Protein AF-0000000073369524 (afdb_homodimer)

Sequence (530 aa):
MSFKKEIPDDLTKQQKEQLVAYIGYSDSDWCLVGQYENAIDMLVNQIIEEKSRVDLIAHPLLYLIRHSIELALKENIKYLNKYSKIGIEKDFKNHKLSGLFSVFEKHYDKIATNQNFKAELSSDYEKYTNDLKNLIEFLGEDQSSFRYTFTHKNNAIFNHTDKLNIIEVKKIYDNSLKFLTFTADVISPFTNYADYIETDKSIINDSLGFVLYVFDNHKKNWLIEKLNEKFKIITGKNVWFDEKENYFLHLKNKDKKCYVIPMNKMSFKKEIPDDLTKQQKEQLVAYIGYSDSDWCLVGQYENAIDMLVNQIIEEKSRVDLIAHPLLYLIRHSIELALKENIKYLNKYSKIGIEKDFKNHKLSGLFSVFEKHYDKIATNQNFKAELSSDYEKYTNDLKNLIEFLGEDQSSFRYTFTHKNNAIFNHTDKLNIIEVKKIYDNSLKFLTFTADVISPFTNYADYIETDKSIINDSLGFVLYVFDNHKKNWLIEKLNEKFKIITGKNVWFDEKENYFLHLKNKDKKCYVIPMNK

Secondary structure (DSSP, 8-state):
-----PPPTT--HHHHHHTEE-TT---SHHHHHHHHHHHHHHHHHHHHHHT--GGGTHHHHHHHHHHHHHHHHHHHHHHHHHHH-----GGGGS--HHHHHHHHHHHHHHHHHHTT-HHHHHHHHHHHHHHHHHHHHHH-S-TTBTTBSB-TT--BSS-TT--EEHHHHHHHHHHHHHHHHHHHHHHHHHHHHHHHHHH-GGGTTTB-S--SEEEEGGGHHHHHHHHHHHSEEPSSTTEEEETTTTEEEEEEEETTEEEEEEE--/-----PPPTT--HHHHHHTEE-TT---SHHHHHHHHHHHHHHHHHHHHHHT--GGGTHHHHHHHHHHHHHHHHHHHHHHHHHHH-----GGGGS--HHHHHHHHHHHHHHHHHHTT-HHHHHHHHHHHHHHHHHHHHHH-S-TTBTTBSB-TTS-BSS-TT--EEHHHHHHHHHHHHHHHHHHHHHHHHHHHHHHHHHH-GGGTTTB-S--SEEEEGGGHHHHHHHHHHHSEEPSSTTEEEETTTTEEEEEEEETTEEEEEEE--

Structure (mmCIF, N/CA/C/O backbone):
data_AF-0000000073369524-model_v1
#
loop_
_entity.id
_entity.type
_entity.pdbx_description
1 polymer 'Uncharacterized protein'
#
loop_
_atom_site.group_PDB
_atom_site.id
_atom_site.type_symbol
_atom_site.label_atom_id
_atom_site.label_alt_id
_atom_site.label_comp_id
_atom_site.label_asym_id
_atom_site.label_entity_id
_atom_site.label_seq_id
_atom_site.pdbx_PDB_ins_code
_atom_site.Cartn_x
_atom_site.Cartn_y
_atom_site.Cartn_z
_atom_site.occupancy
_atom_site.B_iso_or_equiv
_atom_site.auth_seq_id
_atom_site.auth_comp_id
_atom_site.auth_asym_id
_atom_site.auth_atom_id
_atom_site.pdbx_PDB_model_num
ATOM 1 N N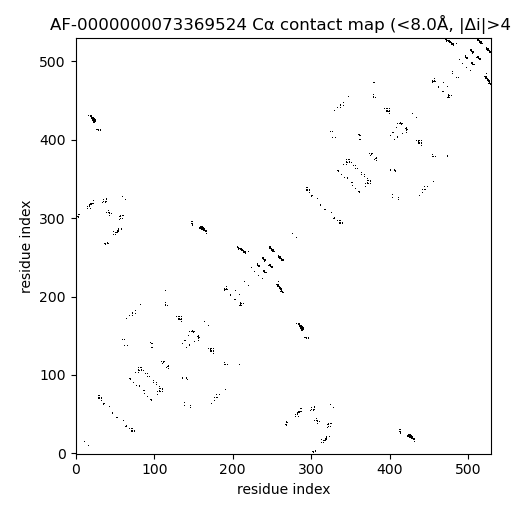 . MET A 1 1 ? -18.094 12.695 1.556 1 36.34 1 MET A N 1
ATOM 2 C CA . MET A 1 1 ? -18.266 11.586 2.486 1 36.34 1 MET A CA 1
ATOM 3 C C . MET A 1 1 ? -16.922 11.047 2.959 1 36.34 1 MET A C 1
ATOM 5 O O . MET A 1 1 ? -16.078 10.672 2.141 1 36.34 1 MET A O 1
ATOM 9 N N . SER A 1 2 ? -16.469 11.5 4.07 1 52 2 SER A N 1
ATOM 10 C CA . SER A 1 2 ? -15.203 11.164 4.703 1 52 2 SER A CA 1
ATOM 11 C C . SER A 1 2 ? -15.18 9.711 5.152 1 52 2 SER A C 1
ATOM 13 O O . SER A 1 2 ? -16.172 9.203 5.688 1 52 2 SER A O 1
ATOM 15 N N . PHE A 1 3 ? -14.547 8.836 4.375 1 59.72 3 PHE A N 1
ATOM 16 C CA . PHE A 1 3 ? -14.422 7.449 4.809 1 59.72 3 PHE A CA 1
ATOM 17 C C . PHE A 1 3 ? -13.828 7.375 6.211 1 59.72 3 PHE A C 1
ATOM 19 O O . PHE A 1 3 ? -13.633 6.281 6.75 1 59.72 3 PHE A O 1
ATOM 26 N N . LYS A 1 4 ? -13.703 8.578 6.727 1 66.38 4 LYS A N 1
ATOM 27 C CA . LYS A 1 4 ? -13.141 8.609 8.07 1 66.38 4 LYS A CA 1
ATOM 28 C C . LYS A 1 4 ? -14.141 8.094 9.102 1 66.38 4 LYS A C 1
ATOM 30 O O . LYS A 1 4 ? -15.227 8.648 9.25 1 66.38 4 LYS A O 1
ATOM 35 N N . LYS A 1 5 ? -13.984 6.914 9.57 1 66.88 5 LYS A N 1
ATOM 36 C CA . LYS A 1 5 ? -14.797 6.375 10.656 1 66.88 5 LYS A CA 1
ATOM 37 C C . LYS A 1 5 ? -13.922 5.875 11.805 1 66.88 5 LYS A C 1
ATOM 39 O O . LYS A 1 5 ? -12.961 5.133 11.578 1 66.88 5 LYS A O 1
ATOM 44 N N . GLU A 1 6 ? -14.133 6.391 12.961 1 72.44 6 GLU A N 1
ATOM 45 C CA . GLU A 1 6 ? -13.461 5.863 14.141 1 72.44 6 GLU A CA 1
ATOM 46 C C . GLU A 1 6 ? -13.875 4.418 14.414 1 72.44 6 GLU A C 1
ATOM 48 O O . GLU A 1 6 ? -14.945 3.982 13.977 1 72.44 6 GLU A O 1
ATOM 53 N N . ILE A 1 7 ? -12.969 3.676 14.922 1 72.94 7 ILE A N 1
ATOM 54 C CA . ILE A 1 7 ? -13.32 2.326 15.344 1 72.94 7 ILE A CA 1
ATOM 55 C C . ILE A 1 7 ? -14.469 2.391 16.359 1 72.94 7 ILE A C 1
ATOM 57 O O . ILE A 1 7 ? -14.43 3.176 17.297 1 72.94 7 ILE A O 1
ATOM 61 N N . PRO A 1 8 ? -15.469 1.649 16.062 1 72.06 8 PRO A N 1
ATOM 62 C CA . PRO A 1 8 ? -16.594 1.67 17 1 72.06 8 PRO A CA 1
ATOM 63 C C . PRO A 1 8 ? -16.188 1.313 18.438 1 72.06 8 PRO A C 1
ATOM 65 O O . PRO A 1 8 ? -15.328 0.452 18.625 1 72.06 8 PRO A O 1
ATOM 68 N N . ASP A 1 9 ? -16.688 1.961 19.422 1 74.44 9 ASP A N 1
ATOM 69 C CA . ASP A 1 9 ? -16.391 1.759 20.828 1 74.44 9 ASP A CA 1
ATOM 70 C C . ASP A 1 9 ? -17 0.458 21.344 1 74.44 9 ASP A C 1
ATOM 72 O O . ASP A 1 9 ? -16.562 -0.078 22.375 1 74.44 9 ASP A O 1
ATOM 76 N N . ASP A 1 10 ? -17.953 -0.107 20.688 1 78.88 10 ASP A N 1
ATOM 77 C CA . ASP A 1 10 ? -18.703 -1.24 21.219 1 78.88 10 ASP A CA 1
ATOM 78 C C . ASP A 1 10 ? -18.391 -2.518 20.438 1 78.88 10 ASP A C 1
ATOM 80 O O . ASP A 1 10 ? -19.297 -3.309 20.141 1 78.88 10 ASP A O 1
ATOM 84 N N . LEU A 1 11 ? -17.234 -2.779 20.297 1 83.56 11 LEU A N 1
ATOM 85 C CA . LEU A 1 11 ? -16.859 -4.012 19.609 1 83.56 11 LEU A CA 1
ATOM 86 C C . LEU A 1 11 ? -17.031 -5.219 20.531 1 83.56 11 LEU A C 1
ATOM 88 O O . LEU A 1 11 ? -16.734 -5.141 21.719 1 83.56 11 LEU A O 1
ATOM 92 N N . THR A 1 12 ? -17.594 -6.305 20.016 1 80.94 12 THR A N 1
ATOM 93 C CA . THR A 1 12 ? -17.703 -7.555 20.75 1 80.94 12 THR A CA 1
ATOM 94 C C . THR A 1 12 ? -16.344 -8.195 20.938 1 80.94 12 THR A C 1
ATOM 96 O O . THR A 1 12 ? -15.367 -7.805 20.297 1 80.94 12 THR A O 1
ATOM 99 N N . LYS A 1 13 ? -16.297 -9.086 21.906 1 82.5 13 LYS A N 1
ATOM 100 C CA . LYS A 1 13 ? -1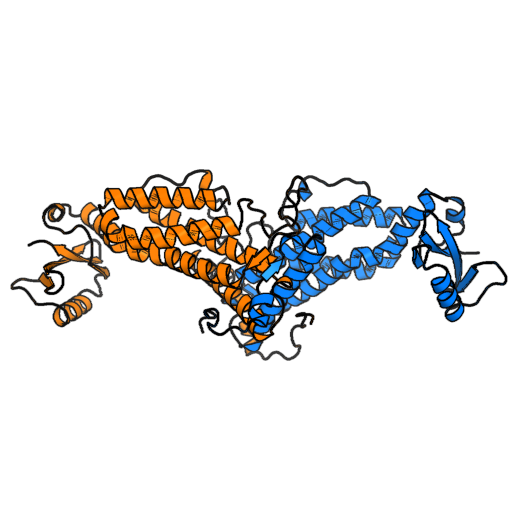5.055 -9.812 22.156 1 82.5 13 LYS A CA 1
ATOM 101 C C . LYS A 1 13 ? -14.578 -10.523 20.891 1 82.5 13 LYS A C 1
ATOM 103 O O . LYS A 1 13 ? -13.383 -10.547 20.594 1 82.5 13 LYS A O 1
ATOM 108 N N . GLN A 1 14 ? -15.484 -11.078 20.156 1 81.12 14 GLN A N 1
ATOM 109 C CA . GLN A 1 14 ? -15.156 -11.789 18.922 1 81.12 14 GLN A CA 1
ATOM 110 C C . GLN A 1 14 ? -14.562 -10.836 17.875 1 81.12 14 GLN A C 1
ATOM 112 O O . GLN A 1 14 ? -13.578 -11.18 17.219 1 81.12 14 GLN A O 1
ATOM 117 N N . GLN A 1 15 ? -15.164 -9.688 17.781 1 81.81 15 GLN A N 1
ATOM 118 C CA . GLN A 1 15 ? -14.656 -8.695 16.844 1 81.81 15 GLN A CA 1
ATOM 119 C C . GLN A 1 15 ? -13.242 -8.25 17.219 1 81.81 15 GLN A C 1
ATOM 121 O O . GLN A 1 15 ? -12.398 -8.047 16.344 1 81.81 15 GLN A O 1
ATOM 126 N N . LYS A 1 16 ? -13.031 -8.156 18.484 1 83.19 16 LYS A N 1
ATOM 127 C CA . LYS A 1 16 ? -11.719 -7.742 18.953 1 83.19 16 LYS A CA 1
ATOM 128 C C . LYS A 1 16 ? -10.656 -8.789 18.625 1 83.19 16 LYS A C 1
ATOM 130 O O . LYS A 1 16 ? -9.547 -8.453 18.234 1 83.19 16 LYS A O 1
ATOM 135 N N . GLU A 1 17 ? -11.031 -9.984 18.719 1 80.75 17 GLU A N 1
ATOM 136 C CA . GLU A 1 17 ? -10.109 -11.062 18.391 1 80.75 17 GLU A CA 1
ATOM 137 C C . GLU A 1 17 ? -9.789 -11.094 16.906 1 80.75 17 GLU A C 1
ATOM 139 O O . GLU A 1 17 ? -8.664 -11.391 16.5 1 80.75 17 GLU A O 1
ATOM 144 N N . GLN A 1 18 ? -10.742 -10.758 16.156 1 82.44 18 GLN A N 1
ATOM 145 C CA . GLN A 1 18 ? -10.594 -10.781 14.711 1 82.44 18 GLN A CA 1
ATOM 146 C C . GLN A 1 18 ? -9.703 -9.641 14.227 1 82.44 18 GLN A C 1
ATOM 148 O O . GLN A 1 18 ? -9.195 -9.672 13.102 1 82.44 18 GLN A O 1
ATOM 153 N N . LEU A 1 19 ? -9.5 -8.703 15.094 1 87.31 19 LEU A N 1
ATOM 154 C CA . LEU A 1 19 ? -8.703 -7.539 14.727 1 87.31 19 LEU A CA 1
ATOM 155 C C . LEU A 1 19 ? -7.285 -7.656 15.266 1 87.31 19 LEU A C 1
ATOM 157 O O . LEU A 1 19 ? -6.52 -6.691 15.227 1 87.31 19 LEU A O 1
ATOM 161 N N . VAL A 1 20 ? -6.938 -8.844 15.758 1 83.75 20 VAL A N 1
ATOM 162 C CA . VAL A 1 20 ? -5.551 -9.156 16.094 1 83.75 20 VAL A CA 1
ATOM 163 C C . VAL A 1 20 ? -4.863 -9.812 14.898 1 83.75 20 VAL A C 1
ATOM 165 O O . VAL A 1 20 ? -5.293 -10.867 14.43 1 83.75 20 VAL A O 1
ATOM 168 N N . ALA A 1 21 ? -3.896 -9.164 14.391 1 86.19 21 ALA A N 1
ATOM 169 C CA . ALA A 1 21 ? -3.18 -9.641 13.211 1 86.19 21 ALA A CA 1
ATOM 170 C C . ALA A 1 21 ? -1.99 -10.516 13.609 1 86.19 21 ALA A C 1
ATOM 172 O O . ALA A 1 21 ? -1.152 -10.102 14.422 1 86.19 21 ALA A O 1
ATOM 173 N N . TYR A 1 22 ? -1.875 -11.625 13.078 1 83 22 TYR A N 1
ATOM 174 C CA . TYR A 1 22 ? -0.707 -12.484 13.234 1 83 22 TYR A CA 1
ATOM 175 C C . TYR A 1 22 ? 0.283 -12.266 12.094 1 83 22 TYR A C 1
ATOM 177 O O . TYR A 1 22 ? 0.383 -13.102 11.188 1 83 22 TYR A O 1
ATOM 185 N N . ILE A 1 23 ? 1.064 -11.289 12.18 1 79.06 23 ILE A N 1
ATOM 186 C CA . ILE A 1 23 ? 1.86 -10.781 11.07 1 79.06 23 ILE A CA 1
ATOM 187 C C . ILE A 1 23 ? 3.045 -11.703 10.82 1 79.06 23 ILE A C 1
ATOM 189 O O . ILE A 1 23 ? 3.645 -11.68 9.742 1 79.06 23 ILE A O 1
ATOM 193 N N . GLY A 1 24 ? 3.42 -12.484 11.789 1 75.75 24 GLY A N 1
ATOM 194 C CA . GLY A 1 24 ? 4.527 -13.414 11.633 1 75.75 24 GLY A CA 1
ATOM 195 C C . GLY A 1 24 ? 4.141 -14.688 10.898 1 75.75 24 GLY A C 1
ATOM 196 O O . GLY A 1 24 ? 5.008 -15.445 10.461 1 75.75 24 GLY A O 1
ATOM 197 N N . TYR A 1 25 ? 2.904 -14.914 10.75 1 65.19 25 TYR A N 1
ATOM 198 C CA . TYR A 1 25 ? 2.441 -16.172 10.18 1 65.19 25 TYR A CA 1
ATOM 199 C C . TYR A 1 25 ? 2.475 -16.125 8.656 1 65.19 25 TYR A C 1
ATOM 201 O O . TYR A 1 25 ? 2.471 -17.172 7.992 1 65.19 25 TYR A O 1
ATOM 209 N N . SER A 1 26 ? 2.504 -15.008 8.133 1 58.88 26 SER A N 1
ATOM 210 C CA . SER A 1 26 ? 2.529 -14.969 6.676 1 58.88 26 SER A CA 1
ATOM 211 C C . SER A 1 26 ? 3.891 -15.398 6.133 1 58.88 26 SER A C 1
ATOM 213 O O . SER A 1 26 ? 4.758 -14.555 5.891 1 58.88 26 SER A O 1
ATOM 215 N N . ASP A 1 27 ? 4.102 -16.656 6.07 1 59.84 27 ASP A N 1
ATOM 216 C CA . ASP A 1 27 ? 5.445 -17.172 5.828 1 59.84 27 ASP A CA 1
ATOM 217 C C . ASP A 1 27 ? 5.703 -17.359 4.332 1 59.84 27 ASP A C 1
ATOM 219 O O . ASP A 1 27 ? 6.809 -17.719 3.93 1 59.84 27 ASP A O 1
ATOM 223 N N . SER A 1 28 ? 4.621 -17.141 3.617 1 69.56 28 SER A N 1
ATOM 224 C CA . SER A 1 28 ? 4.945 -17.297 2.203 1 69.56 28 SER A CA 1
ATOM 225 C C . SER A 1 28 ? 4.582 -16.047 1.408 1 69.56 28 SER A C 1
ATOM 227 O O . SER A 1 28 ? 3.6 -15.367 1.722 1 69.56 28 SER A O 1
ATOM 229 N N . ASP A 1 29 ? 5.445 -15.789 0.527 1 77 29 ASP A N 1
ATOM 230 C CA . ASP A 1 29 ? 5.223 -14.625 -0.331 1 77 29 ASP A CA 1
ATOM 231 C C . ASP A 1 29 ? 3.912 -14.758 -1.104 1 77 29 ASP A C 1
ATOM 233 O O . ASP A 1 29 ? 3.256 -13.758 -1.401 1 77 29 ASP A O 1
ATOM 237 N N . TRP A 1 30 ? 3.439 -15.961 -1.273 1 81.5 30 TRP A N 1
ATOM 238 C CA . TRP A 1 30 ? 2.166 -16.125 -1.967 1 81.5 30 TRP A CA 1
ATOM 239 C C . TRP A 1 30 ? 1 -15.773 -1.05 1 81.5 30 TRP A C 1
ATOM 241 O O . TRP A 1 30 ? -0.021 -15.25 -1.505 1 81.5 30 TRP A O 1
ATOM 251 N N . CYS A 1 31 ? 1.246 -16.094 0.181 1 84.25 31 CYS A N 1
ATOM 252 C CA . CYS A 1 31 ? 0.236 -15.672 1.142 1 84.25 31 CYS A CA 1
ATOM 253 C C . CYS A 1 31 ? 0.116 -14.148 1.167 1 84.25 31 CYS A C 1
ATOM 255 O O . CYS A 1 31 ? -0.991 -13.609 1.22 1 84.25 31 CYS A O 1
ATOM 257 N N . LEU A 1 32 ? 1.2 -13.555 1.05 1 88.69 32 LEU A N 1
ATOM 258 C CA . LEU A 1 32 ? 1.224 -12.102 1.023 1 88.69 32 LEU A CA 1
ATOM 259 C C . LEU A 1 32 ? 0.526 -11.562 -0.223 1 88.69 32 LEU A C 1
ATOM 261 O O . LEU A 1 32 ? -0.25 -10.609 -0.145 1 88.69 32 LEU A O 1
ATOM 265 N N . VAL A 1 33 ? 0.808 -12.133 -1.33 1 91.31 33 VAL A N 1
ATOM 266 C CA . VAL A 1 33 ? 0.148 -11.742 -2.572 1 91.31 33 VAL A CA 1
ATOM 267 C C . VAL A 1 33 ? -1.366 -11.836 -2.404 1 91.31 33 VAL A C 1
ATOM 269 O O . VAL A 1 33 ? -2.104 -10.953 -2.852 1 91.31 33 VAL A O 1
ATOM 272 N N . GLY A 1 34 ? -1.797 -12.922 -1.745 1 91.19 34 GLY A N 1
ATOM 273 C CA . GLY A 1 34 ? -3.219 -13.086 -1.487 1 91.19 34 GLY A CA 1
ATOM 274 C C . GLY A 1 34 ? -3.807 -11.977 -0.644 1 91.19 34 GLY A C 1
ATOM 275 O O . GLY A 1 34 ? -4.934 -11.531 -0.886 1 91.19 34 GLY A O 1
ATOM 276 N N . GLN A 1 35 ? -3.092 -11.555 0.303 1 92.31 35 GLN A N 1
ATOM 277 C CA . GLN A 1 35 ? -3.549 -10.453 1.146 1 92.31 35 GLN A CA 1
ATOM 278 C C . GLN A 1 35 ? -3.697 -9.172 0.339 1 92.31 35 GLN A C 1
ATOM 280 O O . GLN A 1 35 ? -4.66 -8.422 0.522 1 92.31 35 GLN A O 1
ATOM 285 N N . TYR A 1 36 ? -2.748 -8.906 -0.494 1 94.19 36 TYR A N 1
ATOM 286 C CA . TYR A 1 36 ? -2.816 -7.723 -1.343 1 94.19 36 TYR A CA 1
ATOM 287 C C . TYR A 1 36 ? -4.012 -7.801 -2.289 1 94.19 36 TYR A C 1
ATOM 289 O O . TYR A 1 36 ? -4.715 -6.809 -2.488 1 94.19 36 TYR A O 1
ATOM 297 N N . GLU A 1 37 ? -4.168 -8.922 -2.85 1 94.44 37 GLU A N 1
ATOM 298 C CA . GLU A 1 37 ? -5.312 -9.109 -3.736 1 94.44 37 GLU A CA 1
ATOM 299 C C . GLU A 1 37 ? -6.625 -8.836 -3.01 1 94.44 37 GLU A C 1
ATOM 301 O O . GLU A 1 37 ? -7.516 -8.172 -3.549 1 94.44 37 GLU A O 1
ATOM 306 N N . ASN A 1 38 ? -6.75 -9.367 -1.812 1 94.19 38 ASN A N 1
ATOM 307 C CA . ASN A 1 38 ? -7.941 -9.133 -1.005 1 94.19 38 ASN A CA 1
ATOM 308 C C . ASN A 1 38 ? -8.164 -7.641 -0.763 1 94.19 38 ASN A C 1
ATOM 310 O O . ASN A 1 38 ? -9.289 -7.145 -0.896 1 94.19 38 ASN A O 1
ATOM 314 N N . ALA A 1 39 ? -7.137 -6.984 -0.375 1 95.5 39 ALA A N 1
ATOM 315 C CA . ALA A 1 39 ? -7.234 -5.555 -0.089 1 95.5 39 ALA A CA 1
ATOM 316 C C . ALA A 1 39 ? -7.68 -4.777 -1.325 1 95.5 39 ALA A C 1
ATOM 318 O O . ALA A 1 39 ? -8.539 -3.898 -1.237 1 95.5 39 ALA A O 1
ATOM 319 N N . ILE A 1 40 ? -7.086 -5.086 -2.443 1 96.06 40 ILE A N 1
ATOM 320 C CA . ILE A 1 40 ? -7.414 -4.426 -3.701 1 96.06 40 ILE A CA 1
ATOM 321 C C . ILE A 1 40 ? -8.891 -4.645 -4.031 1 96.06 40 ILE A C 1
ATOM 323 O O . ILE A 1 40 ? -9.609 -3.695 -4.359 1 96.06 40 ILE A O 1
ATOM 327 N N . ASP A 1 41 ? -9.305 -5.855 -3.912 1 94.12 41 ASP A N 1
ATOM 328 C CA . ASP A 1 41 ? -10.703 -6.184 -4.191 1 94.12 41 ASP A CA 1
ATOM 329 C C . ASP A 1 41 ? -11.641 -5.434 -3.25 1 94.12 41 ASP A C 1
ATOM 331 O O . ASP A 1 41 ? -12.68 -4.922 -3.68 1 94.12 41 ASP A O 1
ATOM 335 N N . MET A 1 42 ? -11.32 -5.406 -2.018 1 93.75 42 MET A N 1
ATOM 336 C CA . MET A 1 42 ? -12.133 -4.707 -1.029 1 93.75 42 MET A CA 1
ATOM 337 C C . MET A 1 42 ? -12.281 -3.232 -1.389 1 93.75 42 MET A C 1
ATOM 339 O O . MET A 1 42 ? -13.383 -2.684 -1.342 1 93.75 42 MET A O 1
ATOM 343 N N . LEU A 1 43 ? -11.227 -2.598 -1.75 1 95.44 43 LEU A N 1
ATOM 344 C CA . LEU A 1 43 ? -11.227 -1.172 -2.057 1 95.44 43 LEU A CA 1
ATOM 345 C C . LEU A 1 43 ? -12.055 -0.883 -3.305 1 95.44 43 LEU A C 1
ATOM 347 O O . LEU A 1 43 ? -12.914 0.005 -3.295 1 95.44 43 LEU A O 1
ATOM 351 N N . VAL A 1 44 ? -11.805 -1.618 -4.355 1 93.38 44 VAL A N 1
ATOM 352 C CA . VAL A 1 44 ? -12.516 -1.396 -5.613 1 93.38 44 VAL A CA 1
ATOM 353 C C . VAL A 1 44 ? -14.008 -1.624 -5.41 1 93.38 44 VAL A C 1
ATOM 355 O O . VAL A 1 44 ? -14.828 -0.818 -5.855 1 93.38 44 VAL A O 1
ATOM 358 N N . ASN A 1 45 ? -14.328 -2.682 -4.734 1 90.25 45 ASN A N 1
ATOM 359 C CA . ASN A 1 45 ? -15.734 -3.01 -4.523 1 90.25 45 ASN A CA 1
ATOM 360 C C . ASN A 1 45 ? -16.438 -1.952 -3.678 1 90.25 45 ASN A C 1
ATOM 362 O O . ASN A 1 45 ? -17.609 -1.64 -3.912 1 90.25 45 ASN A O 1
ATOM 366 N N . GLN A 1 46 ? -15.781 -1.484 -2.719 1 90.5 46 GLN A N 1
ATOM 367 C CA . GLN A 1 46 ? -16.375 -0.454 -1.872 1 90.5 46 GLN A CA 1
ATOM 368 C C . GLN A 1 46 ? -16.656 0.816 -2.668 1 90.5 46 GLN A C 1
ATOM 370 O O . GLN A 1 46 ? -17.703 1.447 -2.488 1 90.5 46 GLN A O 1
ATOM 375 N N . ILE A 1 47 ? -15.742 1.21 -3.494 1 90.31 47 ILE A N 1
ATOM 376 C CA . ILE A 1 47 ? -15.906 2.398 -4.32 1 90.31 47 ILE A CA 1
ATOM 377 C C . ILE A 1 47 ? -17.109 2.227 -5.238 1 90.31 47 ILE A C 1
ATOM 379 O O . ILE A 1 47 ? -17.891 3.164 -5.438 1 90.31 47 ILE A O 1
ATOM 383 N N . ILE A 1 48 ? -17.234 1.093 -5.781 1 87.75 48 ILE A N 1
ATOM 384 C CA . ILE A 1 48 ? -18.328 0.796 -6.688 1 87.75 48 ILE A CA 1
ATOM 385 C C . ILE A 1 48 ? -19.656 0.828 -5.918 1 87.75 48 ILE A C 1
ATOM 387 O O . ILE A 1 48 ? -20.625 1.448 -6.363 1 87.75 48 ILE A O 1
ATOM 391 N N . GLU A 1 49 ? -19.688 0.174 -4.766 1 85.81 49 GLU A N 1
ATOM 392 C CA . GLU A 1 49 ? -20.906 0.058 -3.965 1 85.81 49 GLU A CA 1
ATOM 393 C C . GLU A 1 49 ? -21.359 1.422 -3.461 1 85.81 49 GLU A C 1
ATOM 395 O O . GLU A 1 49 ? -22.562 1.706 -3.432 1 85.81 49 GLU A O 1
ATOM 400 N N . GLU A 1 50 ? -20.469 2.234 -3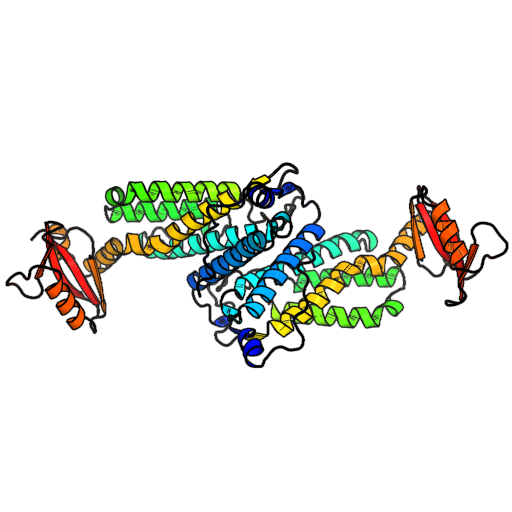.039 1 86.56 50 GLU A N 1
ATOM 401 C CA . GLU A 1 50 ? -20.797 3.539 -2.475 1 86.56 50 GLU A CA 1
ATOM 402 C C . GLU A 1 50 ? -20.984 4.586 -3.57 1 86.56 50 GLU A C 1
ATOM 404 O O . GLU A 1 50 ? -21.422 5.707 -3.299 1 86.56 50 GLU A O 1
ATOM 409 N N . LYS A 1 51 ? -20.672 4.188 -4.844 1 87.38 51 LYS A N 1
ATOM 410 C CA . LYS A 1 51 ? -20.75 5.109 -5.973 1 87.38 51 LYS A CA 1
ATOM 411 C C . LYS A 1 51 ? -19.906 6.355 -5.734 1 87.38 51 LYS A C 1
ATOM 413 O O . LYS A 1 51 ? -20.375 7.48 -5.926 1 87.38 51 LYS A O 1
ATOM 418 N N . SER A 1 52 ? -18.781 6.125 -5.176 1 88.88 52 SER A N 1
ATOM 419 C CA . SER A 1 52 ? -17.828 7.207 -4.926 1 88.88 52 SER A CA 1
ATOM 420 C C . SER A 1 52 ? -16.781 7.297 -6.039 1 88.88 52 SER A C 1
ATOM 422 O O . SER A 1 52 ? -16.656 6.379 -6.852 1 88.88 52 SER A O 1
ATOM 424 N N . ARG A 1 53 ? -16.141 8.414 -6.012 1 89.44 53 ARG A N 1
ATOM 425 C CA . ARG A 1 53 ? -15.055 8.562 -6.984 1 89.44 53 ARG A CA 1
ATOM 426 C C . ARG A 1 53 ? -13.812 7.797 -6.543 1 89.44 53 ARG A C 1
ATOM 428 O O . ARG A 1 53 ? -13.422 7.855 -5.375 1 89.44 53 ARG A O 1
ATOM 435 N N . VAL A 1 54 ? -13.18 7.133 -7.504 1 92.88 54 VAL A N 1
ATOM 436 C CA . VAL A 1 54 ? -12.016 6.316 -7.199 1 92.88 54 VAL A CA 1
ATOM 437 C C . VAL A 1 54 ? -10.828 7.223 -6.852 1 92.88 54 VAL A C 1
ATOM 439 O O . VAL A 1 54 ? -9.883 6.793 -6.191 1 92.88 54 VAL A O 1
ATOM 442 N N . ASP A 1 55 ? -10.883 8.508 -7.18 1 90.38 55 ASP A N 1
ATOM 443 C CA . ASP A 1 55 ? -9.82 9.469 -6.898 1 90.38 55 ASP A CA 1
ATOM 444 C C . ASP A 1 55 ? -9.57 9.586 -5.395 1 90.38 55 ASP A C 1
ATOM 446 O O . ASP A 1 55 ? -8.5 10.023 -4.969 1 90.38 55 ASP A O 1
ATOM 450 N N . LEU A 1 56 ? -10.508 9.227 -4.625 1 90.62 56 LEU A N 1
ATOM 451 C CA . LEU A 1 56 ? -10.398 9.281 -3.172 1 90.62 56 LEU A CA 1
ATOM 452 C C . LEU A 1 56 ? -9.352 8.297 -2.664 1 90.62 56 LEU A C 1
ATOM 454 O O . LEU A 1 56 ? -8.867 8.422 -1.538 1 90.62 56 LEU A O 1
ATOM 458 N N . ILE A 1 57 ? -9.016 7.219 -3.533 1 94.38 57 ILE A N 1
ATOM 459 C CA . ILE A 1 57 ? -8.07 6.195 -3.084 1 94.38 57 ILE A CA 1
ATOM 460 C C . ILE A 1 57 ? -7.219 5.727 -4.258 1 94.38 57 ILE A C 1
ATOM 462 O O . ILE A 1 57 ? -6.668 4.625 -4.234 1 94.38 57 ILE A O 1
ATOM 466 N N . ALA A 1 58 ? -7.086 6.438 -5.301 1 92.25 58 ALA A N 1
ATOM 467 C CA . ALA A 1 58 ? -6.477 5.969 -6.543 1 92.25 58 ALA A CA 1
ATOM 468 C C . ALA A 1 58 ? -5.008 5.602 -6.332 1 92.25 58 ALA A C 1
ATOM 470 O O . ALA A 1 58 ? -4.57 4.52 -6.723 1 92.25 58 ALA A O 1
ATOM 471 N N . HIS A 1 59 ? -4.301 6.441 -5.695 1 92.19 59 HIS A N 1
ATOM 472 C CA . HIS A 1 59 ? -2.863 6.242 -5.555 1 92.19 59 HIS A CA 1
ATOM 473 C C . HIS A 1 59 ? -2.559 5.031 -4.68 1 92.19 59 HIS A C 1
ATOM 475 O O . HIS A 1 59 ? -1.816 4.133 -5.086 1 92.19 59 HIS A O 1
ATOM 481 N N . PRO A 1 60 ? -3.105 4.945 -3.482 1 94.06 60 PRO A N 1
ATOM 482 C CA . PRO A 1 60 ? -2.828 3.738 -2.697 1 94.06 60 PRO A CA 1
ATOM 483 C C . PRO A 1 60 ? -3.334 2.465 -3.375 1 94.06 60 PRO A C 1
ATOM 485 O O . PRO A 1 60 ? -2.719 1.404 -3.24 1 94.06 60 PRO A O 1
ATOM 488 N N . LEU A 1 61 ? -4.414 2.527 -4.098 1 95.25 61 LEU A N 1
ATOM 489 C CA . LEU A 1 61 ? -4.926 1.369 -4.824 1 95.25 61 LEU A CA 1
ATOM 490 C C . LEU A 1 61 ? -3.914 0.883 -5.855 1 95.25 61 LEU A C 1
ATOM 492 O O . LEU A 1 61 ? -3.592 -0.306 -5.902 1 95.25 61 LEU A O 1
ATOM 496 N N . LEU A 1 62 ? -3.457 1.818 -6.625 1 93.5 62 LEU A N 1
ATOM 497 C CA . LEU A 1 62 ? -2.512 1.472 -7.684 1 93.5 62 LEU A CA 1
ATOM 498 C C . LEU A 1 62 ? -1.176 1.032 -7.098 1 93.5 62 LEU A C 1
ATOM 500 O O . LEU A 1 62 ? -0.492 0.18 -7.668 1 93.5 62 LEU A O 1
ATOM 504 N N . TYR A 1 63 ? -0.857 1.575 -5.977 1 92.5 63 TYR A N 1
ATOM 505 C CA . TYR A 1 63 ? 0.353 1.17 -5.27 1 92.5 63 TYR A CA 1
ATOM 506 C C . TYR A 1 63 ? 0.257 -0.281 -4.812 1 92.5 63 TYR A C 1
ATOM 508 O O . TYR A 1 63 ? 1.219 -1.043 -4.941 1 92.5 63 TYR A O 1
ATOM 516 N N . LEU A 1 64 ? -0.85 -0.666 -4.277 1 95 64 LEU A N 1
ATOM 517 C CA . LEU A 1 64 ? -1.071 -2.043 -3.852 1 95 64 LEU A CA 1
ATOM 518 C C . LEU A 1 64 ? -1.03 -2.994 -5.043 1 95 64 LEU A C 1
ATOM 520 O O . LEU A 1 64 ? -0.475 -4.09 -4.949 1 95 64 LEU A O 1
ATOM 524 N N . ILE A 1 65 ? -1.618 -2.564 -6.145 1 94.56 65 ILE A N 1
ATOM 525 C CA . ILE A 1 65 ? -1.612 -3.369 -7.363 1 94.56 65 ILE A CA 1
ATOM 526 C C . ILE A 1 65 ? -0.175 -3.598 -7.824 1 94.56 65 ILE A C 1
ATOM 528 O O . ILE A 1 65 ? 0.23 -4.734 -8.078 1 94.56 65 ILE A O 1
ATOM 532 N N . ARG A 1 66 ? 0.547 -2.525 -7.891 1 93 66 ARG A N 1
ATOM 533 C CA . ARG A 1 66 ? 1.932 -2.598 -8.344 1 93 66 ARG A CA 1
ATOM 534 C C . ARG A 1 66 ? 2.746 -3.547 -7.469 1 93 66 ARG A C 1
ATOM 536 O O . ARG A 1 66 ? 3.463 -4.41 -7.98 1 93 66 ARG A O 1
ATOM 543 N N . HIS A 1 67 ? 2.596 -3.412 -6.199 1 91.19 67 HIS A N 1
ATOM 544 C CA . HIS A 1 67 ? 3.395 -4.223 -5.285 1 91.19 67 HIS A CA 1
ATOM 545 C C . HIS A 1 67 ? 3 -5.695 -5.367 1 91.19 67 HIS A C 1
ATOM 547 O O . HIS A 1 67 ? 3.857 -6.574 -5.277 1 91.19 67 HIS A O 1
ATOM 553 N N . SER A 1 68 ? 1.737 -5.938 -5.434 1 93.25 68 SER A N 1
ATOM 554 C CA . SER A 1 68 ? 1.294 -7.324 -5.531 1 93.25 68 SER A CA 1
ATOM 555 C C . SER A 1 68 ? 1.878 -8.008 -6.766 1 93.25 68 SER A C 1
ATOM 557 O O . SER A 1 68 ? 2.271 -9.172 -6.707 1 93.25 68 SER A O 1
ATOM 559 N N . ILE A 1 69 ? 1.951 -7.309 -7.867 1 92.94 69 ILE A N 1
ATOM 560 C CA . ILE A 1 69 ? 2.52 -7.848 -9.094 1 92.94 69 ILE A CA 1
ATOM 561 C C . ILE A 1 69 ? 4.02 -8.07 -8.922 1 92.94 69 ILE A C 1
ATOM 563 O O . ILE A 1 69 ? 4.566 -9.07 -9.391 1 92.94 69 ILE A O 1
ATOM 567 N N . GLU A 1 70 ? 4.617 -7.137 -8.273 1 91 70 GLU A N 1
ATOM 568 C CA . GLU A 1 70 ? 6.039 -7.277 -7.977 1 91 70 GLU A CA 1
ATOM 569 C C . GLU A 1 70 ? 6.312 -8.547 -7.172 1 91 70 GLU A C 1
ATOM 571 O O . GLU A 1 70 ? 7.211 -9.32 -7.508 1 91 70 GLU A O 1
ATOM 576 N N . LEU A 1 71 ? 5.562 -8.75 -6.168 1 90.44 71 LEU A N 1
ATOM 577 C CA . LEU A 1 71 ? 5.711 -9.93 -5.316 1 90.44 71 LEU A CA 1
ATOM 578 C C . LEU A 1 71 ? 5.492 -11.211 -6.117 1 90.44 71 LEU A C 1
ATOM 580 O O . LEU A 1 71 ? 6.258 -12.172 -5.98 1 90.44 71 LEU A O 1
ATOM 584 N N . ALA A 1 72 ? 4.438 -11.188 -6.898 1 92.38 72 ALA A N 1
ATOM 585 C CA . ALA A 1 72 ? 4.113 -12.367 -7.691 1 92.38 72 ALA A CA 1
ATOM 586 C C . ALA A 1 72 ? 5.227 -12.688 -8.68 1 92.38 72 ALA A C 1
ATOM 588 O O . ALA A 1 72 ? 5.59 -13.852 -8.867 1 92.38 72 ALA A O 1
ATOM 589 N N . LEU A 1 73 ? 5.75 -11.68 -9.297 1 92 73 LEU A N 1
ATOM 590 C CA . LEU A 1 73 ? 6.848 -11.867 -10.234 1 92 73 LEU A CA 1
ATOM 591 C C . LEU A 1 73 ? 8.078 -12.438 -9.523 1 92 73 LEU A C 1
ATOM 593 O O . LEU A 1 73 ? 8.695 -13.391 -10 1 92 73 LEU A O 1
ATOM 597 N N . LYS A 1 74 ? 8.391 -11.898 -8.406 1 89.31 74 LYS A N 1
ATOM 598 C CA . LYS A 1 74 ? 9.562 -12.336 -7.66 1 89.31 74 LYS A CA 1
ATOM 599 C C . LYS A 1 74 ? 9.422 -13.789 -7.23 1 89.31 74 LYS A C 1
ATOM 601 O O . LYS A 1 74 ? 10.383 -14.562 -7.309 1 89.31 74 LYS A O 1
ATOM 606 N N . GLU A 1 75 ? 8.25 -14.141 -6.789 1 88.5 75 GLU A N 1
ATOM 607 C CA . GLU A 1 75 ? 8.016 -15.523 -6.375 1 88.5 75 GLU A CA 1
ATOM 608 C C . GLU A 1 75 ? 8.172 -16.484 -7.551 1 88.5 75 GLU A C 1
ATOM 610 O O . GLU A 1 75 ? 8.703 -17.594 -7.395 1 88.5 75 GLU A O 1
ATOM 615 N N . ASN A 1 76 ? 7.711 -16.062 -8.656 1 90.75 76 ASN A N 1
ATOM 616 C CA . ASN A 1 76 ? 7.84 -16.891 -9.844 1 90.75 76 ASN A CA 1
ATOM 617 C C . ASN A 1 76 ? 9.297 -17.031 -10.281 1 90.75 76 ASN A C 1
ATOM 619 O O . ASN A 1 76 ? 9.742 -18.109 -10.656 1 90.75 76 ASN A O 1
ATOM 623 N N . ILE A 1 77 ? 9.969 -15.961 -10.242 1 90.75 77 ILE A N 1
ATOM 624 C CA . ILE A 1 77 ? 11.375 -15.977 -10.641 1 90.75 77 ILE A CA 1
ATOM 625 C C . ILE A 1 77 ? 12.156 -16.922 -9.734 1 90.75 77 ILE A C 1
ATOM 627 O O . ILE A 1 77 ? 12.977 -17.719 -10.211 1 90.75 77 ILE A O 1
ATOM 631 N N . LYS A 1 78 ? 11.93 -16.844 -8.469 1 87.44 78 LYS A N 1
ATOM 632 C CA . LYS A 1 78 ? 12.57 -17.766 -7.527 1 87.44 78 LYS A CA 1
ATOM 633 C C . LYS A 1 78 ? 12.273 -19.219 -7.883 1 87.44 78 LYS A C 1
ATOM 635 O O . LYS A 1 78 ? 13.18 -20.047 -7.902 1 87.44 78 LYS A O 1
ATOM 640 N N . TYR A 1 79 ? 11.086 -19.516 -8.148 1 86.88 79 TYR A N 1
ATOM 641 C CA . TYR A 1 79 ? 10.664 -20.859 -8.492 1 86.88 79 TYR A CA 1
ATOM 642 C C . TYR A 1 79 ? 11.312 -21.328 -9.797 1 86.88 79 TYR A C 1
ATOM 644 O O . TYR A 1 79 ? 11.852 -22.438 -9.867 1 86.88 79 TYR A O 1
ATOM 652 N N . LEU A 1 80 ? 11.242 -20.516 -10.797 1 90 80 LEU A N 1
ATOM 653 C CA . LEU A 1 80 ? 11.742 -20.875 -12.117 1 90 80 LEU A CA 1
ATOM 654 C C . LEU A 1 80 ? 13.258 -21.047 -12.086 1 90 80 LEU A C 1
ATOM 656 O O . LEU A 1 80 ? 13.805 -21.875 -12.828 1 90 80 LEU A O 1
ATOM 660 N N . ASN A 1 81 ? 13.844 -20.297 -11.258 1 90.81 81 ASN A N 1
ATOM 661 C CA . ASN A 1 81 ? 15.297 -20.375 -11.156 1 90.81 81 ASN A CA 1
ATOM 662 C C . ASN A 1 81 ? 15.758 -21.75 -10.695 1 90.81 81 ASN A C 1
ATOM 664 O O . ASN A 1 81 ? 16.859 -22.188 -11.047 1 90.81 81 ASN A O 1
ATOM 668 N N . LYS A 1 82 ? 15.023 -22.422 -9.992 1 85.94 82 LYS A N 1
ATOM 669 C CA . LYS A 1 82 ? 15.352 -23.781 -9.547 1 85.94 82 LYS A CA 1
ATOM 670 C C . LYS A 1 82 ? 15.57 -24.703 -10.742 1 85.94 82 LYS A C 1
ATOM 672 O O . LYS A 1 82 ? 16.344 -25.656 -10.656 1 85.94 82 LYS A O 1
ATOM 677 N N . TYR A 1 83 ? 14.945 -24.422 -11.805 1 86.5 83 TYR A N 1
ATOM 678 C CA . TYR A 1 83 ? 14.969 -25.328 -12.938 1 86.5 83 TYR A CA 1
ATOM 679 C C . TYR A 1 83 ? 15.75 -24.734 -14.102 1 86.5 83 TYR A C 1
ATOM 681 O O . TYR A 1 83 ? 16.344 -25.469 -14.891 1 86.5 83 TYR A O 1
ATOM 689 N N . SER A 1 84 ? 15.625 -23.469 -14.195 1 88.38 84 SER A N 1
ATOM 690 C CA . SER A 1 84 ? 16.359 -22.844 -15.289 1 88.38 84 SER A CA 1
ATOM 691 C C . SER A 1 84 ? 17.859 -22.781 -14.984 1 88.38 84 SER A C 1
ATOM 693 O O . SER A 1 84 ? 18.688 -22.828 -15.891 1 88.38 84 SER A O 1
ATOM 695 N N . LYS A 1 85 ? 18.188 -22.609 -13.758 1 87.44 85 LYS A N 1
ATOM 696 C CA . LYS A 1 85 ? 19.562 -22.547 -13.25 1 87.44 85 LYS A CA 1
ATOM 697 C C . LYS A 1 85 ? 20.328 -21.391 -13.867 1 87.44 85 LYS A C 1
ATOM 699 O O . LYS A 1 85 ? 21.562 -21.453 -14 1 87.44 85 LYS A O 1
ATOM 704 N N . ILE A 1 86 ? 19.656 -20.391 -14.273 1 87.81 86 ILE A N 1
ATOM 705 C CA . ILE A 1 86 ? 20.266 -19.188 -14.844 1 87.81 86 ILE A CA 1
ATOM 706 C C . ILE A 1 86 ? 20.906 -18.359 -13.734 1 87.81 86 ILE A C 1
ATOM 708 O O . ILE A 1 86 ? 21.922 -17.703 -13.953 1 87.81 86 ILE A O 1
ATOM 712 N N . GLY A 1 87 ? 20.344 -18.438 -12.586 1 86.25 87 GLY A N 1
ATOM 713 C CA . GLY A 1 87 ? 20.75 -17.562 -11.508 1 86.25 87 GLY A CA 1
ATOM 714 C C . GLY A 1 87 ? 19.891 -16.312 -11.406 1 86.25 87 GLY A C 1
ATOM 715 O O . GLY A 1 87 ? 19.234 -15.93 -12.367 1 86.25 87 GLY A O 1
ATOM 716 N N . ILE A 1 88 ? 19.828 -15.75 -10.211 1 77.19 88 ILE A N 1
ATOM 717 C CA . ILE A 1 88 ? 19.016 -14.562 -9.992 1 77.19 88 ILE A CA 1
ATOM 718 C C . ILE A 1 88 ? 19.828 -13.305 -10.305 1 77.19 88 ILE A C 1
ATOM 720 O O . ILE A 1 88 ? 20.875 -13.062 -9.688 1 77.19 88 ILE A O 1
ATOM 724 N N . GLU A 1 89 ? 19.453 -12.594 -11.242 1 71.19 89 GLU A N 1
ATOM 725 C CA . GLU A 1 89 ? 20.156 -11.422 -11.758 1 71.19 89 GLU A CA 1
ATOM 726 C C . GLU A 1 89 ? 20.016 -10.234 -10.805 1 71.19 89 GLU A C 1
ATOM 728 O O . GLU A 1 89 ? 19.172 -10.25 -9.906 1 71.19 89 GLU A O 1
ATOM 733 N N . LYS A 1 90 ? 20.891 -9.289 -11.016 1 65.94 90 LYS A N 1
ATOM 734 C CA . LYS A 1 90 ? 20.906 -8.031 -10.273 1 65.94 90 LYS A CA 1
ATOM 735 C C . LYS A 1 90 ? 19.562 -7.312 -10.367 1 65.94 90 LYS A C 1
ATOM 737 O O . LYS A 1 90 ? 19.141 -6.664 -9.414 1 65.94 90 LYS A O 1
ATOM 742 N N . ASP A 1 91 ? 19.047 -7.469 -11.453 1 61 91 ASP A N 1
ATOM 743 C CA . ASP A 1 91 ? 17.781 -6.777 -11.695 1 61 91 ASP A CA 1
ATOM 744 C C . ASP A 1 91 ? 16.703 -7.242 -10.727 1 61 91 ASP A C 1
ATOM 746 O O . ASP A 1 91 ? 15.695 -6.551 -10.523 1 61 91 ASP A O 1
ATOM 750 N N . PHE A 1 92 ? 16.922 -8.344 -10.227 1 67.75 92 PHE A N 1
ATOM 751 C CA . PHE A 1 92 ? 16.016 -8.852 -9.195 1 67.75 92 PHE A CA 1
ATOM 752 C C . PHE A 1 92 ? 15.977 -7.898 -8.008 1 67.75 92 PHE A C 1
ATOM 754 O O . PHE A 1 92 ? 14.938 -7.754 -7.355 1 67.75 92 PHE A O 1
ATOM 761 N N . LYS A 1 93 ? 17.047 -7.191 -8.023 1 65 93 LYS A N 1
ATOM 762 C CA . LYS A 1 93 ? 17.141 -6.312 -6.863 1 65 93 LYS A CA 1
ATOM 763 C C . LYS A 1 93 ? 16.5 -4.957 -7.145 1 65 93 LYS A C 1
ATOM 765 O O . LYS A 1 93 ? 16.141 -4.234 -6.215 1 65 93 LYS A O 1
ATOM 770 N N . ASN A 1 94 ? 16.375 -4.828 -8.422 1 65.5 94 ASN A N 1
ATOM 771 C CA . ASN A 1 94 ? 15.75 -3.561 -8.773 1 65.5 94 ASN A CA 1
ATOM 772 C C . ASN A 1 94 ? 14.227 -3.684 -8.812 1 65.5 94 ASN A C 1
ATOM 774 O O . ASN A 1 94 ? 13.695 -4.703 -9.25 1 65.5 94 ASN A O 1
ATOM 778 N N . HIS A 1 95 ? 13.484 -2.92 -8.133 1 71.06 95 HIS A N 1
ATOM 779 C CA . HIS A 1 95 ? 12.039 -2.975 -7.914 1 71.06 95 HIS A CA 1
ATOM 780 C C . HIS A 1 95 ? 11.273 -2.475 -9.133 1 71.06 95 HIS A C 1
ATOM 782 O O . HIS A 1 95 ? 10.094 -2.125 -9.031 1 71.06 95 HIS A O 1
ATOM 788 N N . LYS A 1 96 ? 11.992 -2.512 -10.344 1 84.06 96 LYS A N 1
ATOM 789 C CA . LYS A 1 96 ? 11.266 -2.131 -11.555 1 84.06 96 LYS A CA 1
ATOM 790 C C . LYS A 1 96 ? 10.484 -3.314 -12.117 1 84.06 96 LYS A C 1
ATOM 792 O O . LYS A 1 96 ? 11.047 -4.387 -12.336 1 84.06 96 LYS A O 1
ATOM 797 N N . LEU A 1 97 ? 9.273 -3.119 -12.438 1 90.5 97 LEU A N 1
ATOM 798 C CA . LEU A 1 97 ? 8.391 -4.191 -12.883 1 90.5 97 LEU A CA 1
ATOM 799 C C . LEU A 1 97 ? 8.82 -4.711 -14.258 1 90.5 97 LEU A C 1
ATOM 801 O O . LEU A 1 97 ? 8.789 -5.918 -14.508 1 90.5 97 LEU A O 1
ATOM 805 N N . SER A 1 98 ? 9.227 -3.771 -15.141 1 90 98 SER A N 1
ATOM 806 C CA . SER A 1 98 ? 9.664 -4.18 -16.469 1 90 98 SER A CA 1
ATOM 807 C C . SER A 1 98 ? 10.906 -5.059 -16.406 1 90 98 SER A C 1
ATOM 809 O O . SER A 1 98 ? 11.023 -6.031 -17.156 1 90 98 SER A O 1
ATOM 811 N N . GLY A 1 99 ? 11.789 -4.707 -15.562 1 90.06 99 GLY A N 1
ATOM 812 C CA . GLY A 1 99 ? 12.969 -5.523 -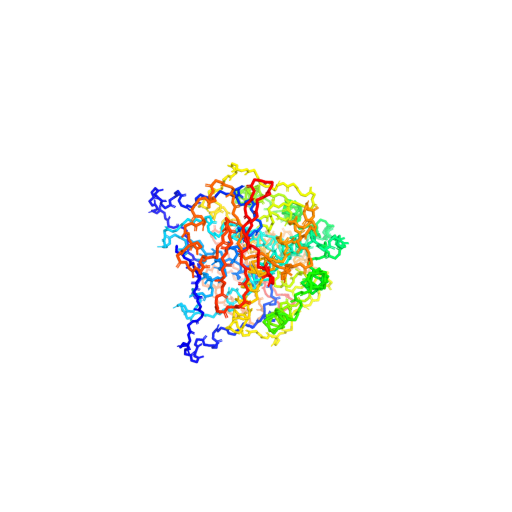15.367 1 90.06 99 GLY A CA 1
ATOM 813 C C . GLY A 1 99 ? 12.664 -6.898 -14.805 1 90.06 99 GLY A C 1
ATOM 814 O O . GLY A 1 99 ? 13.195 -7.902 -15.281 1 90.06 99 GLY A O 1
ATOM 815 N N . LEU A 1 100 ? 11.836 -6.934 -13.852 1 91.12 100 LEU A N 1
ATOM 816 C CA . LEU A 1 100 ? 11.438 -8.203 -13.258 1 91.12 100 LEU A CA 1
ATOM 817 C C . LEU A 1 100 ? 10.742 -9.094 -14.289 1 91.12 100 LEU A C 1
ATOM 819 O O . LEU A 1 100 ? 10.969 -10.305 -14.32 1 91.12 100 LEU A O 1
ATOM 823 N N . PHE A 1 101 ? 9.938 -8.445 -15.086 1 92.38 101 PHE A N 1
ATOM 824 C CA . PHE A 1 101 ? 9.227 -9.195 -16.109 1 92.38 101 PHE A CA 1
ATOM 825 C C . PHE A 1 101 ? 10.203 -9.781 -17.125 1 92.38 101 PHE A C 1
ATOM 827 O O . PHE A 1 101 ? 10.047 -10.93 -17.547 1 92.38 101 PHE A O 1
ATOM 834 N N . SER A 1 102 ? 11.156 -9.039 -17.469 1 91.88 102 SER A N 1
ATOM 835 C CA . SER A 1 102 ? 12.18 -9.523 -18.406 1 91.88 102 SER A CA 1
ATOM 836 C C . SER A 1 102 ? 12.922 -10.727 -17.828 1 91.88 102 SER A C 1
ATOM 838 O O . SER A 1 102 ? 13.203 -11.688 -18.547 1 91.88 102 SER A O 1
ATOM 840 N N . VAL A 1 103 ? 13.258 -10.664 -16.625 1 91.75 103 VAL A N 1
ATOM 841 C CA . VAL A 1 103 ? 13.938 -11.766 -15.961 1 91.75 103 VAL A CA 1
ATOM 842 C C . VAL A 1 103 ? 13.023 -12.992 -15.922 1 91.75 103 VAL A C 1
ATOM 844 O O . VAL A 1 103 ? 13.469 -14.109 -16.188 1 91.75 103 VAL A O 1
ATOM 847 N N . PHE A 1 104 ? 11.773 -12.797 -15.594 1 93 104 PHE A N 1
ATOM 848 C CA . PHE A 1 104 ? 10.781 -13.859 -15.594 1 93 104 PHE A CA 1
ATOM 849 C C . PHE A 1 104 ? 10.734 -14.562 -16.953 1 93 104 PHE A C 1
ATOM 851 O O . PHE A 1 104 ? 10.789 -15.789 -17.016 1 93 104 PHE A O 1
ATOM 858 N N . GLU A 1 105 ? 10.695 -13.766 -17.969 1 91.81 105 GLU A N 1
ATOM 859 C CA . GLU A 1 105 ? 10.609 -14.312 -19.328 1 91.81 105 GLU A CA 1
ATOM 860 C C . GLU A 1 105 ? 11.852 -15.133 -19.672 1 91.81 105 GLU A C 1
ATOM 862 O O . GLU A 1 105 ? 11.758 -16.188 -20.297 1 91.81 105 GLU A O 1
ATOM 867 N N . LYS A 1 106 ? 12.922 -14.672 -19.266 1 92.19 106 LYS A N 1
ATOM 868 C CA . LYS A 1 106 ? 14.172 -15.383 -19.516 1 92.19 106 LYS A CA 1
ATOM 869 C C . LYS A 1 106 ? 14.164 -16.766 -18.875 1 92.19 106 LYS A C 1
ATOM 871 O O . LYS A 1 106 ? 14.547 -17.75 -19.5 1 92.19 106 LYS A O 1
ATOM 876 N N . HIS A 1 107 ? 13.773 -16.797 -17.656 1 91.06 107 HIS A N 1
ATOM 877 C CA . HIS A 1 107 ? 13.703 -18.062 -16.938 1 91.06 107 HIS A CA 1
ATOM 878 C C . HIS A 1 107 ? 12.672 -18.984 -17.562 1 91.06 107 HIS A C 1
ATOM 880 O O . HIS A 1 107 ? 12.93 -20.188 -17.75 1 91.06 107 HIS A O 1
ATOM 886 N N . TYR A 1 108 ? 11.539 -18.453 -17.859 1 89.88 108 TYR A N 1
ATOM 887 C CA . TYR A 1 108 ? 10.461 -19.234 -18.453 1 89.88 108 TYR A CA 1
ATOM 888 C C . TYR A 1 108 ? 10.891 -19.844 -19.781 1 89.88 108 TYR A C 1
ATOM 890 O O . TYR A 1 108 ? 10.672 -21.031 -20.031 1 89.88 108 TYR A O 1
ATOM 898 N N . ASP A 1 109 ? 11.516 -19.047 -20.578 1 89.31 109 ASP A N 1
ATOM 899 C CA . ASP A 1 109 ? 11.938 -19.469 -21.906 1 89.31 109 ASP A CA 1
ATOM 900 C C . ASP A 1 109 ? 12.992 -20.578 -21.812 1 89.31 109 ASP A C 1
ATOM 902 O O . ASP A 1 109 ? 12.977 -21.516 -22.609 1 89.31 109 ASP A O 1
ATOM 906 N N . LYS A 1 110 ? 13.82 -20.453 -20.938 1 90.06 110 LYS A N 1
ATOM 907 C CA . LYS A 1 110 ? 14.844 -21.469 -20.766 1 90.06 110 LYS A CA 1
ATOM 908 C C . LYS A 1 110 ? 14.227 -22.812 -20.391 1 90.06 110 LYS A C 1
ATOM 910 O O . LYS A 1 110 ? 14.594 -23.844 -20.938 1 90.06 110 LYS A O 1
ATOM 915 N N . ILE A 1 111 ? 13.336 -22.781 -19.516 1 87.19 111 ILE A N 1
ATOM 916 C CA . ILE A 1 111 ? 12.688 -24.016 -19.078 1 87.19 111 ILE A CA 1
ATOM 917 C C . ILE A 1 111 ? 11.852 -24.594 -20.203 1 87.19 111 ILE A C 1
ATOM 919 O O . ILE A 1 111 ? 11.844 -25.812 -20.438 1 87.19 111 ILE A O 1
ATOM 923 N N . ALA A 1 112 ? 11.156 -23.688 -20.828 1 85.38 112 ALA A N 1
ATOM 924 C CA . ALA A 1 112 ? 10.32 -24.125 -21.938 1 85.38 112 ALA A CA 1
ATOM 925 C C . ALA A 1 112 ? 11.156 -24.797 -23.031 1 85.38 112 ALA A C 1
ATOM 927 O O . ALA A 1 112 ? 10.727 -25.766 -23.656 1 85.38 112 ALA A O 1
ATOM 928 N N . THR A 1 113 ? 12.273 -24.297 -23.234 1 84.12 113 THR A N 1
ATOM 929 C CA . THR A 1 113 ? 13.188 -24.859 -24.234 1 84.12 113 THR A CA 1
ATOM 930 C C . THR A 1 113 ? 13.766 -26.172 -23.75 1 84.12 113 THR A C 1
ATOM 932 O O . THR A 1 113 ? 13.789 -27.172 -24.484 1 84.12 113 THR A O 1
ATOM 935 N N . ASN A 1 114 ? 14.227 -26.172 -22.516 1 79.81 114 ASN A N 1
ATOM 936 C CA . ASN A 1 114 ? 14.836 -27.359 -21.938 1 79.81 114 ASN A CA 1
ATOM 937 C C . ASN A 1 114 ? 13.852 -28.531 -21.891 1 79.81 114 ASN A C 1
ATOM 939 O O . ASN A 1 114 ? 14.234 -29.672 -22.141 1 79.81 114 ASN A O 1
ATOM 943 N N . GLN A 1 115 ? 12.688 -28.219 -21.578 1 77.81 115 GLN A N 1
ATOM 944 C CA . GLN A 1 115 ? 11.711 -29.281 -21.359 1 77.81 115 GLN A CA 1
ATOM 945 C C . GLN A 1 115 ? 10.781 -29.438 -22.562 1 77.81 115 GLN A C 1
ATOM 947 O O . GLN A 1 115 ? 9.836 -30.219 -22.516 1 77.81 115 GLN A O 1
ATOM 952 N N . ASN A 1 116 ? 11.016 -28.641 -23.594 1 74.69 116 ASN A N 1
ATOM 953 C CA . ASN A 1 116 ? 10.383 -28.766 -24.906 1 74.69 116 ASN A CA 1
ATOM 954 C C . ASN A 1 116 ? 8.867 -28.641 -24.812 1 74.69 116 ASN A C 1
ATOM 956 O O . ASN A 1 116 ? 8.133 -29.5 -25.328 1 74.69 116 ASN A O 1
ATOM 960 N N . PHE A 1 117 ? 8.391 -27.719 -24.016 1 74.56 117 PHE A N 1
ATOM 961 C CA . PHE A 1 117 ? 6.941 -27.531 -23.953 1 74.56 117 PHE A CA 1
ATOM 962 C C . PHE A 1 117 ? 6.539 -26.172 -24.516 1 74.56 117 PHE A C 1
ATOM 964 O O . PHE A 1 117 ? 5.406 -25.734 -24.328 1 74.56 117 PHE A O 1
ATOM 971 N N . LYS A 1 118 ? 7.34 -25.484 -25.109 1 68.25 118 LYS A N 1
ATOM 972 C CA . LYS A 1 118 ? 7.07 -24.141 -25.609 1 68.25 118 LYS A CA 1
ATOM 973 C C . LYS A 1 118 ? 5.863 -24.141 -26.547 1 68.25 118 LYS A C 1
ATOM 975 O O . LYS A 1 118 ? 5.004 -23.266 -26.453 1 68.25 118 LYS A O 1
ATOM 980 N N . ALA A 1 119 ? 5.781 -25.062 -27.328 1 66.19 119 ALA A N 1
ATOM 981 C CA . ALA A 1 119 ? 4.719 -25.109 -28.328 1 66.19 119 ALA A CA 1
ATOM 982 C C . ALA A 1 119 ? 3.365 -25.391 -27.672 1 66.19 119 ALA A C 1
ATOM 984 O O . ALA A 1 119 ? 2.342 -24.859 -28.094 1 66.19 119 ALA A O 1
ATOM 985 N N . GLU A 1 120 ? 3.318 -26.109 -26.688 1 66.5 120 GLU A N 1
ATOM 986 C CA . GLU A 1 120 ? 2.082 -26.562 -26.047 1 66.5 120 GLU A CA 1
ATOM 987 C C . GLU A 1 120 ? 1.423 -25.422 -25.266 1 66.5 120 GLU A C 1
ATOM 989 O O . GLU A 1 120 ? 0.194 -25.328 -25.219 1 66.5 120 GLU A O 1
ATOM 994 N N . LEU A 1 121 ? 2.207 -24.547 -24.812 1 69.12 121 LEU A N 1
ATOM 995 C CA . LEU A 1 121 ? 1.657 -23.547 -23.906 1 69.12 121 LEU A CA 1
ATOM 996 C C . LEU A 1 121 ? 1.751 -22.156 -24.531 1 69.12 121 LEU A C 1
ATOM 998 O O . LEU A 1 121 ? 1.456 -21.156 -23.859 1 69.12 121 LEU A O 1
ATOM 1002 N N . SER A 1 122 ? 2.02 -22.078 -25.75 1 69.56 122 SER A N 1
ATOM 1003 C CA . SER A 1 122 ? 2.443 -20.828 -26.375 1 69.56 122 SER A CA 1
ATOM 1004 C C . SER A 1 122 ? 1.292 -19.828 -26.438 1 69.56 122 SER A C 1
ATOM 1006 O O . SER A 1 122 ? 1.463 -18.641 -26.125 1 69.56 122 SER A O 1
ATOM 1008 N N . SER A 1 123 ? 0.123 -20.25 -26.875 1 70.94 123 SER A N 1
ATOM 1009 C CA . SER A 1 123 ? -0.96 -19.312 -27.125 1 70.94 123 SER A CA 1
ATOM 1010 C C . SER A 1 123 ? -1.42 -18.641 -25.828 1 70.94 123 SER A C 1
ATOM 1012 O O . SER A 1 123 ? -1.518 -17.422 -25.766 1 70.94 123 SER A O 1
ATOM 1014 N N . ASP A 1 124 ? -1.735 -19.391 -24.844 1 74.06 124 ASP A N 1
ATOM 1015 C CA . ASP A 1 124 ? -2.193 -18.859 -23.562 1 74.06 124 ASP A CA 1
ATOM 1016 C C . ASP A 1 124 ? -1.112 -18.016 -22.906 1 74.06 124 ASP A C 1
ATOM 1018 O O . ASP A 1 124 ? -1.409 -16.969 -22.328 1 74.06 124 ASP A O 1
ATOM 1022 N N . TYR A 1 125 ? 0.094 -18.422 -23.156 1 80.56 125 TYR A N 1
ATOM 1023 C CA . TYR A 1 125 ? 1.225 -17.703 -22.578 1 80.56 125 TYR A CA 1
ATOM 1024 C C . TYR A 1 125 ? 1.331 -16.297 -23.188 1 80.56 125 TYR A C 1
ATOM 1026 O O . TYR A 1 125 ? 1.525 -15.328 -22.453 1 80.56 125 TYR A O 1
ATOM 1034 N N . GLU A 1 126 ? 1.151 -16.234 -24.422 1 81.5 126 GLU A N 1
ATOM 1035 C CA . GLU A 1 126 ? 1.265 -14.945 -25.109 1 81.5 126 GLU A CA 1
ATOM 1036 C C . GLU A 1 126 ? 0.173 -13.984 -24.656 1 81.5 126 GLU A C 1
ATOM 1038 O O . GLU A 1 126 ? 0.432 -12.797 -24.453 1 81.5 126 GLU A O 1
ATOM 1043 N N . LYS A 1 127 ? -0.982 -14.461 -24.578 1 81.56 127 LYS A N 1
ATOM 1044 C CA . LYS A 1 127 ? -2.092 -13.617 -24.156 1 81.56 127 LYS A CA 1
ATOM 1045 C C . LYS A 1 127 ? -1.855 -13.055 -22.75 1 81.56 127 LYS A C 1
ATOM 1047 O O . LYS A 1 127 ? -1.953 -11.844 -22.531 1 81.56 127 LYS A O 1
ATOM 1052 N N . TYR A 1 128 ? -1.532 -13.883 -21.906 1 82.19 128 TYR A N 1
ATOM 1053 C CA . TYR A 1 128 ? -1.389 -13.469 -20.516 1 82.19 128 TYR A CA 1
ATOM 1054 C C . TYR A 1 128 ? -0.161 -12.578 -20.328 1 82.19 128 TYR A C 1
ATOM 1056 O O . TYR A 1 128 ? -0.175 -11.641 -19.531 1 82.19 128 TYR A O 1
ATOM 1064 N N . THR A 1 129 ? 0.812 -12.82 -21.109 1 89.19 129 THR A N 1
ATOM 1065 C CA . THR A 1 129 ? 2.004 -11.984 -21.016 1 89.19 129 THR A CA 1
ATOM 1066 C C . THR A 1 129 ? 1.738 -10.602 -21.594 1 89.19 129 THR A C 1
ATOM 1068 O O . THR A 1 129 ? 2.293 -9.609 -21.109 1 89.19 129 THR A O 1
ATOM 1071 N N . ASN A 1 130 ? 0.881 -10.578 -22.531 1 90.94 130 ASN A N 1
ATOM 1072 C CA . ASN A 1 130 ? 0.509 -9.273 -23.078 1 90.94 130 ASN A CA 1
ATOM 1073 C C . ASN A 1 130 ? -0.262 -8.445 -22.062 1 90.94 130 ASN A C 1
ATOM 1075 O O . ASN A 1 130 ? -0.039 -7.238 -21.938 1 90.94 130 ASN A O 1
ATOM 1079 N N . ASP A 1 131 ? -1.163 -9.023 -21.422 1 91.31 131 ASP A N 1
ATOM 1080 C CA . ASP A 1 131 ? -1.892 -8.336 -20.359 1 91.31 131 ASP A CA 1
ATOM 1081 C C . ASP A 1 131 ? -0.937 -7.809 -19.281 1 91.31 131 ASP A C 1
ATOM 1083 O O . ASP A 1 131 ? -1.08 -6.676 -18.828 1 91.31 131 ASP A O 1
ATOM 1087 N N . LEU A 1 132 ? -0.063 -8.602 -18.953 1 94.19 132 LEU A N 1
ATOM 1088 C CA . LEU A 1 132 ? 0.9 -8.219 -17.938 1 94.19 132 LEU A CA 1
ATOM 1089 C C . LEU A 1 132 ? 1.764 -7.055 -18.406 1 94.19 132 LEU A C 1
ATOM 1091 O O . LEU A 1 132 ? 2.016 -6.109 -17.656 1 94.19 132 LEU A O 1
ATOM 1095 N N . LYS A 1 133 ? 2.197 -7.145 -19.625 1 93.56 133 LYS A N 1
ATOM 1096 C CA . LYS A 1 133 ? 2.977 -6.055 -20.203 1 93.56 133 LYS A CA 1
ATOM 1097 C C . LYS A 1 133 ? 2.182 -4.75 -20.203 1 93.56 133 LYS A C 1
ATOM 1099 O O . LYS A 1 133 ? 2.713 -3.691 -19.875 1 93.56 133 LYS A O 1
ATOM 1104 N N . ASN A 1 134 ? 1.003 -4.824 -20.594 1 92.81 134 ASN A N 1
ATOM 1105 C CA . ASN A 1 134 ? 0.126 -3.656 -20.594 1 92.81 134 ASN A CA 1
ATOM 1106 C C . ASN A 1 134 ? -0.048 -3.092 -19.188 1 92.81 134 ASN A C 1
ATOM 1108 O O . ASN A 1 134 ? -0.035 -1.874 -19 1 92.81 134 ASN A O 1
ATOM 1112 N N . LEU A 1 135 ? -0.255 -3.916 -18.266 1 93.69 135 LEU A N 1
ATOM 1113 C CA . LEU A 1 135 ? -0.411 -3.488 -16.891 1 93.69 135 LEU A CA 1
ATOM 1114 C C . LEU A 1 135 ? 0.828 -2.74 -16.406 1 93.69 135 LEU A C 1
ATOM 1116 O O . LEU A 1 135 ? 0.716 -1.696 -15.758 1 93.69 135 LEU A O 1
ATOM 1120 N N . ILE A 1 136 ? 1.931 -3.324 -16.719 1 92.69 136 ILE A N 1
ATOM 1121 C CA . ILE A 1 136 ? 3.193 -2.719 -16.312 1 92.69 136 ILE A CA 1
ATOM 1122 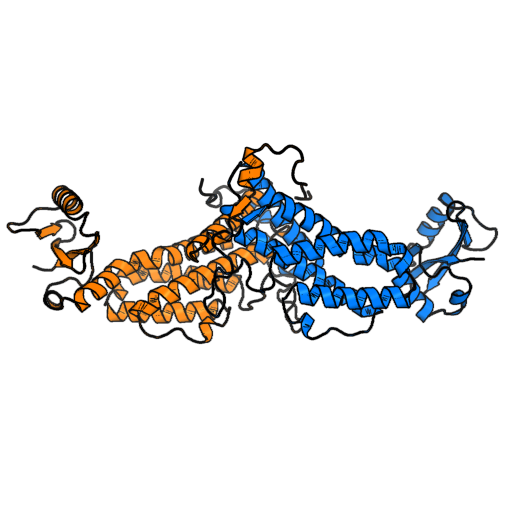C C . ILE A 1 136 ? 3.32 -1.327 -16.922 1 92.69 136 ILE A C 1
ATOM 1124 O O . ILE A 1 136 ? 3.803 -0.396 -16.281 1 92.69 136 ILE A O 1
ATOM 1128 N N . GLU A 1 137 ? 2.9 -1.224 -18.062 1 88.06 137 GLU A N 1
ATOM 1129 C CA . GLU A 1 137 ? 2.914 0.08 -18.719 1 88.06 137 GLU A CA 1
ATOM 1130 C C . GLU A 1 137 ? 2.01 1.072 -18 1 88.06 137 GLU A C 1
ATOM 1132 O O . GLU A 1 137 ? 2.375 2.234 -17.812 1 88.06 137 GLU A O 1
ATOM 1137 N N . PHE A 1 138 ? 0.849 0.641 -17.641 1 85.25 138 PHE A N 1
ATOM 1138 C CA . PHE A 1 138 ? -0.069 1.483 -16.891 1 85.25 138 PHE A CA 1
ATOM 1139 C C . PHE A 1 138 ? 0.562 1.929 -15.578 1 85.25 138 PHE A C 1
ATOM 1141 O O . PHE A 1 138 ? 0.387 3.074 -15.156 1 85.25 138 PHE A O 1
ATOM 1148 N N . LEU A 1 139 ? 1.271 1.1 -14.883 1 87.75 139 LEU A N 1
ATOM 1149 C CA . LEU A 1 139 ? 1.775 1.331 -13.531 1 87.75 139 LEU A CA 1
ATOM 1150 C C . LEU A 1 139 ? 3.07 2.137 -13.57 1 87.75 139 LEU A C 1
ATOM 1152 O O . LEU A 1 139 ? 3.457 2.742 -12.562 1 87.75 139 LEU A O 1
ATOM 1156 N N . GLY A 1 140 ? 3.625 2.191 -14.719 1 77.56 140 GLY A N 1
ATOM 1157 C CA . GLY A 1 140 ? 4.832 2.992 -14.859 1 77.56 140 GLY A CA 1
ATOM 1158 C C . GLY A 1 140 ? 6.09 2.254 -14.438 1 77.56 140 GLY A C 1
ATOM 1159 O O . GLY A 1 140 ? 6.016 1.172 -13.852 1 77.56 140 GLY A O 1
ATOM 1160 N N . GLU A 1 141 ? 7.238 2.924 -14.719 1 72.19 141 GLU A N 1
ATOM 1161 C CA . GLU A 1 141 ? 8.531 2.27 -14.547 1 72.19 141 GLU A CA 1
ATOM 1162 C C . GLU A 1 141 ? 9.188 2.684 -13.234 1 72.19 141 GLU A C 1
ATOM 1164 O O . GLU A 1 141 ? 10.047 1.97 -12.711 1 72.19 141 GLU A O 1
ATOM 1169 N N . ASP A 1 142 ? 8.711 3.686 -12.734 1 73.69 142 ASP A N 1
ATOM 1170 C CA . ASP A 1 142 ? 9.375 4.195 -11.539 1 73.69 142 ASP A CA 1
ATOM 1171 C C . ASP A 1 142 ? 8.914 3.438 -10.297 1 73.69 142 ASP A C 1
ATOM 1173 O O . ASP A 1 142 ? 7.715 3.242 -10.094 1 73.69 142 ASP A O 1
ATOM 1177 N N . GLN A 1 143 ? 9.852 3.025 -9.539 1 70.62 143 GLN A N 1
ATOM 1178 C CA . GLN A 1 143 ? 9.562 2.277 -8.312 1 70.62 143 GLN A CA 1
ATOM 1179 C C . GLN A 1 143 ? 8.75 3.115 -7.336 1 70.62 143 GLN A C 1
ATOM 1181 O O . GLN A 1 143 ? 8.086 2.572 -6.449 1 70.62 143 GLN A O 1
ATOM 1186 N N . SER A 1 144 ? 8.773 4.359 -7.566 1 73.38 144 SER A N 1
ATOM 1187 C CA . SER A 1 144 ? 8.086 5.289 -6.668 1 73.38 144 SER A CA 1
ATOM 1188 C C . SER A 1 144 ? 6.695 5.633 -7.188 1 73.38 144 SER A C 1
ATOM 1190 O O . SER A 1 144 ? 5.941 6.352 -6.527 1 73.38 144 SER A O 1
ATOM 1192 N N . SER A 1 145 ? 6.305 5.02 -8.242 1 76.12 145 SER A N 1
ATOM 1193 C CA . SER A 1 145 ? 5.016 5.359 -8.828 1 76.12 145 SER A CA 1
ATOM 1194 C C . SER A 1 145 ? 3.873 5.078 -7.859 1 76.12 145 SER A C 1
ATOM 1196 O O . SER A 1 145 ? 3.834 4.023 -7.227 1 76.12 145 SER A O 1
ATOM 1198 N N . PHE A 1 146 ? 3.037 6.105 -7.68 1 79.38 146 PHE A N 1
ATOM 1199 C CA . PHE A 1 146 ? 1.811 6.09 -6.891 1 79.38 146 PHE A CA 1
ATOM 1200 C C . PHE A 1 146 ? 2.123 6.176 -5.402 1 79.38 146 PHE A C 1
ATOM 1202 O O . PHE A 1 146 ? 1.225 6.387 -4.582 1 79.38 146 PHE A O 1
ATOM 1209 N N . ARG A 1 147 ? 3.418 5.996 -5.117 1 78.81 147 ARG A N 1
ATOM 1210 C CA . ARG A 1 147 ? 3.83 6.207 -3.734 1 78.81 147 ARG A CA 1
ATOM 1211 C C . ARG A 1 147 ? 4.023 7.691 -3.441 1 78.81 147 ARG A C 1
ATOM 1213 O O . ARG A 1 147 ? 3.703 8.156 -2.348 1 78.81 147 ARG A O 1
ATOM 1220 N N . TYR A 1 148 ? 4.555 8.219 -4.434 1 76.62 148 TYR A N 1
ATOM 1221 C CA . TYR A 1 148 ? 4.832 9.648 -4.332 1 76.62 148 TYR A CA 1
ATOM 1222 C C . TYR A 1 148 ? 4.32 10.391 -5.562 1 76.62 148 TYR A C 1
ATOM 1224 O O . TYR A 1 148 ? 4.008 9.773 -6.582 1 76.62 148 TYR A O 1
ATOM 1232 N N . THR A 1 149 ? 4.207 11.703 -5.352 1 74.5 149 THR A N 1
ATOM 1233 C CA . THR A 1 149 ? 3.785 12.516 -6.492 1 74.5 149 THR A CA 1
ATOM 1234 C C . THR A 1 149 ? 4.996 13.016 -7.273 1 74.5 149 THR A C 1
ATOM 1236 O O . THR A 1 149 ? 4.871 13.422 -8.43 1 74.5 149 THR A O 1
ATOM 1239 N N . PHE A 1 150 ? 6.137 13.031 -6.566 1 72.88 150 PHE A N 1
ATOM 1240 C CA . PHE A 1 150 ? 7.363 13.531 -7.18 1 72.88 150 PHE A CA 1
ATOM 1241 C C . PHE A 1 150 ? 8.492 12.523 -7.016 1 72.88 150 PHE A C 1
ATOM 1243 O O . PHE A 1 150 ? 8.531 11.773 -6.039 1 72.88 150 PHE A O 1
ATOM 1250 N N . THR A 1 151 ? 9.328 12.633 -7.992 1 68.06 151 THR A N 1
ATOM 1251 C CA . THR A 1 151 ? 10.531 11.805 -7.902 1 68.06 151 THR A CA 1
ATOM 1252 C C . THR A 1 151 ? 11.539 12.438 -6.949 1 68.06 151 THR A C 1
ATOM 1254 O O . THR A 1 151 ? 11.312 13.523 -6.418 1 68.06 151 THR A O 1
ATOM 1257 N N . HIS A 1 152 ? 12.633 11.719 -6.746 1 67.25 152 HIS A N 1
ATOM 1258 C CA . HIS A 1 152 ? 13.711 12.219 -5.902 1 67.25 152 HIS A CA 1
ATOM 1259 C C . HIS A 1 152 ? 14.32 13.492 -6.477 1 67.25 152 HIS A C 1
ATOM 1261 O O . HIS A 1 152 ? 14.898 14.297 -5.742 1 67.25 152 HIS A O 1
ATOM 1267 N N . LYS A 1 153 ? 14.047 13.758 -7.715 1 68.06 153 LYS A N 1
ATOM 1268 C CA . LYS A 1 153 ? 14.594 14.93 -8.391 1 68.06 153 LYS A CA 1
ATOM 1269 C C . LYS A 1 153 ? 13.562 16.047 -8.484 1 68.06 153 LYS A C 1
ATOM 1271 O O . LYS A 1 153 ? 13.695 16.969 -9.305 1 68.06 153 LYS A O 1
ATOM 1276 N N . ASN A 1 154 ? 12.422 15.711 -7.824 1 67 154 ASN A N 1
ATOM 1277 C CA . ASN A 1 154 ? 11.359 16.703 -7.703 1 67 154 ASN A CA 1
ATOM 1278 C C . ASN A 1 154 ? 10.602 16.875 -9.016 1 67 154 ASN A C 1
ATOM 1280 O O . ASN A 1 154 ? 10.117 17.969 -9.32 1 67 154 ASN A O 1
ATOM 1284 N N . ASN A 1 155 ? 10.664 15.945 -9.734 1 72.25 155 ASN A N 1
ATOM 1285 C CA . ASN A 1 155 ? 9.844 15.914 -10.945 1 72.25 155 ASN A CA 1
ATOM 1286 C C . ASN A 1 155 ? 8.516 15.203 -10.703 1 72.25 155 ASN A C 1
ATOM 1288 O O . ASN A 1 155 ? 8.469 14.188 -10.008 1 72.25 155 ASN A O 1
ATOM 1292 N N . ALA A 1 156 ? 7.512 15.898 -11.281 1 75.44 156 ALA A N 1
ATOM 1293 C CA . ALA A 1 156 ? 6.219 15.227 -11.195 1 75.44 156 ALA A CA 1
ATOM 1294 C C . ALA A 1 156 ? 6.27 13.852 -11.859 1 75.44 156 ALA A C 1
ATOM 1296 O O . ALA A 1 156 ? 6.871 13.688 -12.922 1 75.44 156 ALA A O 1
ATOM 1297 N N . ILE A 1 157 ? 5.781 12.906 -11.203 1 74 157 ILE A N 1
ATOM 1298 C CA . ILE A 1 157 ? 5.766 11.547 -11.742 1 74 157 ILE A CA 1
ATOM 1299 C C . ILE A 1 157 ? 4.684 11.438 -12.82 1 74 157 ILE A C 1
ATOM 1301 O O . ILE A 1 157 ? 4.875 10.766 -13.836 1 74 157 ILE A O 1
ATOM 1305 N N . PHE A 1 158 ? 3.516 12.148 -12.594 1 76.94 158 PHE A N 1
ATOM 1306 C CA . PHE A 1 158 ? 2.383 12.102 -13.516 1 76.94 158 PHE A CA 1
ATOM 1307 C C . PHE A 1 158 ? 2.037 13.5 -14.016 1 76.94 158 PHE A C 1
ATOM 1309 O O . PHE A 1 158 ? 2.139 14.477 -13.273 1 76.94 158 PHE A O 1
ATOM 1316 N N . ASN A 1 159 ? 1.608 13.453 -15.188 1 77.94 159 ASN A N 1
ATOM 1317 C CA . ASN A 1 159 ? 1.109 14.703 -15.742 1 77.94 159 ASN A CA 1
ATOM 1318 C C . ASN A 1 159 ? -0.313 15 -15.266 1 77.94 159 ASN A C 1
ATOM 1320 O O . ASN A 1 159 ? -1.071 14.078 -14.961 1 77.94 159 ASN A O 1
ATOM 1324 N N . HIS A 1 160 ? -0.659 16.25 -15.258 1 77.44 160 HIS A N 1
ATOM 1325 C CA . HIS A 1 160 ? -1.953 16.688 -14.75 1 77.44 160 HIS A CA 1
ATOM 1326 C C . HIS A 1 160 ? -3.098 16.062 -15.547 1 77.44 160 HIS A C 1
ATOM 1328 O O . HIS A 1 160 ? -4.195 15.883 -15.016 1 77.44 160 HIS A O 1
ATOM 1334 N N . THR A 1 161 ? -2.842 15.617 -16.719 1 77.19 161 THR A N 1
ATOM 1335 C CA . THR A 1 161 ? -3.902 15.125 -17.578 1 77.19 161 THR A CA 1
ATOM 1336 C C . THR A 1 161 ? -3.961 13.602 -17.547 1 77.19 161 THR A C 1
ATOM 1338 O O . THR A 1 161 ? -4.848 12.992 -18.156 1 77.19 161 THR A O 1
ATOM 1341 N N . ASP A 1 162 ? -3.045 13.117 -16.828 1 82.81 162 ASP A N 1
ATOM 1342 C CA . ASP A 1 162 ? -2.996 11.656 -16.844 1 82.81 162 ASP A CA 1
ATOM 1343 C C . ASP A 1 162 ? -4.211 11.055 -16.141 1 82.81 162 ASP A C 1
ATOM 1345 O O . ASP A 1 162 ? -4.586 11.492 -15.055 1 82.81 162 ASP A O 1
ATOM 1349 N N . LYS A 1 163 ? -4.844 10.148 -16.891 1 87.31 163 LYS A N 1
ATOM 1350 C CA . LYS A 1 163 ? -6 9.438 -16.359 1 87.31 163 LYS A CA 1
ATOM 1351 C C . LYS A 1 163 ? -5.863 7.934 -16.547 1 87.31 163 LYS A C 1
ATOM 1353 O O . LYS A 1 163 ? -5.199 7.484 -17.5 1 87.31 163 LYS A O 1
ATOM 1358 N N . LEU A 1 164 ? -6.43 7.188 -15.648 1 90 164 LEU A N 1
ATOM 1359 C CA . LEU A 1 164 ? -6.445 5.73 -15.75 1 90 164 LEU A CA 1
ATOM 1360 C C . LEU A 1 164 ? -7.855 5.191 -15.539 1 90 164 LEU A C 1
ATOM 1362 O O . LEU A 1 164 ? -8.547 5.598 -14.602 1 90 164 LEU A O 1
ATOM 1366 N N . ASN A 1 165 ? -8.281 4.367 -16.422 1 91.5 165 ASN A N 1
ATOM 1367 C CA . ASN A 1 165 ? -9.539 3.639 -16.25 1 91.5 165 ASN A CA 1
ATOM 1368 C C . ASN A 1 165 ? -9.367 2.43 -15.336 1 91.5 165 ASN A C 1
ATOM 1370 O O . ASN A 1 165 ? -8.914 1.371 -15.773 1 91.5 165 ASN A O 1
ATOM 1374 N N . ILE A 1 166 ? -9.883 2.514 -14.133 1 92.62 166 ILE A N 1
ATOM 1375 C CA . ILE A 1 166 ? -9.602 1.521 -13.102 1 92.62 166 ILE A CA 1
ATOM 1376 C C . ILE A 1 166 ? -10.328 0.216 -13.43 1 92.62 166 ILE A C 1
ATOM 1378 O O . ILE A 1 166 ? -9.875 -0.865 -13.047 1 92.62 166 ILE A O 1
ATOM 1382 N N . ILE A 1 167 ? -11.414 0.255 -14.148 1 90.12 167 ILE A N 1
ATOM 1383 C CA . ILE A 1 167 ? -12.102 -0.961 -14.57 1 90.12 167 ILE A CA 1
ATOM 1384 C C . ILE A 1 167 ? -11.18 -1.792 -15.461 1 90.12 167 ILE A C 1
ATOM 1386 O O . ILE A 1 167 ? -11.008 -2.994 -15.234 1 90.12 167 ILE A O 1
ATOM 1390 N N . GLU A 1 168 ? -10.602 -1.127 -16.391 1 89.44 168 GLU A N 1
ATOM 1391 C CA . GLU A 1 168 ? -9.68 -1.797 -17.297 1 89.44 168 GLU A CA 1
ATOM 1392 C C . GLU A 1 168 ? -8.438 -2.283 -16.562 1 89.44 168 GLU A C 1
ATOM 1394 O O . GLU A 1 168 ? -7.977 -3.406 -16.781 1 89.44 168 GLU A O 1
ATOM 1399 N N . VAL A 1 169 ? -7.918 -1.451 -15.727 1 93.19 169 VAL A N 1
ATOM 1400 C CA . VAL A 1 169 ? -6.727 -1.797 -14.961 1 93.19 169 VAL A CA 1
ATOM 1401 C C . VAL A 1 169 ? -7 -3.033 -14.109 1 93.19 169 VAL A C 1
ATOM 1403 O O . VAL A 1 169 ? -6.18 -3.955 -14.055 1 93.19 169 VAL A O 1
ATOM 1406 N N . LYS A 1 170 ? -8.133 -3.037 -13.477 1 93.88 170 LYS A N 1
ATOM 1407 C CA . LYS A 1 170 ? -8.492 -4.145 -12.594 1 93.88 170 LYS A CA 1
ATOM 1408 C C . LYS A 1 170 ? -8.656 -5.441 -13.375 1 93.88 170 LYS A C 1
ATOM 1410 O O . LYS A 1 170 ? -8.273 -6.512 -12.906 1 93.88 170 LYS A O 1
ATOM 1415 N N . LYS A 1 171 ? -9.234 -5.375 -14.523 1 91.31 171 LYS A N 1
ATOM 1416 C CA . LYS A 1 171 ? -9.398 -6.555 -15.367 1 91.31 171 LYS A CA 1
ATOM 1417 C C . LYS A 1 171 ? -8.047 -7.137 -15.766 1 91.31 171 LYS A C 1
ATOM 1419 O O . LYS A 1 171 ? -7.828 -8.344 -15.648 1 91.31 171 LYS A O 1
ATOM 1424 N N . ILE A 1 172 ? -7.223 -6.297 -16.25 1 92.62 172 ILE A N 1
ATOM 1425 C CA . ILE A 1 172 ? -5.902 -6.738 -16.688 1 92.62 172 ILE A CA 1
ATOM 1426 C C . ILE A 1 172 ? -5.102 -7.238 -15.484 1 92.62 172 ILE A C 1
ATOM 1428 O O . ILE A 1 172 ? -4.328 -8.188 -15.602 1 92.62 172 ILE A O 1
ATOM 1432 N N . TYR A 1 173 ? -5.281 -6.609 -14.383 1 95.06 173 TYR A N 1
ATOM 1433 C CA . TYR A 1 173 ? -4.641 -7.043 -13.148 1 95.06 173 TYR A CA 1
ATOM 1434 C C . TYR A 1 173 ? -5.074 -8.461 -12.773 1 95.06 173 TYR A C 1
ATOM 1436 O O . TYR A 1 173 ? -4.238 -9.312 -12.477 1 95.06 173 TYR A O 1
ATOM 1444 N N . ASP A 1 174 ? -6.32 -8.656 -12.789 1 93.25 174 ASP A N 1
ATOM 1445 C CA . ASP A 1 174 ? -6.844 -9.969 -12.43 1 93.25 174 ASP A CA 1
ATOM 1446 C C . ASP A 1 174 ? -6.293 -11.055 -13.359 1 93.25 174 ASP A C 1
ATOM 1448 O O . ASP A 1 174 ? -5.895 -12.125 -12.898 1 93.25 174 ASP A O 1
ATOM 1452 N N . ASN A 1 175 ? -6.285 -10.75 -14.57 1 91.5 175 ASN A N 1
ATOM 1453 C CA . ASN A 1 175 ? -5.742 -11.703 -15.539 1 91.5 175 ASN A CA 1
ATOM 1454 C C . ASN A 1 175 ? -4.254 -11.945 -15.312 1 91.5 175 ASN A C 1
ATOM 1456 O O . ASN A 1 175 ? -3.789 -13.086 -15.375 1 91.5 175 ASN A O 1
ATOM 1460 N N . SER A 1 176 ? -3.557 -10.898 -15.07 1 93.88 176 SER A N 1
ATOM 1461 C CA . SER A 1 176 ? -2.115 -10.992 -14.859 1 93.88 176 SER A CA 1
ATOM 1462 C C . SER A 1 176 ? -1.788 -11.797 -13.602 1 93.88 176 SER A C 1
ATOM 1464 O O . SER A 1 176 ? -0.885 -12.633 -13.617 1 93.88 176 SER A O 1
ATOM 1466 N N . LEU A 1 177 ? -2.551 -11.516 -12.625 1 93.12 177 LEU A N 1
ATOM 1467 C CA . LEU A 1 177 ? -2.301 -12.219 -11.375 1 93.12 177 LEU A CA 1
ATOM 1468 C C . LEU A 1 177 ? -2.643 -13.703 -11.5 1 93.12 177 LEU A C 1
ATOM 1470 O O . LEU A 1 177 ? -1.938 -14.555 -10.961 1 93.12 177 LEU A O 1
ATOM 1474 N N . LYS A 1 178 ? -3.732 -13.953 -12.148 1 90.06 178 LYS A N 1
ATOM 1475 C CA . LYS A 1 178 ? -4.09 -15.344 -12.414 1 90.06 178 LYS A CA 1
ATOM 1476 C C . LYS A 1 178 ? -2.98 -16.062 -13.18 1 90.06 178 LYS A C 1
ATOM 1478 O O . LYS A 1 178 ? -2.631 -17.203 -12.852 1 90.06 178 LYS A O 1
ATOM 1483 N N . PHE A 1 179 ? -2.475 -15.492 -14.141 1 90.62 179 PHE A N 1
ATOM 1484 C CA . PHE A 1 179 ? -1.371 -16.031 -14.93 1 90.62 179 PHE A CA 1
ATOM 1485 C C . PHE A 1 179 ? -0.168 -16.328 -14.039 1 90.62 179 PHE A C 1
ATOM 1487 O O . PHE A 1 179 ? 0.363 -17.438 -14.062 1 90.62 179 PHE A O 1
ATOM 1494 N N . LEU A 1 180 ? 0.195 -15.398 -13.219 1 92.25 180 LEU A N 1
ATOM 1495 C CA . LEU A 1 180 ? 1.385 -15.547 -12.391 1 92.25 180 LEU A CA 1
ATOM 1496 C C . LEU A 1 180 ? 1.161 -16.594 -11.297 1 92.25 180 LEU A C 1
ATOM 1498 O O . LEU A 1 180 ? 2.084 -17.328 -10.945 1 92.25 180 LEU A O 1
ATOM 1502 N N . THR A 1 181 ? -0.037 -16.641 -10.797 1 88 181 THR A N 1
ATOM 1503 C CA . THR A 1 181 ? -0.36 -17.578 -9.734 1 88 181 THR A CA 1
ATOM 1504 C C . THR A 1 181 ? -0.363 -19.016 -10.25 1 88 181 THR A C 1
ATOM 1506 O O . THR A 1 181 ? 0.022 -19.938 -9.539 1 88 181 THR A O 1
ATOM 1509 N N . PHE A 1 182 ? -0.706 -19.188 -11.5 1 85.5 182 PHE A N 1
ATOM 1510 C CA . PHE A 1 182 ? -0.899 -20.531 -12.008 1 85.5 182 PHE A CA 1
ATOM 1511 C C . PHE A 1 182 ? 0.281 -20.969 -12.875 1 85.5 182 PHE A C 1
ATOM 1513 O O . PHE A 1 182 ? 0.323 -22.094 -13.359 1 85.5 182 PHE A O 1
ATOM 1520 N N . THR A 1 183 ? 1.197 -20.125 -13 1 86.69 183 THR A N 1
ATOM 1521 C CA . THR A 1 183 ? 2.359 -20.453 -13.812 1 86.69 183 THR A CA 1
ATOM 1522 C C . THR A 1 183 ? 3.035 -21.719 -13.312 1 86.69 183 THR A C 1
ATOM 1524 O O . THR A 1 183 ? 3.344 -22.625 -14.102 1 86.69 183 THR A O 1
ATOM 1527 N N . ALA A 1 184 ? 3.211 -21.781 -12.039 1 80.75 184 ALA A N 1
ATOM 1528 C CA . ALA A 1 184 ? 3.846 -22.969 -11.477 1 80.75 184 ALA A CA 1
ATOM 1529 C C . ALA A 1 184 ? 3.035 -24.219 -11.781 1 80.75 184 ALA A C 1
ATOM 1531 O O . ALA A 1 184 ? 3.6 -25.266 -12.117 1 80.75 184 ALA A O 1
ATOM 1532 N N . ASP A 1 185 ? 1.791 -24.047 -11.688 1 79.5 185 ASP A N 1
ATOM 1533 C CA . ASP A 1 185 ? 0.916 -25.188 -11.945 1 79.5 185 ASP A CA 1
ATOM 1534 C C . ASP A 1 185 ? 1.008 -25.641 -13.398 1 79.5 185 ASP A C 1
ATOM 1536 O O . ASP A 1 185 ? 0.966 -26.844 -13.688 1 79.5 185 ASP A O 1
ATOM 1540 N N . VAL A 1 186 ? 1.107 -24.75 -14.227 1 81.44 186 VAL A N 1
ATOM 1541 C CA . VAL A 1 186 ? 1.134 -25.047 -15.656 1 81.44 186 VAL A CA 1
ATOM 1542 C C . VAL A 1 186 ? 2.471 -25.688 -16.031 1 81.44 186 VAL A C 1
ATOM 1544 O O . VAL A 1 186 ? 2.525 -26.578 -16.875 1 81.44 186 VAL A O 1
ATOM 1547 N N . ILE A 1 187 ? 3.482 -25.359 -15.336 1 84.81 187 ILE A N 1
ATOM 1548 C CA . ILE A 1 187 ? 4.812 -25.812 -15.734 1 84.81 187 ILE A CA 1
ATOM 1549 C C . ILE A 1 187 ? 5.195 -27.047 -14.922 1 84.81 187 ILE A C 1
ATOM 1551 O O . ILE A 1 187 ? 6.094 -27.797 -15.312 1 84.81 187 ILE A O 1
ATOM 1555 N N . SER A 1 188 ? 4.496 -27.266 -13.922 1 87.31 188 SER A N 1
ATOM 1556 C CA . SER A 1 188 ? 4.891 -28.297 -12.961 1 87.31 188 SER A CA 1
ATOM 1557 C C . SER A 1 188 ? 4.973 -29.672 -13.609 1 87.31 188 SER A C 1
ATOM 1559 O O . SER A 1 188 ? 5.867 -30.453 -13.297 1 87.31 188 SER A O 1
ATOM 1561 N N . PRO A 1 189 ? 4.102 -30.047 -14.531 1 86.5 189 PRO A N 1
ATOM 1562 C CA . PRO A 1 189 ? 4.25 -31.359 -15.164 1 86.5 189 PRO A CA 1
ATOM 1563 C C . PRO A 1 189 ? 5.621 -31.547 -15.812 1 86.5 189 PRO A C 1
ATOM 1565 O O . PRO A 1 189 ? 6.18 -32.656 -15.773 1 86.5 189 PRO A O 1
ATOM 1568 N N . PHE A 1 190 ? 6.094 -30.578 -16.266 1 87 190 PHE A N 1
ATOM 1569 C CA . PHE A 1 190 ? 7.371 -30.641 -16.969 1 87 190 PHE A CA 1
ATOM 1570 C C . PHE A 1 190 ? 8.531 -30.578 -15.984 1 87 190 PHE A C 1
ATOM 1572 O O . PHE A 1 190 ? 9.531 -31.281 -16.156 1 87 190 PHE A O 1
ATOM 1579 N N . THR A 1 191 ? 8.359 -29.75 -14.992 1 86.75 191 THR A N 1
ATOM 1580 C CA . THR A 1 191 ? 9.422 -29.656 -13.992 1 86.75 191 THR A CA 1
ATOM 1581 C C . THR A 1 191 ? 9.461 -30.906 -13.125 1 86.75 191 THR A C 1
ATOM 1583 O O . THR A 1 191 ? 10.539 -31.344 -12.703 1 86.75 191 THR A O 1
ATOM 1586 N N . ASN A 1 192 ? 8.352 -31.422 -12.836 1 88.31 192 ASN A N 1
ATOM 1587 C CA . ASN A 1 192 ? 8.312 -32.719 -12.133 1 88.31 192 ASN A CA 1
ATOM 1588 C C . ASN A 1 192 ? 9.008 -33.812 -12.922 1 88.31 192 ASN A C 1
ATOM 1590 O O . ASN A 1 192 ? 9.672 -34.656 -12.344 1 88.31 192 ASN A O 1
ATOM 1594 N N . TYR A 1 193 ? 8.742 -33.844 -14.172 1 90.31 193 TYR A N 1
ATOM 1595 C CA . TYR A 1 193 ? 9.422 -34.812 -15.039 1 90.31 193 TYR A CA 1
ATOM 1596 C C . TYR A 1 193 ? 10.93 -34.625 -14.984 1 90.31 193 TYR A C 1
ATOM 1598 O O . TYR A 1 193 ? 11.68 -35.594 -14.875 1 90.31 193 TYR A O 1
ATOM 1606 N N . ALA A 1 194 ? 11.258 -33.375 -15.031 1 86.56 194 ALA A N 1
ATOM 1607 C CA . ALA A 1 194 ? 12.68 -33.062 -14.938 1 86.56 194 ALA A CA 1
ATOM 1608 C C . ALA A 1 194 ? 13.273 -33.594 -13.633 1 86.56 194 ALA A C 1
ATOM 1610 O O . ALA A 1 194 ? 14.398 -34.094 -13.609 1 86.56 194 ALA A O 1
ATOM 1611 N N . ASP A 1 195 ? 12.586 -33.406 -12.617 1 88.12 195 ASP A N 1
ATOM 1612 C CA . ASP A 1 195 ? 13.031 -33.938 -11.32 1 88.12 195 ASP A CA 1
ATOM 1613 C C . ASP A 1 195 ? 13.156 -35.438 -11.336 1 88.12 195 ASP A C 1
ATOM 1615 O O . ASP A 1 195 ? 14.125 -36 -10.82 1 88.12 195 ASP A O 1
ATOM 1619 N N . TYR A 1 196 ? 12.188 -36.094 -11.906 1 91.19 196 TYR A N 1
ATOM 1620 C CA . TYR A 1 196 ? 12.18 -37.562 -11.938 1 91.19 196 TYR A CA 1
ATOM 1621 C C . TYR A 1 196 ? 13.359 -38.094 -12.734 1 91.19 196 TYR A C 1
ATOM 1623 O O . TYR A 1 196 ? 14.047 -39.031 -12.289 1 91.19 196 TYR A O 1
ATOM 1631 N N . ILE A 1 197 ? 13.633 -37.531 -13.852 1 90.19 197 ILE A N 1
ATOM 1632 C CA . ILE A 1 197 ? 14.609 -38.125 -14.766 1 90.19 197 ILE A CA 1
ATOM 1633 C C . ILE A 1 197 ? 16.016 -37.844 -14.25 1 90.19 197 ILE A C 1
ATOM 1635 O O . ILE A 1 197 ? 16.984 -38.469 -14.711 1 90.19 197 ILE A O 1
ATOM 1639 N N . GLU A 1 198 ? 16.078 -36.906 -13.398 1 87.19 198 GLU A N 1
ATOM 1640 C CA . GLU A 1 198 ? 17.375 -36.75 -12.742 1 87.19 198 GLU A CA 1
ATOM 1641 C C . GLU A 1 198 ? 17.797 -38.031 -12.031 1 87.19 198 GLU A C 1
ATOM 1643 O O . GLU A 1 198 ? 19 -38.312 -11.914 1 87.19 198 GLU A O 1
ATOM 1648 N N . THR A 1 199 ? 16.859 -38.75 -11.609 1 86.75 199 THR A N 1
ATOM 1649 C CA . THR A 1 199 ? 17.141 -39.969 -10.836 1 86.75 199 THR A CA 1
ATOM 1650 C C . THR A 1 199 ? 17.016 -41.219 -11.719 1 86.75 199 THR A C 1
ATOM 1652 O O . THR A 1 199 ? 17.703 -42.219 -11.484 1 86.75 199 THR A O 1
ATOM 1655 N N . ASP A 1 200 ? 16.156 -41.281 -12.688 1 89.5 200 ASP A N 1
ATOM 1656 C CA . ASP A 1 200 ? 15.922 -42.406 -13.578 1 89.5 200 ASP A CA 1
ATOM 1657 C C . ASP A 1 200 ? 15.844 -41.938 -15.031 1 89.5 200 ASP A C 1
ATOM 1659 O O . ASP A 1 200 ? 14.781 -41.531 -15.5 1 89.5 200 ASP A O 1
ATOM 1663 N N . LYS A 1 201 ? 16.891 -42.094 -15.789 1 91.5 201 LYS A N 1
ATOM 1664 C CA . LYS A 1 201 ? 16.953 -41.625 -17.172 1 91.5 201 LYS A CA 1
ATOM 1665 C C . LYS A 1 201 ? 16.484 -42.719 -18.141 1 91.5 201 LYS A C 1
ATOM 1667 O O . LYS A 1 201 ? 16.453 -42.5 -19.359 1 91.5 201 LYS A O 1
ATOM 1672 N N . SER A 1 202 ? 16.094 -43.844 -17.594 1 89.94 202 SER A N 1
ATOM 1673 C CA . SER A 1 202 ? 15.781 -45 -18.438 1 89.94 202 SER A CA 1
ATOM 1674 C C . SER A 1 202 ? 14.492 -44.781 -19.219 1 89.94 202 SER A C 1
ATOM 1676 O O . SER A 1 202 ? 14.258 -45.438 -20.234 1 89.94 202 SER A O 1
ATOM 1678 N N . ILE A 1 203 ? 13.766 -43.781 -18.797 1 90.94 203 ILE A N 1
ATOM 1679 C CA . ILE A 1 203 ? 12.438 -43.656 -19.391 1 90.94 203 ILE A CA 1
ATOM 1680 C C . ILE A 1 203 ? 12.43 -42.531 -20.406 1 90.94 203 ILE A C 1
ATOM 1682 O O . ILE A 1 203 ? 11.406 -42.25 -21.047 1 90.94 203 ILE A O 1
ATOM 1686 N N . ILE A 1 204 ? 13.461 -41.812 -20.688 1 91.19 204 ILE A N 1
ATOM 1687 C CA . ILE A 1 204 ? 13.523 -40.562 -21.469 1 91.19 204 ILE A CA 1
ATOM 1688 C C . ILE A 1 204 ? 13.055 -40.844 -22.891 1 91.19 204 ILE A C 1
ATOM 1690 O O . ILE A 1 204 ? 12.289 -40.062 -23.453 1 91.19 204 ILE A O 1
ATOM 1694 N N . ASN A 1 205 ? 13.453 -41.969 -23.406 1 91.12 205 ASN A N 1
ATOM 1695 C CA . ASN A 1 205 ? 13.148 -42.281 -24.812 1 91.12 205 ASN A CA 1
ATOM 1696 C C . ASN A 1 205 ? 11.711 -42.75 -24.984 1 91.12 205 ASN A C 1
ATOM 1698 O O . ASN A 1 205 ? 11.133 -42.594 -26.062 1 91.12 205 ASN A O 1
ATOM 1702 N N . ASP A 1 206 ? 11.156 -43.25 -23.922 1 92.25 206 ASP A N 1
ATOM 1703 C CA . ASP A 1 206 ? 9.828 -43.844 -24.031 1 92.25 206 ASP A CA 1
ATOM 1704 C C . ASP A 1 206 ? 8.758 -42.938 -23.469 1 92.25 206 ASP A C 1
ATOM 1706 O O . ASP A 1 206 ? 7.566 -43.125 -23.734 1 92.25 206 ASP A O 1
ATOM 1710 N N . SER A 1 207 ? 9.172 -41.906 -22.75 1 92.88 207 SER A N 1
ATOM 1711 C CA . SER A 1 207 ? 8.219 -41 -22.078 1 92.88 207 SER A CA 1
ATOM 1712 C C . SER A 1 207 ? 7.809 -39.844 -22.984 1 92.88 207 SER A C 1
ATOM 1714 O O . SER A 1 207 ? 8.43 -39.625 -24.031 1 92.88 207 SER A O 1
ATOM 1716 N N . LEU A 1 208 ? 6.703 -39.188 -22.609 1 90.81 208 LEU A N 1
ATOM 1717 C CA . LEU A 1 208 ? 6.199 -38.062 -23.375 1 90.81 208 LEU A CA 1
ATOM 1718 C C . LEU A 1 208 ? 6.723 -36.75 -22.812 1 90.81 208 LEU A C 1
ATOM 1720 O O . LEU A 1 208 ? 6.324 -35.656 -23.266 1 90.81 208 LEU A O 1
ATOM 1724 N N . GLY A 1 209 ? 7.52 -36.844 -21.797 1 87.06 209 GLY A N 1
ATOM 1725 C CA . GLY A 1 209 ? 8.258 -35.656 -21.344 1 87.06 209 GLY A CA 1
ATOM 1726 C C . GLY A 1 209 ? 7.531 -34.875 -20.281 1 87.06 209 GLY A C 1
ATOM 1727 O O . GLY A 1 209 ? 7.828 -33.688 -20.078 1 87.06 209 GLY A O 1
ATOM 1728 N N . PHE A 1 210 ? 6.484 -35.375 -19.641 1 90.56 210 PHE A N 1
ATOM 1729 C CA . PHE A 1 210 ? 5.777 -34.688 -18.562 1 90.56 210 PHE A CA 1
ATOM 1730 C C . PHE A 1 210 ? 5.184 -35.688 -17.594 1 90.56 210 PHE A C 1
ATOM 1732 O O . PHE A 1 210 ? 5.121 -36.906 -17.891 1 90.56 210 PHE A O 1
ATOM 1739 N N . VAL A 1 211 ? 4.848 -35.188 -16.391 1 92.38 211 VAL A N 1
ATOM 1740 C CA . VAL A 1 211 ? 4.215 -35.969 -15.352 1 92.38 211 VAL A CA 1
ATOM 1741 C C . VAL A 1 211 ? 2.754 -35.562 -15.195 1 92.38 211 VAL A C 1
ATOM 1743 O O . VAL A 1 211 ? 2.443 -34.375 -15.086 1 92.38 211 VAL A O 1
ATOM 1746 N N . LEU A 1 212 ? 1.966 -36.562 -15.242 1 91.06 212 LEU A N 1
ATOM 1747 C CA . LEU A 1 212 ? 0.541 -36.281 -15.141 1 91.06 212 LEU A CA 1
ATOM 1748 C C . LEU A 1 212 ? 0.136 -36.062 -13.688 1 91.06 212 LEU A C 1
ATOM 1750 O O . LEU A 1 212 ? -0.615 -35.125 -13.391 1 91.06 212 LEU A O 1
ATOM 1754 N N . TYR A 1 213 ? 0.612 -36.938 -12.812 1 90.62 213 TYR A N 1
ATOM 1755 C CA . TYR A 1 213 ? 0.331 -36.812 -11.383 1 90.62 213 TYR A CA 1
ATOM 1756 C C . TYR A 1 213 ? 1.584 -37.062 -10.555 1 90.62 213 TYR A C 1
ATOM 1758 O O . TYR A 1 213 ? 2.42 -37.906 -10.93 1 90.62 213 TYR A O 1
ATOM 1766 N N . VAL A 1 214 ? 1.711 -36.312 -9.469 1 92.19 214 VAL A N 1
ATOM 1767 C CA . VAL A 1 214 ? 2.75 -36.594 -8.477 1 92.19 214 VAL A CA 1
ATOM 1768 C C . VAL A 1 214 ? 2.148 -36.531 -7.078 1 92.19 214 VAL A C 1
ATOM 1770 O O . VAL A 1 214 ? 1.423 -35.594 -6.742 1 92.19 214 VAL A O 1
ATOM 1773 N N . PHE A 1 215 ? 2.322 -37.594 -6.312 1 89.06 215 PHE A N 1
ATOM 1774 C CA . PHE A 1 215 ? 1.837 -37.625 -4.938 1 89.06 215 PHE A CA 1
ATOM 1775 C C . PHE A 1 215 ? 2.889 -38.25 -4.016 1 89.06 215 PHE A C 1
ATOM 1777 O O . PHE A 1 215 ? 3.865 -38.844 -4.484 1 89.06 215 PHE A O 1
ATOM 1784 N N . ASP A 1 216 ? 2.701 -38 -2.695 1 90.19 216 ASP A N 1
ATOM 1785 C CA . ASP A 1 216 ? 3.531 -38.688 -1.723 1 90.19 216 ASP A CA 1
ATOM 1786 C C . ASP A 1 216 ? 3.213 -40.188 -1.708 1 90.19 216 ASP A C 1
ATOM 1788 O O . ASP A 1 216 ? 2.082 -40.594 -1.989 1 90.19 216 ASP A O 1
ATOM 1792 N N . ASN A 1 217 ? 4.145 -40.938 -1.305 1 91.25 217 ASN A N 1
ATOM 1793 C CA . ASN A 1 217 ? 4.031 -42.406 -1.369 1 91.25 217 ASN A CA 1
ATOM 1794 C C . ASN A 1 217 ? 2.889 -42.906 -0.497 1 91.25 217 ASN A C 1
ATOM 1796 O O . ASN A 1 217 ? 2.289 -43.938 -0.796 1 91.25 217 ASN A O 1
ATOM 1800 N N . HIS A 1 218 ? 2.568 -42.219 0.536 1 89.06 218 HIS A N 1
ATOM 1801 C CA . HIS A 1 218 ? 1.507 -42.688 1.419 1 89.06 218 HIS A CA 1
ATOM 1802 C C . HIS A 1 218 ? 0.145 -42.594 0.738 1 89.06 218 HIS A C 1
ATOM 1804 O O . HIS A 1 218 ? -0.811 -43.25 1.168 1 89.06 218 HIS A O 1
ATOM 1810 N N . LYS A 1 219 ? 0.078 -41.938 -0.339 1 90.81 219 LYS A N 1
ATOM 1811 C CA . LYS A 1 219 ? -1.172 -41.812 -1.083 1 90.81 219 LYS A CA 1
ATOM 1812 C C . LYS A 1 219 ? -1.193 -42.75 -2.289 1 90.81 219 LYS A C 1
ATOM 1814 O O . LYS A 1 219 ? -2.068 -42.625 -3.148 1 90.81 219 LYS A O 1
ATOM 1819 N N . LYS A 1 220 ? -0.266 -43.562 -2.383 1 91.75 220 LYS A N 1
ATOM 1820 C CA . LYS A 1 220 ? -0.08 -44.406 -3.561 1 91.75 220 LYS A CA 1
ATOM 1821 C C . LYS A 1 220 ? -1.298 -45.312 -3.799 1 91.75 220 LYS A C 1
ATOM 1823 O O . LYS A 1 220 ? -1.8 -45.375 -4.922 1 91.75 220 LYS A O 1
ATOM 1828 N N . ASN A 1 221 ? -1.726 -45.875 -2.738 1 91.44 221 ASN A N 1
ATOM 1829 C CA . ASN A 1 221 ? -2.869 -46.781 -2.879 1 91.44 221 ASN A CA 1
ATOM 1830 C C . ASN A 1 221 ? -4.121 -46.031 -3.324 1 91.44 221 ASN A C 1
ATOM 1832 O O . ASN A 1 221 ? -4.875 -46.5 -4.164 1 91.44 221 ASN A O 1
ATOM 1836 N N . TRP A 1 222 ? -4.359 -44.969 -2.793 1 92.75 222 TRP A N 1
ATOM 1837 C CA . TRP A 1 222 ? -5.473 -44.125 -3.207 1 92.75 222 TRP A CA 1
ATOM 1838 C C . TRP A 1 222 ? -5.355 -43.75 -4.684 1 92.75 222 TRP A C 1
ATOM 1840 O O . TRP A 1 222 ? -6.348 -43.781 -5.418 1 92.75 222 TRP A O 1
ATOM 1850 N N . LEU A 1 223 ? -4.195 -43.344 -5.094 1 91.88 223 LEU A N 1
ATOM 1851 C CA . LEU A 1 223 ? -3.941 -42.969 -6.477 1 91.88 223 LEU A CA 1
ATOM 1852 C C . LEU A 1 223 ? -4.262 -44.094 -7.426 1 91.88 223 LEU A C 1
ATOM 1854 O O . LEU A 1 223 ? -4.887 -43.906 -8.469 1 91.88 223 LEU A O 1
ATOM 1858 N N . ILE A 1 224 ? -3.818 -45.25 -7.051 1 92.94 224 ILE A N 1
ATOM 1859 C CA . ILE A 1 224 ? -4.059 -46.438 -7.867 1 92.94 224 ILE A CA 1
ATOM 1860 C C . ILE A 1 224 ? -5.559 -46.656 -8.031 1 92.94 224 ILE A C 1
ATOM 1862 O O . ILE A 1 224 ? -6.035 -46.938 -9.133 1 92.94 224 ILE A O 1
ATOM 1866 N N . GLU A 1 225 ? -6.273 -46.438 -6.992 1 92.31 225 GLU A N 1
ATOM 1867 C CA . GLU A 1 225 ? -7.723 -46.594 -7.047 1 92.31 225 GLU A CA 1
ATOM 1868 C C . GLU A 1 225 ? -8.344 -45.594 -8.008 1 92.31 225 GLU A C 1
ATOM 1870 O O . GLU A 1 225 ? -9.227 -45.938 -8.797 1 92.31 225 GLU A O 1
ATOM 1875 N N . LYS A 1 226 ? -7.887 -44.406 -7.965 1 92.56 226 LYS A N 1
ATOM 1876 C CA . LYS A 1 226 ? -8.414 -43.375 -8.836 1 92.56 226 LYS A CA 1
ATOM 1877 C C . LYS A 1 226 ? -8.086 -43.656 -10.297 1 92.56 226 LYS A C 1
ATOM 1879 O O . LYS A 1 226 ? -8.914 -43.406 -11.188 1 92.56 226 LYS A O 1
ATOM 1884 N N . LEU A 1 227 ? -6.883 -44.094 -10.547 1 93.5 227 LEU A N 1
ATOM 1885 C CA . LEU A 1 227 ? -6.461 -44.406 -11.906 1 93.5 227 LEU A CA 1
ATOM 1886 C C . LEU A 1 227 ? -7.254 -45.594 -12.461 1 93.5 227 LEU A C 1
ATOM 1888 O O . LEU A 1 227 ? -7.613 -45.594 -13.633 1 93.5 227 LEU A O 1
ATOM 1892 N N . ASN A 1 228 ? -7.527 -46.5 -11.57 1 92.62 228 ASN A N 1
ATOM 1893 C CA . ASN A 1 228 ? -8.336 -47.656 -11.953 1 92.62 228 ASN A CA 1
ATOM 1894 C C . ASN A 1 228 ? -9.742 -47.25 -12.375 1 92.62 228 ASN A C 1
ATOM 1896 O O . ASN A 1 228 ? -10.352 -47.875 -13.242 1 92.62 228 ASN A O 1
ATOM 1900 N N . GLU A 1 229 ? -10.234 -46.188 -11.797 1 93 229 GLU A N 1
ATOM 1901 C CA . GLU A 1 229 ? -11.578 -45.719 -12.086 1 93 229 GLU A CA 1
ATOM 1902 C C . GLU A 1 229 ? -11.609 -44.938 -13.391 1 93 229 GLU A C 1
ATOM 1904 O O . GLU A 1 229 ? -12.609 -44.938 -14.117 1 93 229 GLU A O 1
ATOM 1909 N N . LYS A 1 230 ? -10.547 -44.312 -13.672 1 93.81 230 LYS A N 1
ATOM 1910 C CA . LYS A 1 230 ? -10.555 -43.312 -14.727 1 93.81 230 LYS A CA 1
ATOM 1911 C C . LYS A 1 230 ? -10.016 -43.875 -16.031 1 93.81 230 LYS A C 1
ATOM 1913 O O . LYS A 1 230 ? -10.43 -43.469 -17.125 1 93.81 230 LYS A O 1
ATOM 1918 N N . PHE A 1 231 ? -9.086 -44.844 -15.938 1 94 231 PHE A N 1
ATOM 1919 C CA . PHE A 1 231 ? -8.375 -45.25 -17.141 1 94 231 PHE A CA 1
ATOM 1920 C C . PHE A 1 231 ? -8.477 -46.781 -17.312 1 94 231 PHE A C 1
ATOM 1922 O O . PHE A 1 231 ? -8.836 -47.5 -16.375 1 94 231 PHE A O 1
ATOM 1929 N N . LYS A 1 232 ? -8.18 -47.219 -18.547 1 94.25 232 LYS A N 1
ATOM 1930 C CA . LYS A 1 232 ? -8.188 -48.625 -18.859 1 94.25 232 LYS A CA 1
ATOM 1931 C C . LYS A 1 232 ? -6.953 -49.344 -18.281 1 94.25 232 LYS A C 1
ATOM 1933 O O . LYS A 1 232 ? -5.824 -48.906 -18.531 1 94.25 232 LYS A O 1
ATOM 1938 N N . ILE A 1 233 ? -7.145 -50.375 -17.484 1 93.25 233 ILE A N 1
ATOM 1939 C CA . ILE A 1 233 ? -6.059 -51.094 -16.844 1 93.25 233 ILE A CA 1
ATOM 1940 C C . ILE A 1 233 ? -5.379 -52.031 -17.859 1 93.25 233 ILE A C 1
ATOM 1942 O O . ILE A 1 233 ? -6.047 -52.75 -18.594 1 93.25 233 ILE A O 1
ATOM 1946 N N . ILE A 1 234 ? -4.086 -51.906 -17.938 1 88.31 234 ILE A N 1
ATOM 1947 C CA . ILE A 1 234 ? -3.307 -52.781 -18.812 1 88.31 234 ILE A CA 1
ATOM 1948 C C . ILE A 1 234 ? -2.682 -53.906 -18 1 88.31 234 ILE A C 1
ATOM 1950 O O . ILE A 1 234 ? -2.299 -53.688 -16.844 1 88.31 234 ILE A O 1
ATOM 1954 N N . THR A 1 235 ? -2.83 -55.219 -18.312 1 72.31 235 THR A N 1
ATOM 1955 C CA . THR A 1 235 ? -2.553 -56.469 -17.641 1 72.31 235 THR A CA 1
ATOM 1956 C C . THR A 1 235 ? -1.227 -56.406 -16.891 1 72.31 235 THR A C 1
ATOM 1958 O O . THR A 1 235 ? -1.048 -57.094 -15.875 1 72.31 235 THR A O 1
ATOM 1961 N N . GLY A 1 236 ? -0.373 -55.219 -17.109 1 64.94 236 GLY A N 1
ATOM 1962 C CA . GLY A 1 236 ? 0.881 -55.062 -16.391 1 64.94 236 GLY A CA 1
ATOM 1963 C C . GLY A 1 236 ? 0.771 -54.156 -15.18 1 64.94 236 GLY A C 1
ATOM 1964 O O . GLY A 1 236 ? -0.148 -53.344 -15.086 1 64.94 236 GLY A O 1
ATOM 1965 N N . LYS A 1 237 ? 1.562 -54.438 -14.008 1 74.62 237 LYS A N 1
ATOM 1966 C CA . LYS A 1 237 ? 1.514 -53.781 -12.719 1 74.62 237 LYS A CA 1
ATOM 1967 C C . LYS A 1 237 ? 1.654 -52.25 -12.891 1 74.62 237 LYS A C 1
ATOM 1969 O O . LYS A 1 237 ? 2.625 -51.781 -13.484 1 74.62 237 LYS A O 1
ATOM 1974 N N . ASN A 1 238 ? 0.707 -51.594 -12.531 1 89.06 238 ASN A N 1
ATOM 1975 C CA . ASN A 1 238 ? 0.663 -50.156 -12.328 1 89.06 238 ASN A CA 1
ATOM 1976 C C . ASN A 1 238 ? 0.819 -49.406 -13.641 1 89.06 238 ASN A C 1
ATOM 1978 O O . ASN A 1 238 ? 1.609 -48.469 -13.734 1 89.06 238 ASN A O 1
ATOM 1982 N N . VAL A 1 239 ? 0.242 -50 -14.797 1 94.81 239 VAL A N 1
ATOM 1983 C CA . VAL A 1 239 ? 0.202 -49.375 -16.109 1 94.81 239 VAL A CA 1
ATOM 1984 C C . VAL A 1 239 ? -1.248 -49.188 -16.547 1 94.81 239 VAL A C 1
ATOM 1986 O O . VAL A 1 239 ? -2.062 -50.094 -16.406 1 94.81 239 VAL A O 1
ATOM 1989 N N . TRP A 1 240 ? -1.621 -48.062 -17.031 1 95.81 240 TRP A N 1
ATOM 1990 C CA . TRP A 1 240 ? -2.945 -47.75 -17.562 1 95.81 240 TRP A CA 1
ATOM 1991 C C . TRP A 1 240 ? -2.852 -47.188 -18.969 1 95.81 240 TRP A C 1
ATOM 1993 O O . TRP A 1 240 ? -1.765 -46.812 -19.422 1 95.81 240 TRP A O 1
ATOM 2003 N N . PHE A 1 241 ? -3.891 -47.188 -19.672 1 95.31 241 PHE A N 1
ATOM 2004 C CA . PHE A 1 241 ? -3.977 -46.562 -21 1 95.31 241 PHE A CA 1
ATOM 2005 C C . PHE A 1 241 ? -5.043 -45.5 -21.016 1 95.31 241 PHE A C 1
ATOM 2007 O O . PHE A 1 241 ? -6.195 -45.75 -20.641 1 95.31 241 PHE A O 1
ATOM 2014 N N . ASP A 1 242 ? -4.629 -44.312 -21.406 1 94.56 242 ASP A N 1
ATOM 2015 C CA . ASP A 1 242 ? -5.562 -43.188 -21.609 1 94.56 242 ASP A CA 1
ATOM 2016 C C . ASP A 1 242 ? -6.113 -43.188 -23.031 1 94.56 242 ASP A C 1
ATOM 2018 O O . ASP A 1 242 ? -5.457 -42.688 -23.953 1 94.56 242 ASP A O 1
ATOM 2022 N N . GLU A 1 243 ? -7.301 -43.531 -23.156 1 93.12 243 GLU A N 1
ATOM 2023 C CA . GLU A 1 243 ? -7.914 -43.688 -24.469 1 93.12 243 GLU A CA 1
ATOM 2024 C C . GLU A 1 243 ? -8.141 -42.312 -25.125 1 93.12 243 GLU A C 1
ATOM 2026 O O . GLU A 1 243 ? -8.094 -42.219 -26.359 1 93.12 243 GLU A O 1
ATOM 2031 N N . LYS A 1 244 ? -8.438 -41.406 -24.328 1 92.88 244 LYS A N 1
ATOM 2032 C CA . LYS A 1 244 ? -8.703 -40.062 -24.859 1 92.88 244 LYS A CA 1
ATOM 2033 C C . LYS A 1 244 ? -7.434 -39.438 -25.406 1 92.88 244 LYS A C 1
ATOM 2035 O O . LYS A 1 244 ? -7.449 -38.844 -26.5 1 92.88 244 LYS A O 1
ATOM 2040 N N . GLU A 1 245 ? -6.363 -39.594 -24.734 1 92.75 245 GLU A N 1
ATOM 2041 C CA . GLU A 1 245 ? -5.109 -38.938 -25.109 1 92.75 245 GLU A CA 1
ATOM 2042 C C . GLU A 1 245 ? -4.215 -39.906 -25.891 1 92.75 245 GLU A C 1
ATOM 2044 O O . GLU A 1 245 ? -3.227 -39.469 -26.5 1 92.75 245 GLU A O 1
ATOM 2049 N N . ASN A 1 246 ? -4.492 -41.156 -25.875 1 93.62 246 ASN A N 1
ATOM 2050 C CA . ASN A 1 246 ? -3.834 -42.188 -26.672 1 93.62 246 ASN A CA 1
ATOM 2051 C C . ASN A 1 246 ? -2.383 -42.375 -26.234 1 93.62 246 ASN A C 1
ATOM 2053 O O . ASN A 1 246 ? -1.473 -42.344 -27.062 1 93.62 246 ASN A O 1
ATOM 2057 N N . TYR A 1 247 ? -2.164 -42.438 -24.922 1 93.94 247 TYR A N 1
ATOM 2058 C CA . TYR A 1 247 ? -0.855 -42.812 -24.391 1 93.94 247 TYR A CA 1
ATOM 2059 C C . TYR A 1 247 ? -0.997 -43.688 -23.141 1 93.94 247 TYR A C 1
ATOM 2061 O O . TYR A 1 247 ? -2.088 -43.781 -22.578 1 93.94 247 TYR A O 1
ATOM 2069 N N . PHE A 1 248 ? 0.1 -44.406 -22.797 1 94.38 248 PHE A N 1
ATOM 2070 C CA . PHE A 1 248 ? 0.142 -45.219 -21.609 1 94.38 248 PHE A CA 1
ATOM 2071 C C . PHE A 1 248 ? 0.532 -44.406 -20.375 1 94.38 248 PHE A C 1
ATOM 2073 O O . PHE A 1 248 ? 1.221 -43.406 -20.5 1 94.38 248 PHE A O 1
ATOM 2080 N N . LEU A 1 249 ? 0.018 -44.812 -19.25 1 95.5 249 LEU A N 1
ATOM 2081 C CA . LEU A 1 249 ? 0.376 -44.219 -17.969 1 95.5 249 LEU A CA 1
ATOM 2082 C C . LEU A 1 249 ? 1.128 -45.219 -17.094 1 95.5 249 LEU A C 1
ATOM 2084 O O . LEU A 1 249 ? 0.617 -46.281 -16.781 1 95.5 249 LEU A O 1
ATOM 2088 N N . HIS A 1 250 ? 2.33 -44.875 -16.75 1 95.06 250 HIS A N 1
ATOM 2089 C CA . HIS A 1 250 ? 3.148 -45.75 -15.898 1 95.06 250 HIS A CA 1
ATOM 2090 C C . HIS A 1 250 ? 3.309 -45.125 -14.516 1 95.06 250 HIS A C 1
ATOM 2092 O O . HIS A 1 250 ? 3.643 -43.938 -14.383 1 95.06 250 HIS A O 1
ATOM 2098 N N . LEU A 1 251 ? 3.008 -45.875 -13.516 1 94.94 251 LEU A N 1
ATOM 2099 C CA . LEU A 1 251 ? 3.262 -45.438 -12.148 1 94.94 251 LEU A CA 1
ATOM 2100 C C . LEU A 1 251 ? 4.691 -45.781 -11.727 1 94.94 251 LEU A C 1
ATOM 2102 O O . LEU A 1 251 ? 5.105 -46.938 -11.797 1 94.94 251 LEU A O 1
ATOM 2106 N N . LYS A 1 252 ? 5.445 -44.75 -11.453 1 92.69 252 LYS A N 1
ATOM 2107 C CA . LYS A 1 252 ? 6.832 -44.906 -11.016 1 92.69 252 LYS A CA 1
ATOM 2108 C C . LYS A 1 252 ? 7.02 -44.344 -9.602 1 92.69 252 LYS A C 1
ATOM 2110 O O . LYS A 1 252 ? 6.406 -43.344 -9.234 1 92.69 252 LYS A O 1
ATOM 2115 N N . ASN A 1 253 ? 7.762 -45.062 -8.812 1 90.19 253 ASN A N 1
ATOM 2116 C CA . ASN A 1 253 ? 8.031 -44.625 -7.441 1 90.19 253 ASN A CA 1
ATOM 2117 C C . ASN A 1 253 ? 9.484 -44.188 -7.262 1 90.19 253 ASN A C 1
ATOM 2119 O O . ASN A 1 253 ? 10.398 -44.906 -7.688 1 90.19 253 ASN A O 1
ATOM 2123 N N . LYS A 1 254 ? 9.594 -42.969 -6.691 1 87.75 254 LYS A N 1
ATOM 2124 C CA . LYS A 1 254 ? 10.945 -42.469 -6.402 1 87.75 254 LYS A CA 1
ATOM 2125 C C . LYS A 1 254 ? 10.93 -41.5 -5.242 1 87.75 254 LYS A C 1
ATOM 2127 O O . LYS A 1 254 ? 10.078 -40.594 -5.184 1 87.75 254 LYS A O 1
ATOM 2132 N N . ASP A 1 255 ? 12.031 -41.5 -4.371 1 82.62 255 ASP A N 1
ATOM 2133 C CA . ASP A 1 255 ? 12.289 -40.531 -3.295 1 82.62 255 ASP A CA 1
ATOM 2134 C C . ASP A 1 255 ? 11.008 -40.219 -2.516 1 82.62 255 ASP A C 1
ATOM 2136 O O . ASP A 1 255 ? 10.656 -39.062 -2.33 1 82.62 255 ASP A O 1
ATOM 2140 N N . LYS A 1 256 ? 10.273 -41.156 -2.127 1 87.44 256 LYS A N 1
ATOM 2141 C CA . LYS A 1 256 ? 9.078 -41.094 -1.289 1 87.44 256 LYS A CA 1
ATOM 2142 C C . LYS A 1 256 ? 7.918 -40.438 -2.041 1 87.44 256 LYS A C 1
ATOM 2144 O O . LYS A 1 256 ? 7 -39.906 -1.425 1 87.44 256 LYS A O 1
ATOM 2149 N N . LYS A 1 257 ? 8.062 -40.375 -3.408 1 92.44 257 LYS A N 1
ATOM 2150 C CA . LYS A 1 257 ? 6.973 -39.875 -4.234 1 92.44 257 LYS A CA 1
ATOM 2151 C C . LYS A 1 257 ? 6.57 -40.875 -5.312 1 92.44 257 LYS A C 1
ATOM 2153 O O . LYS A 1 257 ? 7.348 -41.75 -5.664 1 92.44 257 LYS A O 1
ATOM 2158 N N . CYS A 1 258 ? 5.375 -40.812 -5.715 1 93.75 258 CYS A N 1
ATOM 2159 C CA . CYS A 1 258 ? 4.875 -41.594 -6.836 1 93.75 258 CYS A CA 1
ATOM 2160 C C . CYS A 1 258 ? 4.508 -40.719 -8.008 1 93.75 258 CYS A C 1
ATOM 2162 O O . CYS A 1 258 ? 3.887 -39.656 -7.824 1 93.75 258 CYS A O 1
ATOM 2164 N N . TYR A 1 259 ? 4.98 -41.062 -9.164 1 94.81 259 TYR A N 1
ATOM 2165 C CA . TYR A 1 259 ? 4.789 -40.312 -10.398 1 94.81 259 TYR A CA 1
ATOM 2166 C C . TYR A 1 259 ? 3.973 -41.094 -11.406 1 94.81 259 TYR A C 1
ATOM 2168 O O . TYR A 1 259 ? 4.215 -42.312 -11.594 1 94.81 259 TYR A O 1
ATOM 2176 N N . VAL A 1 260 ? 3.006 -40.5 -11.992 1 95.06 260 VAL A N 1
ATOM 2177 C CA . VAL A 1 260 ? 2.305 -41.094 -13.133 1 95.06 260 VAL A CA 1
ATOM 2178 C C . VAL A 1 260 ? 2.797 -40.438 -14.422 1 95.06 260 VAL A C 1
ATOM 2180 O O . VAL A 1 260 ? 2.506 -39.281 -14.695 1 95.06 260 VAL A O 1
ATOM 2183 N N . ILE A 1 261 ? 3.439 -41.188 -15.242 1 95.19 261 ILE A N 1
ATOM 2184 C CA . ILE A 1 261 ? 4.168 -40.625 -16.375 1 95.19 261 ILE A CA 1
ATOM 2185 C C . ILE A 1 261 ? 3.607 -41.188 -17.672 1 95.19 261 ILE A C 1
ATOM 2187 O O . ILE A 1 261 ? 3.588 -42.406 -17.875 1 95.19 261 ILE A O 1
ATOM 2191 N N . PRO A 1 262 ? 3.137 -40.312 -18.516 1 94.5 262 PRO A N 1
ATOM 2192 C CA . PRO A 1 262 ? 2.699 -40.781 -19.844 1 94.5 262 PRO A CA 1
ATOM 2193 C C . PRO A 1 262 ? 3.848 -41.312 -20.688 1 94.5 262 PRO A C 1
ATOM 2195 O O . PRO A 1 262 ? 4.906 -40.688 -20.766 1 94.5 262 PRO A O 1
ATOM 2198 N N . MET A 1 263 ? 3.664 -42.438 -21.281 1 94.56 263 MET A N 1
ATOM 2199 C CA . MET A 1 263 ? 4.68 -43.125 -22.109 1 94.56 263 MET A CA 1
ATOM 2200 C C . MET A 1 263 ? 4.078 -43.625 -23.406 1 94.56 263 MET A C 1
ATOM 2202 O O . MET A 1 263 ? 2.863 -43.812 -23.5 1 94.56 263 MET A O 1
ATOM 2206 N N . ASN A 1 264 ? 4.922 -43.781 -24.422 1 92.62 264 ASN A N 1
ATOM 2207 C CA . ASN A 1 264 ? 4.508 -44.281 -25.734 1 92.62 264 ASN A CA 1
ATOM 2208 C C . ASN A 1 264 ? 4.227 -45.781 -25.719 1 92.62 264 ASN A C 1
ATOM 2210 O O . ASN A 1 264 ? 3.553 -46.281 -26.609 1 92.62 264 ASN A O 1
ATOM 2214 N N . LYS A 1 265 ? 4.828 -46.438 -24.828 1 85.75 265 LYS A N 1
ATOM 2215 C CA . LYS A 1 265 ? 4.656 -47.906 -24.734 1 85.75 265 LYS A CA 1
ATOM 2216 C C . LYS A 1 265 ? 4.691 -48.375 -23.281 1 85.75 265 LYS A C 1
ATOM 2218 O O . LYS A 1 265 ? 5.262 -47.688 -22.422 1 85.75 265 LYS A O 1
ATOM 2223 N N . MET B 1 1 ? -14.219 -16.656 3.037 1 36.91 1 MET B N 1
ATOM 2224 C CA . MET B 1 1 ? -14.93 -15.82 2.066 1 36.91 1 MET B CA 1
ATOM 2225 C C . MET B 1 1 ? -13.953 -14.977 1.253 1 36.91 1 MET B C 1
ATOM 2227 O O . MET B 1 1 ? -13.07 -14.328 1.814 1 36.91 1 MET B O 1
ATOM 2231 N N . SER B 1 2 ? -13.766 -15.367 0.028 1 52 2 SER B N 1
ATOM 2232 C CA . SER B 1 2 ? -12.867 -14.727 -0.929 1 52 2 SER B CA 1
ATOM 2233 C C . SER B 1 2 ? -13.336 -13.312 -1.262 1 52 2 SER B C 1
ATOM 2235 O O . SER B 1 2 ? -14.531 -13.078 -1.464 1 52 2 SER B O 1
ATOM 2237 N N . PHE B 1 3 ? -12.773 -12.273 -0.735 1 57.66 3 PHE B N 1
ATOM 2238 C CA . PHE B 1 3 ? -13.148 -10.922 -1.123 1 57.66 3 PHE B CA 1
ATOM 2239 C C . PHE B 1 3 ? -13.016 -10.734 -2.631 1 57.66 3 PHE B C 1
ATOM 2241 O O . PHE B 1 3 ? -13.242 -9.633 -3.146 1 57.66 3 PHE B O 1
ATOM 2248 N N . LYS B 1 4 ? -12.789 -11.859 -3.209 1 66.38 4 LYS B N 1
ATOM 2249 C CA . LYS B 1 4 ? -12.633 -11.758 -4.656 1 66.38 4 LYS B CA 1
ATOM 2250 C C . LYS B 1 4 ? -13.977 -11.508 -5.336 1 66.38 4 LYS B C 1
ATOM 2252 O O . LYS B 1 4 ? -14.898 -12.32 -5.211 1 66.38 4 LYS B O 1
ATOM 2257 N N . LYS B 1 5 ? -14.266 -10.383 -5.789 1 67.88 5 LYS B N 1
ATOM 2258 C CA . LYS B 1 5 ? -15.445 -10.07 -6.594 1 67.88 5 LYS B CA 1
ATOM 2259 C C . LYS B 1 5 ? -15.055 -9.445 -7.93 1 67.88 5 LYS B C 1
ATOM 2261 O O . LYS B 1 5 ? -14.266 -8.5 -7.965 1 67.88 5 LYS B O 1
ATOM 2266 N N . GLU B 1 6 ? -15.375 -10.047 -8.992 1 72.06 6 GLU B N 1
ATOM 2267 C CA . GLU B 1 6 ? -15.172 -9.438 -10.297 1 72.06 6 GLU B CA 1
ATOM 2268 C C . GLU B 1 6 ? -15.953 -8.141 -10.438 1 72.06 6 GLU B C 1
ATOM 2270 O O . GLU B 1 6 ? -16.953 -7.93 -9.734 1 72.06 6 GLU B O 1
ATOM 2275 N N . ILE B 1 7 ? -15.406 -7.219 -11.148 1 73.44 7 ILE B N 1
ATOM 2276 C CA . ILE B 1 7 ? -16.156 -6 -11.445 1 73.44 7 ILE B CA 1
ATOM 2277 C C . ILE B 1 7 ? -17.469 -6.359 -12.125 1 73.44 7 ILE B C 1
ATOM 2279 O O . ILE B 1 7 ? -17.5 -7.145 -13.078 1 73.44 7 ILE B O 1
ATOM 2283 N N . PRO B 1 8 ? -18.5 -5.859 -11.562 1 72.69 8 PRO B N 1
ATOM 2284 C CA . PRO B 1 8 ? -19.781 -6.164 -12.172 1 72.69 8 PRO B CA 1
ATOM 2285 C C . PRO B 1 8 ? -19.844 -5.77 -13.648 1 72.69 8 PRO B C 1
ATOM 2287 O O . PRO B 1 8 ? -19.297 -4.742 -14.039 1 72.69 8 PRO B O 1
ATOM 2290 N N . ASP B 1 9 ? -20.422 -6.523 -14.477 1 74.56 9 ASP B N 1
ATOM 2291 C CA . ASP B 1 9 ? -20.547 -6.305 -15.914 1 74.56 9 ASP B CA 1
ATOM 2292 C C . ASP B 1 9 ? -21.547 -5.195 -16.219 1 74.56 9 ASP B C 1
ATOM 2294 O O . ASP B 1 9 ? -21.531 -4.609 -17.297 1 74.56 9 ASP B O 1
ATOM 2298 N N . ASP B 1 10 ? -22.406 -4.852 -15.32 1 79.19 10 ASP B N 1
ATOM 2299 C CA . ASP B 1 10 ? -23.5 -3.932 -15.609 1 79.19 10 ASP B CA 1
ATOM 2300 C C . ASP B 1 10 ? -23.297 -2.6 -14.891 1 79.19 10 ASP B C 1
ATOM 2302 O O . ASP B 1 10 ? -24.25 -2.035 -14.344 1 79.19 10 ASP B O 1
ATOM 2306 N N . LEU B 1 11 ? -22.234 -2.039 -15.062 1 84 11 LEU B N 1
ATOM 2307 C CA . LEU B 1 11 ? -22 -0.737 -14.453 1 84 11 LEU B CA 1
ATOM 2308 C C . LEU B 1 11 ? -22.672 0.371 -15.242 1 84 11 LEU B C 1
ATOM 2310 O O . LEU B 1 11 ? -22.703 0.336 -16.469 1 84 11 LEU B O 1
ATOM 2314 N N . THR B 1 12 ? -23.312 1.285 -14.562 1 81.81 12 THR B N 1
ATOM 2315 C CA . THR B 1 12 ? -23.906 2.455 -15.195 1 81.81 12 THR B CA 1
ATOM 2316 C C . THR B 1 12 ? -22.828 3.391 -15.727 1 81.81 12 THR B C 1
ATOM 2318 O O . THR B 1 12 ? -21.641 3.248 -15.391 1 81.81 12 THR B O 1
ATOM 2321 N N . LYS B 1 13 ? -23.234 4.25 -16.641 1 83.19 13 LYS B N 1
ATOM 2322 C CA . LYS B 1 13 ? -22.312 5.238 -17.188 1 83.19 13 LYS B CA 1
ATOM 2323 C C . LYS B 1 13 ? -21.688 6.07 -16.078 1 83.19 13 LYS B C 1
ATOM 2325 O O . LYS B 1 13 ? -20.5 6.379 -16.125 1 83.19 13 LYS B O 1
ATOM 2330 N N . GLN B 1 14 ? -22.469 6.426 -15.086 1 81.62 14 GLN B N 1
ATOM 2331 C CA . GLN B 1 14 ? -21.984 7.227 -13.969 1 81.62 14 GLN B CA 1
ATOM 2332 C C . GLN B 1 14 ? -20.938 6.473 -13.164 1 81.62 14 GLN B C 1
ATOM 2334 O O . GLN B 1 14 ? -19.906 7.047 -12.789 1 81.62 14 GLN B O 1
ATOM 2339 N N . GLN B 1 15 ? -21.203 5.211 -12.945 1 82.75 15 GLN B N 1
ATOM 2340 C CA . GLN B 1 15 ? -20.25 4.391 -12.211 1 82.75 15 GLN B CA 1
ATOM 2341 C C . GLN B 1 15 ? -18.938 4.266 -12.977 1 82.75 15 GLN B C 1
ATOM 2343 O O . GLN B 1 15 ? -17.859 4.281 -12.367 1 82.75 15 GLN B O 1
ATOM 2348 N N . LYS B 1 16 ? -19.062 4.184 -14.258 1 83.81 16 LYS B N 1
ATOM 2349 C CA . LYS B 1 16 ? -17.875 4.062 -15.086 1 83.81 16 LYS B CA 1
ATOM 2350 C C . LYS B 1 16 ? -17.031 5.336 -15.023 1 83.81 16 LYS B C 1
ATOM 2352 O O . LYS B 1 16 ? -15.797 5.27 -14.953 1 83.81 16 LYS B O 1
ATOM 2357 N N . GLU B 1 17 ? -17.672 6.422 -14.969 1 82.19 17 GLU B N 1
ATOM 2358 C CA . GLU B 1 17 ? -16.953 7.695 -14.867 1 82.19 17 GLU B CA 1
ATOM 2359 C C . GLU B 1 17 ? -16.266 7.836 -13.516 1 82.19 17 GLU B C 1
ATOM 2361 O O . GLU B 1 17 ? -15.172 8.398 -13.43 1 82.19 17 GLU B O 1
ATOM 2366 N N . GLN B 1 18 ? -16.891 7.309 -12.555 1 83.06 18 GLN B N 1
ATOM 2367 C CA . GLN B 1 18 ? -16.359 7.414 -11.195 1 83.06 18 GLN B CA 1
ATOM 2368 C C . GLN B 1 18 ? -15.133 6.523 -11.008 1 83.06 18 GLN B C 1
ATOM 2370 O O . GLN B 1 18 ? -14.367 6.707 -10.07 1 83.06 18 GLN B O 1
ATOM 2375 N N . LEU B 1 19 ? -14.969 5.629 -11.938 1 87.56 19 LEU B N 1
ATOM 2376 C CA . LEU B 1 19 ? -13.859 4.691 -11.828 1 87.56 19 LEU B CA 1
ATOM 2377 C C . LEU B 1 19 ? -12.703 5.113 -12.727 1 87.56 19 LEU B C 1
ATOM 2379 O O . LEU B 1 19 ? -11.75 4.355 -12.914 1 87.56 19 LEU B O 1
ATOM 2383 N N . VAL B 1 20 ? -12.781 6.336 -13.273 1 85.12 20 VAL B N 1
ATOM 2384 C CA . VAL B 1 20 ? -11.648 6.949 -13.953 1 85.12 20 VAL B CA 1
ATOM 2385 C C . VAL B 1 20 ? -10.828 7.773 -12.961 1 85.12 20 VAL B C 1
ATOM 2387 O O . VAL B 1 20 ? -11.344 8.719 -12.367 1 85.12 20 VAL B O 1
ATOM 2390 N N . ALA B 1 21 ? -9.648 7.383 -12.773 1 87.31 21 ALA B N 1
ATOM 2391 C CA . ALA B 1 21 ? -8.766 8.047 -11.82 1 87.31 21 ALA B CA 1
ATOM 2392 C C . ALA B 1 21 ? -7.965 9.156 -12.492 1 87.31 21 ALA B C 1
ATOM 2394 O O . ALA B 1 21 ? -7.305 8.922 -13.508 1 87.31 21 ALA B O 1
ATOM 2395 N N . TYR B 1 22 ? -7.969 10.273 -11.961 1 83.69 22 TYR B N 1
ATOM 2396 C CA . TYR B 1 22 ? -7.117 11.375 -12.398 1 83.69 22 TYR B CA 1
ATOM 2397 C C . TYR B 1 22 ? -5.836 11.43 -11.57 1 83.69 22 TYR B C 1
ATOM 2399 O O . TYR B 1 22 ? -5.684 12.297 -10.703 1 83.69 22 TYR B O 1
ATOM 2407 N N . ILE B 1 23 ? -4.895 10.656 -11.914 1 80.06 23 ILE B N 1
ATOM 2408 C CA . ILE B 1 23 ? -3.736 10.383 -11.07 1 80.06 23 ILE B CA 1
ATOM 2409 C C . ILE B 1 23 ? -2.773 11.562 -11.117 1 80.06 23 ILE B C 1
ATOM 2411 O O . ILE B 1 23 ? -1.918 11.719 -10.242 1 80.06 23 ILE B O 1
ATOM 2415 N N . GLY B 1 24 ? -2.861 12.375 -12.125 1 76.44 24 GLY B N 1
ATOM 2416 C CA . GLY B 1 24 ? -1.995 13.539 -12.25 1 76.44 24 GLY B CA 1
ATOM 2417 C C . GLY B 1 24 ? -2.449 14.719 -11.406 1 76.44 24 GLY B C 1
ATOM 2418 O O . GLY B 1 24 ? -1.694 15.672 -11.203 1 76.44 24 GLY B O 1
ATOM 2419 N N . TYR B 1 25 ? -3.617 14.672 -10.93 1 66.12 25 TYR B N 1
ATOM 2420 C CA . TYR B 1 25 ? -4.184 15.812 -10.219 1 66.12 25 TYR B CA 1
ATOM 2421 C C . TYR B 1 25 ? -3.73 15.836 -8.766 1 66.12 25 TYR B C 1
ATOM 2423 O O . TYR B 1 25 ? -3.754 16.891 -8.117 1 66.12 25 TYR B O 1
ATOM 2431 N N . SER B 1 26 ? -3.316 14.758 -8.305 1 59.56 26 SER B N 1
ATOM 2432 C CA . SER B 1 26 ? -2.895 14.773 -6.91 1 59.56 26 SER B CA 1
ATOM 2433 C C . SER B 1 26 ? -1.566 15.508 -6.746 1 59.56 26 SER B C 1
ATOM 2435 O O . SER B 1 26 ? -0.501 14.891 -6.793 1 59.56 26 SER B O 1
ATOM 2437 N N . ASP B 1 27 ? -1.639 16.766 -6.691 1 59.53 27 ASP B N 1
ATOM 2438 C CA . ASP B 1 27 ? -0.427 17.578 -6.793 1 59.53 27 ASP B CA 1
ATOM 2439 C C . ASP B 1 27 ? 0.164 17.859 -5.414 1 59.53 27 ASP B C 1
ATOM 2441 O O . ASP B 1 27 ? 1.225 18.484 -5.305 1 59.53 27 ASP B O 1
ATOM 2445 N N . SER B 1 28 ? -0.606 17.469 -4.445 1 69.88 28 SER B N 1
ATOM 2446 C CA . SER B 1 28 ? 0.021 17.75 -3.16 1 69.88 28 SER B CA 1
ATOM 2447 C C . SER B 1 28 ? 0.19 16.469 -2.338 1 69.88 28 SER B C 1
ATOM 2449 O O . SER B 1 28 ? -0.65 15.57 -2.396 1 69.88 28 SER B O 1
ATOM 2451 N N . ASP B 1 29 ? 1.306 16.453 -1.736 1 77.19 29 ASP B N 1
ATOM 2452 C CA . ASP B 1 29 ? 1.599 15.297 -0.893 1 77.19 29 ASP B CA 1
ATOM 2453 C C . ASP B 1 29 ? 0.555 15.141 0.212 1 77.19 29 ASP B C 1
ATOM 2455 O O . ASP B 1 29 ? 0.258 14.031 0.644 1 77.19 29 ASP B O 1
ATOM 2459 N N . TRP B 1 30 ? -0.107 16.203 0.56 1 82 30 TRP B N 1
ATOM 2460 C CA . TRP B 1 30 ? -1.147 16.078 1.575 1 82 30 TRP B CA 1
ATOM 2461 C C . TRP B 1 30 ? -2.404 15.438 0.994 1 82 30 TRP B C 1
ATOM 2463 O O . TRP B 1 30 ? -3.113 14.711 1.688 1 82 30 TRP B O 1
ATOM 2473 N N . CYS B 1 31 ? -2.584 15.773 -0.248 1 84.88 31 CYS B N 1
ATOM 2474 C CA . CYS B 1 31 ? -3.691 15.094 -0.913 1 84.88 31 CYS B CA 1
ATOM 2475 C C . CYS B 1 31 ? -3.459 13.586 -0.957 1 84.88 31 CYS B C 1
ATOM 2477 O O . CYS B 1 31 ? -4.383 12.805 -0.722 1 84.88 31 CYS B O 1
ATOM 2479 N N . LEU B 1 32 ? -2.279 13.266 -1.165 1 88.94 32 LEU B N 1
ATOM 2480 C CA . LEU B 1 32 ? -1.912 11.852 -1.198 1 88.94 32 LEU B CA 1
ATOM 2481 C C . LEU B 1 32 ? -2.102 11.211 0.172 1 88.94 32 LEU B C 1
ATOM 2483 O O . LEU B 1 32 ? -2.625 10.102 0.275 1 88.94 32 LEU B O 1
ATOM 2487 N N . VAL B 1 33 ? -1.671 11.859 1.185 1 91.75 33 VAL B N 1
ATOM 2488 C CA . VAL B 1 33 ? -1.863 11.359 2.543 1 91.75 33 VAL B CA 1
ATOM 2489 C C . VAL B 1 33 ? -3.346 11.094 2.793 1 91.75 33 VAL B C 1
ATOM 2491 O O . VAL B 1 33 ? -3.709 10.078 3.391 1 91.75 33 VAL B O 1
ATOM 2494 N N . GLY B 1 34 ? -4.176 12.039 2.314 1 91.31 34 GLY B N 1
ATOM 2495 C CA . GLY B 1 34 ? -5.613 11.867 2.457 1 91.31 34 GLY B CA 1
ATOM 2496 C C . GLY B 1 34 ? -6.137 10.617 1.769 1 91.31 34 GLY B C 1
ATOM 2497 O O . GLY B 1 34 ? -7.016 9.938 2.293 1 91.31 34 GLY B O 1
ATOM 2498 N N . GLN B 1 35 ? -5.633 10.352 0.646 1 92.44 35 GLN B N 1
ATOM 2499 C CA . GLN B 1 35 ? -6.035 9.148 -0.076 1 92.44 35 GLN B CA 1
ATOM 2500 C C . GLN B 1 35 ? -5.66 7.887 0.699 1 92.44 35 GLN B C 1
ATOM 2502 O O . GLN B 1 35 ? -6.441 6.934 0.76 1 92.44 35 GLN B O 1
ATOM 2507 N N . TYR B 1 36 ? -4.48 7.871 1.22 1 94.44 36 TYR B N 1
ATOM 2508 C CA . TYR B 1 36 ? -4.043 6.73 2.016 1 94.44 36 TYR B CA 1
ATOM 2509 C C . TYR B 1 36 ? -4.914 6.562 3.254 1 94.44 36 TYR B C 1
ATOM 2511 O O . TYR B 1 36 ? -5.289 5.441 3.611 1 94.44 36 TYR B O 1
ATOM 2519 N N . GLU B 1 37 ? -5.172 7.637 3.877 1 94.56 37 GLU B N 1
ATOM 2520 C CA . GLU B 1 37 ? -6.039 7.582 5.047 1 94.56 37 GLU B CA 1
ATOM 2521 C C . GLU B 1 37 ? -7.402 6.996 4.695 1 94.56 37 GLU B C 1
ATOM 2523 O O . GLU B 1 37 ? -7.938 6.168 5.438 1 94.56 37 GLU B O 1
ATOM 2528 N N . ASN B 1 38 ? -7.977 7.465 3.602 1 94.31 38 ASN B N 1
ATOM 2529 C CA . ASN B 1 38 ? -9.258 6.93 3.145 1 94.31 38 ASN B CA 1
ATOM 2530 C C . ASN B 1 38 ? -9.188 5.422 2.926 1 94.31 38 ASN B C 1
ATOM 2532 O O . ASN B 1 38 ? -10.094 4.691 3.342 1 94.31 38 ASN B O 1
ATOM 2536 N N . ALA B 1 39 ? -8.18 5 2.242 1 95.62 39 ALA B N 1
ATOM 2537 C CA . ALA B 1 39 ? -8.023 3.58 1.948 1 95.62 39 ALA B CA 1
ATOM 2538 C C . ALA B 1 39 ? -7.93 2.76 3.232 1 95.62 39 ALA B C 1
ATOM 2540 O O . ALA B 1 39 ? -8.555 1.704 3.352 1 95.62 39 ALA B O 1
ATOM 2541 N N . ILE B 1 40 ? -7.145 3.232 4.16 1 96.19 40 ILE B N 1
ATOM 2542 C CA . ILE B 1 40 ? -6.961 2.553 5.438 1 96.19 40 ILE B CA 1
ATOM 2543 C C . ILE B 1 40 ? -8.305 2.439 6.156 1 96.19 40 ILE B C 1
ATOM 2545 O O . ILE B 1 40 ? -8.664 1.362 6.637 1 96.19 40 ILE B O 1
ATOM 2549 N N . ASP B 1 41 ? -9 3.525 6.203 1 94.19 41 ASP B N 1
ATOM 2550 C CA . ASP B 1 41 ? -10.305 3.535 6.855 1 94.19 41 ASP B CA 1
ATOM 2551 C C . ASP B 1 41 ? -11.266 2.559 6.18 1 94.19 41 ASP B C 1
ATOM 2553 O O . ASP B 1 41 ? -12 1.835 6.855 1 94.19 41 ASP B O 1
ATOM 2557 N N . MET B 1 42 ? -11.289 2.576 4.906 1 93.81 42 MET B N 1
ATOM 2558 C CA . MET B 1 42 ? -12.164 1.677 4.152 1 93.81 42 MET B CA 1
ATOM 2559 C C . MET B 1 42 ? -11.867 0.22 4.492 1 93.81 42 MET B C 1
ATOM 2561 O O . MET B 1 42 ? -12.781 -0.567 4.73 1 93.81 42 MET B O 1
ATOM 2565 N N . LEU B 1 43 ? -10.641 -0.148 4.527 1 95.44 43 LEU B N 1
ATOM 2566 C CA . LEU B 1 43 ? -10.227 -1.525 4.777 1 95.44 43 LEU B CA 1
ATOM 2567 C C . LEU B 1 43 ? -10.602 -1.955 6.191 1 95.44 43 LEU B C 1
ATOM 2569 O O . LEU B 1 43 ? -11.195 -3.016 6.387 1 95.44 43 LEU B O 1
ATOM 2573 N N . VAL B 1 44 ? -10.25 -1.156 7.16 1 93.38 44 VAL B N 1
ATOM 2574 C CA . VAL B 1 44 ? -10.516 -1.495 8.555 1 93.38 44 VAL B CA 1
ATOM 2575 C C . VAL B 1 44 ? -12.023 -1.621 8.773 1 93.38 44 VAL B C 1
ATOM 2577 O O . VAL B 1 44 ? -12.484 -2.578 9.398 1 93.38 44 VAL B O 1
ATOM 2580 N N . ASN B 1 45 ? -12.742 -0.687 8.242 1 90.19 45 ASN B N 1
ATOM 2581 C CA . ASN B 1 45 ? -14.188 -0.696 8.43 1 90.19 45 ASN B CA 1
ATOM 2582 C C . ASN B 1 45 ? -14.836 -1.912 7.773 1 90.19 45 ASN B C 1
ATOM 2584 O O . ASN B 1 45 ? -15.797 -2.477 8.305 1 90.19 45 ASN B O 1
ATOM 2588 N N . GLN B 1 46 ? -14.391 -2.246 6.652 1 90.38 46 GLN B N 1
ATOM 2589 C CA . GLN B 1 46 ? -14.938 -3.412 5.965 1 90.38 46 GLN B CA 1
ATOM 2590 C C . GLN B 1 46 ? -14.695 -4.688 6.77 1 90.38 46 GLN B C 1
ATOM 2592 O O . GLN B 1 46 ? -15.57 -5.551 6.855 1 90.38 46 GLN B O 1
ATOM 2597 N N . ILE B 1 47 ? -13.523 -4.824 7.301 1 90.25 47 ILE B N 1
ATOM 2598 C CA . ILE B 1 47 ? -13.18 -5.992 8.102 1 90.25 47 ILE B CA 1
ATOM 2599 C C . ILE B 1 47 ? -14.102 -6.07 9.32 1 90.25 47 ILE B C 1
ATOM 2601 O O . ILE B 1 47 ? -14.562 -7.156 9.688 1 90.25 47 ILE B O 1
ATOM 2605 N N . ILE B 1 48 ? -14.32 -4.988 9.922 1 87.44 48 ILE B N 1
ATOM 2606 C CA . ILE B 1 48 ? -15.18 -4.922 11.102 1 87.44 48 ILE B CA 1
ATOM 2607 C C . ILE B 1 48 ? -16.609 -5.277 10.719 1 87.44 48 ILE B C 1
ATOM 2609 O O . ILE B 1 48 ? -17.25 -6.09 11.383 1 87.44 48 ILE B O 1
ATOM 2613 N N . GLU B 1 49 ? -17.094 -4.684 9.625 1 85.69 49 GLU B N 1
ATOM 2614 C CA . GLU B 1 49 ? -18.484 -4.875 9.188 1 85.69 49 GLU B CA 1
ATOM 2615 C C . GLU B 1 49 ? -18.734 -6.324 8.789 1 85.69 49 GLU B C 1
ATOM 2617 O O . GLU B 1 49 ? -19.797 -6.875 9.078 1 85.69 49 GLU B O 1
ATOM 2622 N N . GLU B 1 50 ? -17.828 -6.914 8.133 1 86.38 50 GLU B N 1
ATOM 2623 C CA . GLU B 1 50 ? -17.984 -8.281 7.641 1 86.38 50 GLU B CA 1
ATOM 2624 C C . GLU B 1 50 ? -17.625 -9.305 8.711 1 86.38 50 GLU B C 1
ATOM 2626 O O . GLU B 1 50 ? -17.844 -10.5 8.531 1 86.38 50 GLU B O 1
ATOM 2631 N N . LYS B 1 51 ? -17.078 -8.812 9.859 1 87.12 51 LYS B N 1
ATOM 2632 C CA . LYS B 1 51 ? -16.641 -9.688 10.938 1 87.12 51 LYS B CA 1
ATOM 2633 C C . LYS B 1 51 ? -15.633 -10.719 10.445 1 87.12 51 LYS B C 1
ATOM 2635 O O . LYS B 1 51 ? -15.766 -11.906 10.719 1 87.12 51 LYS B O 1
ATOM 2640 N N . SER B 1 52 ? -14.789 -10.25 9.594 1 88.81 52 SER B N 1
ATOM 2641 C CA . SER B 1 52 ? -13.719 -11.102 9.062 1 88.81 52 SER B CA 1
ATOM 2642 C C . SER B 1 52 ? -12.43 -10.914 9.844 1 88.81 52 SER B C 1
ATOM 2644 O O . SER B 1 52 ? -12.297 -9.969 10.625 1 88.81 52 SER B O 1
ATOM 2646 N N . ARG B 1 53 ? -11.562 -11.852 9.617 1 89.5 53 ARG B N 1
ATOM 2647 C CA . ARG B 1 53 ? -10.258 -11.727 10.25 1 89.5 53 ARG B CA 1
ATOM 2648 C C . ARG B 1 53 ? -9.391 -10.711 9.523 1 89.5 53 ARG B C 1
ATOM 2650 O O . ARG B 1 53 ? -9.32 -10.711 8.289 1 89.5 53 ARG B O 1
ATOM 2657 N N . VAL B 1 54 ? -8.688 -9.891 10.297 1 92.69 54 VAL B N 1
ATOM 2658 C CA . VAL B 1 54 ? -7.859 -8.844 9.711 1 92.69 54 VAL B CA 1
ATOM 2659 C C . VAL B 1 54 ? -6.641 -9.461 9.031 1 92.69 54 VAL B C 1
ATOM 2661 O O . VAL B 1 54 ? -6.031 -8.852 8.148 1 92.69 54 VAL B O 1
ATOM 2664 N N . ASP B 1 55 ? -6.301 -10.711 9.312 1 90.25 55 ASP B N 1
ATOM 2665 C CA . ASP B 1 55 ? -5.168 -11.414 8.719 1 90.25 55 ASP B CA 1
ATOM 2666 C C . ASP B 1 55 ? -5.316 -11.523 7.207 1 90.25 55 ASP B C 1
ATOM 2668 O O . ASP B 1 55 ? -4.332 -11.719 6.492 1 90.25 55 ASP B O 1
ATOM 2672 N N . LEU B 1 56 ? -6.48 -11.406 6.734 1 90.44 56 LEU B N 1
ATOM 2673 C CA . LEU B 1 56 ? -6.75 -11.484 5.301 1 90.44 56 LEU B CA 1
ATOM 2674 C C . LEU B 1 56 ? -6.133 -10.297 4.566 1 90.44 56 LEU B C 1
ATOM 2676 O O . LEU B 1 56 ? -5.953 -10.344 3.348 1 90.44 56 LEU B O 1
ATOM 2680 N N . ILE B 1 57 ? -5.824 -9.148 5.344 1 94.25 57 ILE B N 1
ATOM 2681 C CA . ILE B 1 57 ? -5.297 -7.961 4.688 1 94.25 57 ILE B CA 1
ATOM 2682 C C . ILE B 1 57 ? -4.289 -7.27 5.605 1 94.25 57 ILE B C 1
ATOM 2684 O O . ILE B 1 57 ? -4.027 -6.074 5.465 1 94.25 57 ILE B O 1
ATOM 2688 N N . ALA B 1 58 ? -3.729 -7.891 6.539 1 92.12 58 ALA B N 1
ATOM 2689 C CA . ALA B 1 58 ? -2.928 -7.258 7.586 1 92.12 58 ALA B CA 1
ATOM 2690 C C . ALA B 1 58 ? -1.699 -6.574 6.996 1 92.12 58 ALA B C 1
ATOM 2692 O O . ALA B 1 58 ? -1.431 -5.406 7.289 1 92.12 58 ALA B O 1
ATOM 2693 N N . HIS B 1 59 ? -1.013 -7.242 6.168 1 91.94 59 HIS B N 1
ATOM 2694 C CA . HIS B 1 59 ? 0.248 -6.723 5.656 1 91.94 59 HIS B CA 1
ATOM 2695 C C . HIS B 1 59 ? 0.019 -5.5 4.77 1 91.94 59 HIS B C 1
ATOM 2697 O O . HIS B 1 59 ? 0.616 -4.445 4.996 1 91.94 59 HIS B O 1
ATOM 2703 N N . PRO B 1 60 ? -0.839 -5.582 3.76 1 93.94 60 PRO B N 1
ATOM 2704 C CA . PRO B 1 60 ? -1.07 -4.371 2.969 1 93.94 60 PRO B CA 1
ATOM 2705 C C . PRO B 1 60 ? -1.65 -3.229 3.797 1 93.94 60 PRO B C 1
ATOM 2707 O O . PRO B 1 60 ? -1.356 -2.059 3.533 1 93.94 60 PRO B O 1
ATOM 2710 N N . LEU B 1 61 ? -2.447 -3.51 4.793 1 95.12 61 LEU B N 1
ATOM 2711 C CA . LEU B 1 61 ? -2.994 -2.479 5.668 1 95.12 61 LEU B CA 1
ATOM 2712 C C . LEU B 1 61 ? -1.881 -1.74 6.402 1 95.12 61 LEU B C 1
ATOM 2714 O O . LEU B 1 61 ? -1.84 -0.508 6.402 1 95.12 61 LEU B O 1
ATOM 2718 N N . LEU B 1 62 ? -1.025 -2.516 6.98 1 93.38 62 LEU B N 1
ATOM 2719 C CA . LEU B 1 62 ? 0.065 -1.929 7.75 1 93.38 62 LEU B CA 1
ATOM 2720 C C . LEU B 1 62 ? 1.054 -1.214 6.836 1 93.38 62 LEU B C 1
ATOM 2722 O O . LEU B 1 62 ? 1.653 -0.209 7.227 1 93.38 62 LEU B O 1
ATOM 2726 N N . TYR B 1 63 ? 1.177 -1.715 5.664 1 92.38 63 TYR B N 1
ATOM 2727 C CA . TYR B 1 63 ? 2.02 -1.067 4.664 1 92.38 63 TYR B CA 1
ATOM 2728 C C . TYR B 1 63 ? 1.474 0.309 4.301 1 92.38 63 TYR B C 1
ATOM 2730 O O . TYR B 1 63 ? 2.234 1.274 4.188 1 92.38 63 TYR B O 1
ATOM 2738 N N . LEU B 1 64 ? 0.197 0.415 4.094 1 95 64 LEU B N 1
ATOM 2739 C CA . LEU B 1 64 ? -0.443 1.69 3.791 1 95 64 LEU B CA 1
ATOM 2740 C C . LEU B 1 64 ? -0.299 2.662 4.957 1 95 64 LEU B C 1
ATOM 2742 O O . LEU B 1 64 ? -0.057 3.854 4.754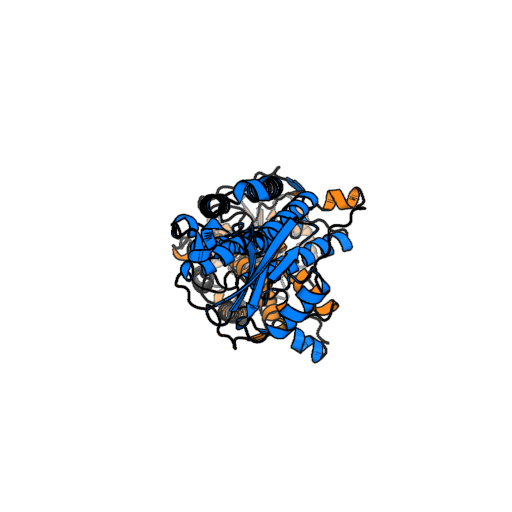 1 95 64 LEU B O 1
ATOM 2746 N N . ILE B 1 65 ? -0.444 2.148 6.16 1 94.56 65 ILE B N 1
ATOM 2747 C CA . ILE B 1 65 ? -0.297 2.973 7.355 1 94.56 65 ILE B CA 1
ATOM 2748 C C . ILE B 1 65 ? 1.12 3.539 7.422 1 94.56 65 ILE B C 1
ATOM 2750 O O . ILE B 1 65 ? 1.307 4.746 7.598 1 94.56 65 ILE B O 1
ATOM 2754 N N . ARG B 1 66 ? 2.057 2.67 7.25 1 93.12 66 ARG B N 1
ATOM 2755 C CA . ARG B 1 66 ? 3.457 3.076 7.316 1 93.12 66 ARG B CA 1
ATOM 2756 C C . ARG B 1 66 ? 3.764 4.16 6.289 1 93.12 66 ARG B C 1
ATOM 2758 O O . ARG B 1 66 ? 4.375 5.18 6.617 1 93.12 66 ARG B O 1
ATOM 2765 N N . HIS B 1 67 ? 3.312 3.941 5.094 1 91.25 67 HIS B N 1
ATOM 2766 C CA . HIS B 1 67 ? 3.623 4.887 4.027 1 91.25 67 HIS B CA 1
ATOM 2767 C C . HIS B 1 67 ? 2.936 6.227 4.262 1 91.25 67 HIS B C 1
ATOM 2769 O O . HIS B 1 67 ? 3.506 7.281 3.971 1 91.25 67 HIS B O 1
ATOM 2775 N N . SER B 1 68 ? 1.716 6.184 4.68 1 93.44 68 SER B N 1
ATOM 2776 C CA . SER B 1 68 ? 1.006 7.43 4.941 1 93.44 68 SER B CA 1
ATOM 2777 C C . SER B 1 68 ? 1.731 8.273 5.988 1 93.44 68 SER B C 1
ATOM 2779 O O . SER B 1 68 ? 1.812 9.492 5.859 1 93.44 68 SER B O 1
ATOM 2781 N N . ILE B 1 69 ? 2.262 7.641 7.004 1 93.06 69 ILE B N 1
ATOM 2782 C CA . ILE B 1 69 ? 3.002 8.336 8.047 1 93.06 69 ILE B CA 1
ATOM 2783 C C . ILE B 1 69 ? 4.305 8.891 7.477 1 93.06 69 ILE B C 1
ATOM 2785 O O . ILE B 1 69 ? 4.711 10.008 7.812 1 93.06 69 ILE B O 1
ATOM 2789 N N . GLU B 1 70 ? 4.902 8.109 6.672 1 91.06 70 GLU B N 1
ATOM 2790 C CA . GLU B 1 70 ? 6.121 8.57 6.004 1 91.06 70 GLU B CA 1
ATOM 2791 C C . GLU B 1 70 ? 5.859 9.844 5.199 1 91.06 70 GLU B C 1
ATOM 2793 O O . GLU B 1 70 ? 6.613 10.812 5.301 1 91.06 70 GLU B O 1
ATOM 2798 N N . LEU B 1 71 ? 4.836 9.828 4.438 1 90.75 71 LEU B N 1
ATOM 2799 C CA . LEU B 1 71 ? 4.469 10.977 3.617 1 90.75 71 LEU B CA 1
ATOM 2800 C C . LEU B 1 71 ? 4.184 12.195 4.488 1 90.75 71 LEU B C 1
ATOM 2802 O O . LEU B 1 71 ? 4.633 13.305 4.184 1 90.75 71 LEU B O 1
ATOM 2806 N N . ALA B 1 72 ? 3.426 11.969 5.531 1 92.5 72 ALA B N 1
ATOM 2807 C CA . ALA B 1 72 ? 3.062 13.07 6.422 1 92.5 72 ALA B CA 1
ATOM 2808 C C . ALA B 1 72 ? 4.301 13.672 7.078 1 92.5 72 ALA B C 1
ATOM 2810 O O . ALA B 1 72 ? 4.418 14.898 7.191 1 92.5 72 ALA B O 1
ATOM 2811 N N . LEU B 1 73 ? 5.188 12.836 7.5 1 92.12 73 LEU B N 1
ATOM 2812 C CA . LEU B 1 73 ? 6.426 13.312 8.109 1 92.12 73 LEU B CA 1
ATOM 2813 C C . LEU B 1 73 ? 7.242 14.125 7.109 1 92.12 73 LEU B C 1
ATOM 2815 O O . LEU B 1 73 ? 7.73 15.203 7.438 1 92.12 73 LEU B O 1
ATOM 2819 N N . LYS B 1 74 ? 7.352 13.633 5.934 1 89.38 74 LYS B N 1
ATOM 2820 C CA . LYS B 1 74 ? 8.148 14.312 4.914 1 89.38 74 LYS B CA 1
ATOM 2821 C C . LYS B 1 74 ? 7.562 15.68 4.582 1 89.38 74 LYS B C 1
ATOM 2823 O O . LYS B 1 74 ? 8.297 16.656 4.426 1 89.38 74 LYS B O 1
ATOM 2828 N N . GLU B 1 75 ? 6.266 15.734 4.484 1 88.69 75 GLU B N 1
ATOM 2829 C CA . GLU B 1 75 ? 5.613 17.016 4.195 1 88.69 75 GLU B CA 1
ATOM 2830 C C . GLU B 1 75 ? 5.855 18.016 5.316 1 88.69 75 GLU B C 1
ATOM 2832 O O . GLU B 1 75 ? 6.051 19.203 5.059 1 88.69 75 GLU B O 1
ATOM 2837 N N . ASN B 1 76 ? 5.832 17.547 6.5 1 90.88 76 ASN B N 1
ATOM 2838 C CA . ASN B 1 76 ? 6.078 18.422 7.633 1 90.88 76 ASN B CA 1
ATOM 2839 C C . ASN B 1 76 ? 7.523 18.906 7.664 1 90.88 76 ASN B C 1
ATOM 2841 O O . ASN B 1 76 ? 7.785 20.078 7.938 1 90.88 76 ASN B O 1
ATOM 2845 N N . ILE B 1 77 ? 8.391 18.016 7.402 1 90.62 77 ILE B N 1
ATOM 2846 C CA . ILE B 1 77 ? 9.805 18.375 7.41 1 90.62 77 ILE B CA 1
ATOM 2847 C C . ILE B 1 77 ? 10.062 19.453 6.359 1 90.62 77 ILE B C 1
ATOM 2849 O O . ILE B 1 77 ? 10.781 20.438 6.621 1 90.62 77 ILE B O 1
ATOM 2853 N N . LYS B 1 78 ? 9.523 19.281 5.203 1 87.44 78 LYS B N 1
ATOM 2854 C CA . LYS B 1 78 ? 9.656 20.297 4.152 1 87.44 78 LYS B CA 1
ATOM 2855 C C . LYS B 1 78 ? 9.133 21.656 4.625 1 87.44 78 LYS B C 1
ATOM 2857 O O . LYS B 1 78 ? 9.789 22.672 4.422 1 87.44 78 LYS B O 1
ATOM 2862 N N . TYR B 1 79 ? 8.031 21.672 5.215 1 86.5 79 TYR B N 1
ATOM 2863 C CA . TYR B 1 79 ? 7.418 22.906 5.703 1 86.5 79 TYR B CA 1
ATOM 2864 C C . TYR B 1 79 ? 8.266 23.547 6.797 1 86.5 79 TYR B C 1
ATOM 2866 O O . TYR B 1 79 ? 8.531 24.75 6.758 1 86.5 79 TYR B O 1
ATOM 2874 N N . LEU B 1 80 ? 8.656 22.781 7.75 1 89.69 80 LEU B N 1
ATOM 2875 C CA . LEU B 1 80 ? 9.398 23.297 8.898 1 89.69 80 LEU B CA 1
ATOM 2876 C C . LEU B 1 80 ? 10.766 23.812 8.469 1 89.69 80 LEU B C 1
ATOM 2878 O O . LEU B 1 80 ? 11.281 24.766 9.055 1 89.69 80 LEU B O 1
ATOM 2882 N N . ASN B 1 81 ? 11.266 23.203 7.484 1 90.69 81 ASN B N 1
ATOM 2883 C CA . ASN B 1 81 ? 12.578 23.609 7 1 90.69 81 ASN B CA 1
ATOM 2884 C C . ASN B 1 81 ? 12.555 25.047 6.48 1 90.69 81 ASN B C 1
ATOM 2886 O O . ASN B 1 81 ? 13.57 25.75 6.531 1 90.69 81 ASN B O 1
ATOM 2890 N N . LYS B 1 82 ? 11.508 25.5 6.02 1 85.56 82 LYS B N 1
ATOM 2891 C CA . LYS B 1 82 ? 11.375 26.875 5.555 1 85.56 82 LYS B CA 1
ATOM 2892 C C . LYS B 1 82 ? 11.688 27.859 6.68 1 85.56 82 LYS B C 1
ATOM 2894 O O . LYS B 1 82 ? 12.164 28.969 6.422 1 85.56 82 LYS B O 1
ATOM 2899 N N . TYR B 1 83 ? 11.477 27.453 7.859 1 86 83 TYR B N 1
ATOM 2900 C CA . TYR B 1 83 ? 11.594 28.375 8.977 1 86 83 TYR B CA 1
ATOM 2901 C C . TYR B 1 83 ? 12.789 28.016 9.859 1 86 83 TYR B C 1
ATOM 2903 O O . TYR B 1 83 ? 13.391 28.891 10.484 1 86 83 TYR B O 1
ATOM 2911 N N . SER B 1 84 ? 12.992 26.766 9.945 1 87.81 84 SER B N 1
ATOM 2912 C CA . SER B 1 84 ? 14.125 26.359 10.766 1 87.81 84 SER B CA 1
ATOM 2913 C C . SER B 1 84 ? 15.445 26.641 10.062 1 87.81 84 SER B C 1
ATOM 2915 O O . SER B 1 84 ? 16.453 26.906 10.719 1 87.81 84 SER B O 1
ATOM 2917 N N . LYS B 1 85 ? 15.469 26.5 8.781 1 87.06 85 LYS B N 1
ATOM 2918 C CA . LYS B 1 85 ? 16.625 26.75 7.918 1 87.06 85 LYS B CA 1
ATOM 2919 C C . LYS B 1 85 ? 17.781 25.828 8.258 1 87.06 85 LYS B C 1
ATOM 2921 O O . LYS B 1 85 ? 18.938 26.172 8.062 1 87.06 85 LYS B O 1
ATOM 2926 N N . ILE B 1 86 ? 17.484 24.719 8.82 1 87.44 86 ILE B N 1
ATOM 2927 C CA . ILE B 1 86 ? 18.484 23.703 9.164 1 87.44 86 ILE B CA 1
ATOM 2928 C C . ILE B 1 86 ? 18.984 23.016 7.895 1 87.44 86 ILE B C 1
ATOM 2930 O O . ILE B 1 86 ? 20.141 22.625 7.809 1 87.44 86 ILE B O 1
ATOM 2934 N N . GLY B 1 87 ? 18.141 22.938 6.938 1 85.94 87 GLY B N 1
ATOM 2935 C CA . GLY B 1 87 ? 18.422 22.141 5.758 1 85.94 87 GLY B CA 1
ATOM 2936 C C . GLY B 1 87 ? 17.875 20.719 5.84 1 85.94 87 GLY B C 1
ATOM 2937 O O . GLY B 1 87 ? 17.594 20.234 6.934 1 85.94 87 GLY B O 1
ATOM 2938 N N . ILE B 1 88 ? 17.625 20.109 4.691 1 77.06 88 ILE B N 1
ATOM 2939 C CA . ILE B 1 88 ? 17.078 18.766 4.652 1 77.06 88 ILE B CA 1
ATOM 2940 C C . ILE B 1 88 ? 18.219 17.75 4.691 1 77.06 88 ILE B C 1
ATOM 2942 O O . ILE B 1 88 ? 19.078 17.734 3.805 1 77.06 88 ILE B O 1
ATOM 2946 N N . GLU B 1 89 ? 18.297 17 5.68 1 70.75 89 GLU B N 1
ATOM 2947 C CA . GLU B 1 89 ? 19.359 16.047 5.941 1 70.75 89 GLU B CA 1
ATOM 2948 C C . GLU B 1 89 ? 19.266 14.828 5.027 1 70.75 89 GLU B C 1
ATOM 2950 O O . GLU B 1 89 ? 18.219 14.609 4.395 1 70.75 89 GLU B O 1
ATOM 2955 N N . LYS B 1 90 ? 20.359 14.117 4.945 1 65.44 90 LYS B N 1
ATOM 2956 C CA . LYS B 1 90 ? 20.484 12.875 4.184 1 65.44 90 LYS B CA 1
ATOM 2957 C C . LYS B 1 90 ? 19.422 11.867 4.617 1 65.44 90 LYS B C 1
ATOM 2959 O O . LYS B 1 90 ? 18.922 11.094 3.797 1 65.44 90 LYS B O 1
ATOM 2964 N N . ASP B 1 91 ? 19.203 11.93 5.809 1 60.69 91 ASP B N 1
ATOM 2965 C CA . ASP B 1 91 ? 18.25 10.969 6.367 1 60.69 91 ASP B CA 1
ATOM 2966 C C . ASP B 1 91 ? 16.875 11.133 5.738 1 60.69 91 ASP B C 1
ATOM 2968 O O . ASP B 1 91 ? 16.047 10.219 5.793 1 60.69 91 ASP B O 1
ATOM 2972 N N . PHE B 1 92 ? 16.672 12.234 5.23 1 67.19 92 PHE B N 1
ATOM 2973 C CA . PHE B 1 92 ? 15.43 12.469 4.504 1 67.19 92 PHE B CA 1
ATOM 2974 C C . PHE B 1 92 ? 15.281 11.5 3.342 1 67.19 92 PHE B C 1
ATOM 2976 O O . PHE B 1 92 ? 14.172 11.086 3.004 1 67.19 92 PHE B O 1
ATOM 2983 N N . LYS B 1 93 ? 16.469 11.086 3.045 1 65.25 93 LYS B N 1
ATOM 2984 C CA . LYS B 1 93 ? 16.438 10.203 1.883 1 65.25 93 LYS B CA 1
ATOM 2985 C C . LYS B 1 93 ? 16.25 8.742 2.301 1 65.25 93 LYS B C 1
ATOM 2987 O O . LYS B 1 93 ? 15.82 7.914 1.496 1 65.25 93 LYS B O 1
ATOM 2992 N N . ASN B 1 94 ? 16.531 8.648 3.562 1 64.94 94 ASN B N 1
ATOM 2993 C CA . ASN B 1 94 ? 16.359 7.289 4.055 1 64.94 94 ASN B CA 1
ATOM 2994 C C . ASN B 1 94 ? 14.914 7.039 4.508 1 64.94 94 ASN B C 1
ATOM 2996 O O . ASN B 1 94 ? 14.312 7.895 5.152 1 64.94 94 ASN B O 1
ATOM 3000 N N . HIS B 1 95 ? 14.203 6.129 4.004 1 70.56 95 HIS B N 1
ATOM 3001 C CA . HIS B 1 95 ? 12.781 5.84 4.172 1 70.56 95 HIS B CA 1
ATOM 3002 C C . HIS B 1 95 ? 12.508 5.203 5.531 1 70.56 95 HIS B C 1
ATOM 3004 O O . HIS B 1 95 ? 11.445 4.602 5.738 1 70.56 95 HIS B O 1
ATOM 3010 N N . LYS B 1 96 ? 13.5 5.43 6.512 1 83.56 96 LYS B N 1
ATOM 3011 C CA . LYS B 1 96 ? 13.219 4.918 7.852 1 83.56 96 LYS B CA 1
ATOM 3012 C C . LYS B 1 96 ? 12.359 5.898 8.648 1 83.56 96 LYS B C 1
ATOM 3014 O O . LYS B 1 96 ? 12.695 7.078 8.75 1 83.56 96 LYS B O 1
ATOM 3019 N N . LEU B 1 97 ? 11.352 5.434 9.273 1 90.5 97 LEU B N 1
ATOM 3020 C CA . LEU B 1 97 ? 10.398 6.285 9.977 1 90.5 97 LEU B CA 1
ATOM 3021 C C . LEU B 1 97 ? 11.047 6.934 11.195 1 90.5 97 LEU B C 1
ATOM 3023 O O . LEU B 1 97 ? 10.797 8.102 11.492 1 90.5 97 LEU B O 1
ATOM 3027 N N . SER B 1 98 ? 11.891 6.152 11.906 1 90 98 SER B N 1
ATOM 3028 C CA . SER B 1 98 ? 12.562 6.691 13.086 1 90 98 SER B CA 1
ATOM 3029 C C . SER B 1 98 ? 13.5 7.836 12.719 1 90 98 SER B C 1
ATOM 3031 O O . SER B 1 98 ? 13.586 8.828 13.445 1 90 98 SER B O 1
ATOM 3033 N N . GLY B 1 99 ? 14.156 7.66 11.656 1 90.06 99 GLY B N 1
ATOM 3034 C CA . GLY B 1 99 ? 15.023 8.727 11.18 1 90.06 99 GLY B CA 1
ATOM 3035 C C . GLY B 1 99 ? 14.266 9.977 10.773 1 90.06 99 GLY B C 1
ATOM 3036 O O . GLY B 1 99 ? 14.656 11.094 11.117 1 90.06 99 GLY B O 1
ATOM 3037 N N . LEU B 1 100 ? 13.227 9.789 10.078 1 91.12 100 LEU B N 1
ATOM 3038 C CA . LEU B 1 100 ? 12.391 10.914 9.656 1 91.12 100 LEU B CA 1
ATOM 3039 C C . LEU B 1 100 ? 11.812 11.641 10.867 1 91.12 100 LEU B C 1
ATOM 3041 O O . LEU B 1 100 ? 11.75 12.875 10.883 1 91.12 100 LEU B O 1
ATOM 3045 N N . PHE B 1 101 ? 11.43 10.859 11.828 1 92.31 101 PHE B N 1
ATOM 3046 C CA . PHE B 1 101 ? 10.867 11.453 13.031 1 92.31 101 PHE B CA 1
ATOM 3047 C C . PHE B 1 101 ? 11.914 12.281 13.766 1 92.31 101 PHE B C 1
ATOM 3049 O O . PHE B 1 101 ? 11.617 13.375 14.258 1 92.31 101 PHE B O 1
ATOM 3056 N N . SER B 1 102 ? 13.078 11.789 13.82 1 91.75 102 SER B N 1
ATOM 3057 C CA . SER B 1 102 ? 14.172 12.531 14.445 1 91.75 102 SER B CA 1
ATOM 3058 C C . SER B 1 102 ? 14.422 13.852 13.734 1 91.75 102 SER B C 1
ATOM 3060 O O . SER B 1 102 ? 14.664 14.875 14.383 1 91.75 102 SER B O 1
ATOM 3062 N N . VAL B 1 103 ? 14.438 13.828 12.484 1 91.56 103 VAL B N 1
ATOM 3063 C CA . VAL B 1 103 ? 14.633 15.039 11.695 1 91.56 103 VAL B CA 1
ATOM 3064 C C . VAL B 1 103 ? 13.484 16.016 11.953 1 91.56 103 VAL B C 1
ATOM 3066 O O . VAL B 1 103 ? 13.703 17.203 12.117 1 91.56 103 VAL B O 1
ATOM 3069 N N . PHE B 1 104 ? 12.273 15.5 11.977 1 92.94 104 PHE B N 1
ATOM 3070 C CA . PHE B 1 104 ? 11.094 16.297 12.281 1 92.94 104 PHE B CA 1
A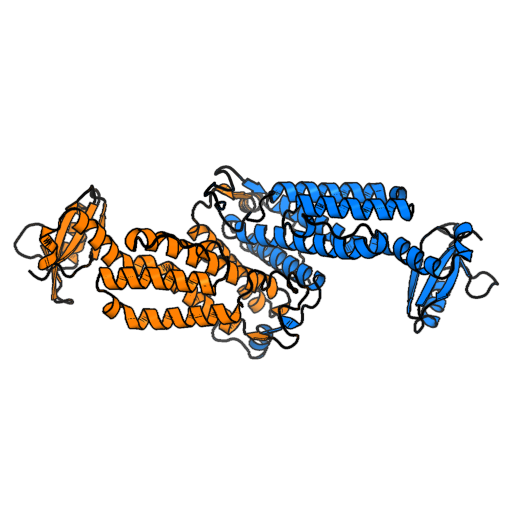TOM 3071 C C . PHE B 1 104 ? 11.258 17.016 13.617 1 92.94 104 PHE B C 1
ATOM 3073 O O . PHE B 1 104 ? 11.023 18.219 13.711 1 92.94 104 PHE B O 1
ATOM 3080 N N . GLU B 1 105 ? 11.695 16.297 14.578 1 91.38 105 GLU B N 1
ATOM 3081 C CA . GLU B 1 105 ? 11.852 16.859 15.922 1 91.38 105 GLU B CA 1
ATOM 3082 C C . GLU B 1 105 ? 12.914 17.953 15.938 1 91.38 105 GLU B C 1
ATOM 3084 O O . GLU B 1 105 ? 12.742 18.984 16.609 1 91.38 105 GLU B O 1
ATOM 3089 N N . LYS B 1 106 ? 13.898 17.734 15.242 1 92.06 106 LYS B N 1
ATOM 3090 C CA . LYS B 1 106 ? 14.969 18.719 15.18 1 92.06 106 LYS B CA 1
ATOM 3091 C C . LYS B 1 106 ? 14.469 20.047 14.602 1 92.06 106 LYS B C 1
ATOM 3093 O O . LYS B 1 106 ? 14.758 21.109 15.141 1 92.06 106 LYS B O 1
ATOM 3098 N N . HIS B 1 107 ? 13.766 19.938 13.539 1 90.75 107 HIS B N 1
ATOM 3099 C CA . HIS B 1 107 ? 13.211 21.141 12.914 1 90.75 107 HIS B CA 1
ATOM 3100 C C . HIS B 1 107 ? 12.203 21.812 13.828 1 90.75 107 HIS B C 1
ATOM 3102 O O . HIS B 1 107 ? 12.211 23.047 13.969 1 90.75 107 HIS B O 1
ATOM 3108 N N . TYR B 1 108 ? 11.352 21.047 14.398 1 89.56 108 TYR B N 1
ATOM 3109 C CA . TYR B 1 108 ? 10.328 21.578 15.289 1 89.56 108 TYR B CA 1
ATOM 3110 C C . TYR B 1 108 ? 10.953 22.297 16.469 1 89.56 108 TYR B C 1
ATOM 3112 O O . TYR B 1 108 ? 10.547 23.406 16.812 1 89.56 108 TYR B O 1
ATOM 3120 N N . ASP B 1 109 ? 11.93 21.703 17.047 1 88.94 109 ASP B N 1
ATOM 3121 C CA . ASP B 1 109 ? 12.594 22.266 18.219 1 88.94 109 ASP B CA 1
ATOM 3122 C C . ASP B 1 109 ? 13.289 23.578 17.891 1 88.94 109 ASP B C 1
ATOM 3124 O O . ASP B 1 109 ? 13.281 24.516 18.688 1 88.94 109 ASP B O 1
ATOM 3128 N N . LYS B 1 110 ? 13.859 23.609 16.812 1 89.56 110 LYS B N 1
ATOM 3129 C CA . LYS B 1 110 ? 14.539 24.828 16.406 1 89.56 110 LYS B CA 1
ATOM 3130 C C . LYS B 1 110 ? 13.547 25.984 16.25 1 89.56 110 LYS B C 1
ATOM 3132 O O . LYS B 1 110 ? 13.805 27.094 16.719 1 89.56 110 LYS B O 1
ATOM 3137 N N . ILE B 1 111 ? 12.477 25.719 15.664 1 86.69 111 ILE B N 1
ATOM 3138 C CA . ILE B 1 111 ? 11.469 26.75 15.469 1 86.69 111 ILE B CA 1
ATOM 3139 C C . ILE B 1 111 ? 10.867 27.156 16.812 1 86.69 111 ILE B C 1
ATOM 3141 O O . ILE B 1 111 ? 10.641 28.344 17.078 1 86.69 111 ILE B O 1
ATOM 3145 N N . ALA B 1 112 ? 10.609 26.141 17.562 1 84.56 112 ALA B N 1
ATOM 3146 C CA . ALA B 1 112 ? 10.039 26.406 18.891 1 84.56 112 ALA B CA 1
ATOM 3147 C C . ALA B 1 112 ? 10.969 27.266 19.734 1 84.56 112 ALA B C 1
ATOM 3149 O O . ALA B 1 112 ? 10.508 28.125 20.484 1 84.56 112 ALA B O 1
ATOM 3150 N N . THR B 1 113 ? 12.18 27.047 19.594 1 83.69 113 THR B N 1
ATOM 3151 C CA . THR B 1 113 ? 13.172 27.828 20.312 1 83.69 113 THR B CA 1
ATOM 3152 C C . THR B 1 113 ? 13.273 29.234 19.75 1 83.69 113 THR B C 1
ATOM 3154 O O . THR B 1 113 ? 13.273 30.219 20.484 1 83.69 113 THR B O 1
ATOM 3157 N N . ASN B 1 114 ? 13.359 29.312 18.438 1 79.5 114 ASN B N 1
ATOM 3158 C CA . ASN B 1 114 ? 13.492 30.594 17.766 1 79.5 114 ASN B CA 1
ATOM 3159 C C . ASN B 1 114 ? 12.297 31.5 18.031 1 79.5 114 ASN B C 1
ATOM 3161 O O . ASN B 1 114 ? 12.445 32.719 18.203 1 79.5 114 ASN B O 1
ATOM 3165 N N . GLN B 1 115 ? 11.188 30.906 18.047 1 77.5 115 GLN B N 1
ATOM 3166 C CA . GLN B 1 115 ? 9.969 31.703 18.156 1 77.5 115 GLN B CA 1
ATOM 3167 C C . GLN B 1 115 ? 9.398 31.656 19.562 1 77.5 115 GLN B C 1
ATOM 3169 O O . GLN B 1 115 ? 8.32 32.188 19.828 1 77.5 115 GLN B O 1
ATOM 3174 N N . ASN B 1 116 ? 10.094 30.969 20.469 1 74 116 ASN B N 1
ATOM 3175 C CA . ASN B 1 116 ? 9.836 30.969 21.906 1 74 116 ASN B CA 1
ATOM 3176 C C . ASN B 1 116 ? 8.43 30.484 22.219 1 74 116 ASN B C 1
ATOM 3178 O O . ASN B 1 116 ? 7.688 31.156 22.953 1 74 116 ASN B O 1
ATOM 3182 N N . PHE B 1 117 ? 7.969 29.469 21.562 1 73.25 117 PHE B N 1
ATOM 3183 C CA . PHE B 1 117 ? 6.645 28.953 21.891 1 73.25 117 PHE B CA 1
ATOM 3184 C C . PHE B 1 117 ? 6.738 27.547 22.484 1 73.25 117 PHE B C 1
ATOM 3186 O O . PHE B 1 117 ? 5.73 26.859 22.594 1 73.25 117 PHE B O 1
ATOM 3193 N N . LYS B 1 118 ? 7.797 27.094 22.797 1 67.75 118 LYS B N 1
ATOM 3194 C CA . LYS B 1 118 ? 7.996 25.734 23.297 1 67.75 118 LYS B CA 1
ATOM 3195 C C . LYS B 1 118 ? 7.117 25.469 24.516 1 67.75 118 LYS B C 1
ATOM 3197 O O . LYS B 1 118 ? 6.496 24.406 24.625 1 67.75 118 LYS B O 1
ATOM 3202 N N . ALA B 1 119 ? 7.035 26.375 25.328 1 64.81 119 ALA B N 1
ATOM 3203 C CA . ALA B 1 119 ? 6.301 26.188 26.578 1 64.81 119 ALA B CA 1
ATOM 3204 C C . ALA B 1 119 ? 4.797 26.125 26.328 1 64.81 119 ALA B C 1
ATOM 3206 O O . ALA B 1 119 ? 4.078 25.359 26.969 1 64.81 119 ALA B O 1
ATOM 3207 N N . GLU B 1 120 ? 4.301 26.797 25.422 1 65.38 120 GLU B N 1
ATOM 3208 C CA . GLU B 1 120 ? 2.869 26.938 25.172 1 65.38 120 GLU B CA 1
ATOM 3209 C C . GLU B 1 120 ? 2.297 25.656 24.562 1 65.38 120 GLU B C 1
ATOM 3211 O O . GLU B 1 120 ? 1.156 25.281 24.844 1 65.38 120 GLU B O 1
ATOM 3216 N N . LEU B 1 121 ? 3.107 24.969 23.859 1 68.38 121 LEU B N 1
ATOM 3217 C CA . LEU B 1 121 ? 2.574 23.844 23.109 1 68.38 121 LEU B CA 1
ATOM 3218 C C . LEU B 1 121 ? 3.148 22.531 23.625 1 68.38 121 LEU B C 1
ATOM 3220 O O . LEU B 1 121 ? 2.912 21.469 23.047 1 68.38 121 LEU B O 1
ATOM 3224 N N . SER B 1 122 ? 3.762 22.562 24.734 1 69.44 122 SER B N 1
ATOM 3225 C CA . SER B 1 122 ? 4.613 21.453 25.172 1 69.44 122 SER B CA 1
ATOM 3226 C C . SER B 1 122 ? 3.787 20.219 25.516 1 69.44 122 SER B C 1
ATOM 3228 O O . SER B 1 122 ? 4.133 19.109 25.109 1 69.44 122 SER B O 1
ATOM 3230 N N . SER B 1 123 ? 2.709 20.375 26.25 1 70.5 123 SER B N 1
ATOM 3231 C CA . SER B 1 123 ? 1.977 19.203 26.75 1 70.5 123 SER B CA 1
ATOM 3232 C C . SER B 1 123 ? 1.355 18.422 25.594 1 70.5 123 SER B C 1
ATOM 3234 O O . SER B 1 123 ? 1.52 17.203 25.5 1 70.5 123 SER B O 1
ATOM 3236 N N . ASP B 1 124 ? 0.639 19.062 24.766 1 73.75 124 ASP B N 1
ATOM 3237 C CA . ASP B 1 124 ? -0.009 18.422 23.625 1 73.75 124 ASP B CA 1
ATOM 3238 C C . ASP B 1 124 ? 1.022 17.828 22.672 1 73.75 124 ASP B C 1
ATOM 3240 O O . ASP B 1 124 ? 0.832 16.719 22.156 1 73.75 124 ASP B O 1
ATOM 3244 N N . TYR B 1 125 ? 2.111 18.516 22.578 1 80.12 125 TYR B N 1
ATOM 3245 C CA . TYR B 1 125 ? 3.186 18.047 21.703 1 80.12 125 TYR B CA 1
ATOM 3246 C C . TYR B 1 125 ? 3.766 16.734 22.203 1 80.12 125 TYR B C 1
ATOM 3248 O O . TYR B 1 125 ? 3.979 15.805 21.422 1 80.12 125 TYR B O 1
ATOM 3256 N N . GLU B 1 126 ? 3.951 16.656 23.453 1 80.81 126 GLU B N 1
ATOM 3257 C CA . GLU B 1 126 ? 4.539 15.445 24.031 1 80.81 126 GLU B CA 1
ATOM 3258 C C . GLU B 1 126 ? 3.621 14.242 23.859 1 80.81 126 GLU B C 1
ATOM 3260 O O . GLU B 1 126 ? 4.082 13.141 23.547 1 80.81 126 GLU B O 1
ATOM 3265 N N . LYS B 1 127 ? 2.408 14.43 24.109 1 80.88 127 LYS B N 1
ATOM 3266 C CA . LYS B 1 127 ? 1.455 13.336 23.969 1 80.88 127 LYS B CA 1
ATOM 3267 C C . LYS B 1 127 ? 1.431 12.812 22.531 1 80.88 127 LYS B C 1
ATOM 3269 O O . LYS B 1 127 ? 1.567 11.609 22.312 1 80.88 127 LYS B O 1
ATOM 3274 N N . TYR B 1 128 ? 1.305 13.68 21.656 1 81.62 128 TYR B N 1
ATOM 3275 C CA . TYR B 1 128 ? 1.163 13.266 20.266 1 81.62 128 TYR B CA 1
ATOM 3276 C C . TYR B 1 128 ? 2.469 12.688 19.734 1 81.62 128 TYR B C 1
ATOM 3278 O O . TYR B 1 128 ? 2.459 11.758 18.938 1 81.62 128 TYR B O 1
ATOM 3286 N N . THR B 1 129 ? 3.521 13.164 20.234 1 88.94 129 THR B N 1
ATOM 3287 C CA . THR B 1 129 ? 4.805 12.625 19.797 1 88.94 129 THR B CA 1
ATOM 3288 C C . THR B 1 129 ? 5.035 11.234 20.375 1 88.94 129 THR B C 1
ATOM 3290 O O . THR B 1 129 ? 5.656 10.383 19.734 1 88.94 129 THR B O 1
ATOM 3293 N N . ASN B 1 130 ? 4.504 11.039 21.516 1 90.69 130 ASN B N 1
ATOM 3294 C CA . ASN B 1 130 ? 4.609 9.703 22.094 1 90.69 130 ASN B CA 1
ATOM 3295 C C . ASN B 1 130 ? 3.803 8.68 21.297 1 90.69 130 ASN B C 1
ATOM 3297 O O . ASN B 1 130 ? 4.254 7.559 21.078 1 90.69 130 ASN B O 1
ATOM 3301 N N . ASP B 1 131 ? 2.652 9.016 20.953 1 91.31 131 ASP B N 1
ATOM 3302 C CA . ASP B 1 131 ? 1.843 8.148 20.109 1 91.31 131 ASP B CA 1
ATOM 3303 C C . ASP B 1 131 ? 2.568 7.824 18.797 1 91.31 131 ASP B C 1
ATOM 3305 O O . ASP B 1 131 ? 2.568 6.672 18.359 1 91.31 131 ASP B O 1
ATOM 3309 N N . LEU B 1 132 ? 3.102 8.797 18.266 1 94.06 132 LEU B N 1
ATOM 3310 C CA . LEU B 1 132 ? 3.812 8.609 17 1 94.06 132 LEU B CA 1
ATOM 3311 C C . LEU B 1 132 ? 5.02 7.695 17.188 1 94.06 132 LEU B C 1
ATOM 3313 O O . LEU B 1 132 ? 5.27 6.816 16.359 1 94.06 132 LEU B O 1
ATOM 3317 N N . LYS B 1 133 ? 5.734 7.922 18.234 1 93.5 133 LYS B N 1
ATOM 3318 C CA . LYS B 1 133 ? 6.875 7.062 18.547 1 93.5 133 LYS B CA 1
ATOM 3319 C C . LYS B 1 133 ? 6.434 5.613 18.719 1 93.5 133 LYS B C 1
ATOM 3321 O O . LYS B 1 133 ? 7.086 4.691 18.219 1 93.5 133 LYS B O 1
ATOM 3326 N N . ASN B 1 134 ? 5.426 5.422 19.438 1 92.75 134 ASN B N 1
ATOM 3327 C CA . ASN B 1 134 ? 4.875 4.082 19.625 1 92.75 134 ASN B CA 1
ATOM 3328 C C . ASN B 1 134 ? 4.457 3.451 18.297 1 92.75 134 ASN B C 1
ATOM 3330 O O . ASN B 1 134 ? 4.699 2.264 18.078 1 92.75 134 ASN B O 1
ATOM 3334 N N . LEU B 1 135 ? 3.826 4.18 17.5 1 93.62 135 LEU B N 1
ATOM 3335 C CA . LEU B 1 135 ? 3.398 3.686 16.203 1 93.62 135 LEU B CA 1
ATOM 3336 C C . LEU B 1 135 ? 4.598 3.232 15.375 1 93.62 135 LEU B C 1
ATOM 3338 O O . LEU B 1 135 ? 4.555 2.174 14.742 1 93.62 135 LEU B O 1
ATOM 3342 N N . ILE B 1 136 ? 5.57 4.059 15.391 1 92.62 136 ILE B N 1
ATOM 3343 C CA . ILE B 1 136 ? 6.777 3.75 14.633 1 92.62 136 ILE B CA 1
ATOM 3344 C C . ILE B 1 136 ? 7.387 2.443 15.141 1 92.62 136 ILE B C 1
ATOM 3346 O O . ILE B 1 136 ? 7.871 1.629 14.352 1 92.62 136 ILE B O 1
ATOM 3350 N N . GLU B 1 137 ? 7.336 2.287 16.359 1 88.06 137 GLU B N 1
ATOM 3351 C CA . GLU B 1 137 ? 7.828 1.04 16.938 1 88.06 137 GLU B CA 1
ATOM 3352 C C . GLU B 1 137 ? 7.016 -0.155 16.438 1 88.06 137 GLU B C 1
ATOM 3354 O O . GLU B 1 137 ? 7.578 -1.205 16.125 1 88.06 137 GLU B O 1
ATOM 3359 N N . PHE B 1 138 ? 5.75 -0.017 16.438 1 85.12 138 PHE B N 1
ATOM 3360 C CA . PHE B 1 138 ? 4.879 -1.071 15.938 1 85.12 138 PHE B CA 1
ATOM 3361 C C . PHE B 1 138 ? 5.207 -1.396 14.484 1 85.12 138 PHE B C 1
ATOM 3363 O O . PHE B 1 138 ? 5.188 -2.561 14.078 1 85.12 138 PHE B O 1
ATOM 3370 N N . LEU B 1 139 ? 5.48 -0.444 13.641 1 87.75 139 LEU B N 1
ATOM 3371 C CA . LEU B 1 139 ? 5.633 -0.589 12.195 1 87.75 139 LEU B CA 1
ATOM 3372 C C . LEU B 1 139 ? 7.035 -1.071 11.844 1 87.75 139 LEU B C 1
ATOM 3374 O O . LEU B 1 139 ? 7.262 -1.584 10.742 1 87.75 139 LEU B O 1
ATOM 3378 N N . GLY B 1 140 ? 7.879 -0.984 12.805 1 77.62 140 GLY B N 1
ATOM 3379 C CA . GLY B 1 140 ? 9.227 -1.485 12.578 1 77.62 140 GLY B CA 1
ATOM 3380 C C . GLY B 1 140 ? 10.125 -0.485 11.875 1 77.62 140 GLY B C 1
ATOM 3381 O O . GLY B 1 140 ? 9.648 0.535 11.367 1 77.62 140 GLY B O 1
ATOM 3382 N N . GLU B 1 141 ? 11.422 -0.87 11.797 1 72.5 141 GLU B N 1
ATOM 3383 C CA . GLU B 1 141 ? 12.438 0.059 11.32 1 72.5 141 GLU B CA 1
ATOM 3384 C C . GLU B 1 141 ? 12.789 -0.216 9.859 1 72.5 141 GLU B C 1
ATOM 3386 O O . GLU B 1 141 ? 13.273 0.673 9.156 1 72.5 141 GLU B O 1
ATOM 3391 N N . ASP B 1 142 ? 12.469 -1.317 9.477 1 73.75 142 ASP B N 1
ATOM 3392 C CA . ASP B 1 142 ? 12.875 -1.682 8.125 1 73.75 142 ASP B CA 1
ATOM 3393 C C . ASP B 1 142 ? 11.922 -1.089 7.086 1 73.75 142 ASP B C 1
ATOM 3395 O O . ASP B 1 142 ? 10.703 -1.181 7.23 1 73.75 142 ASP B O 1
ATOM 3399 N N . GLN B 1 143 ? 12.484 -0.485 6.113 1 70.19 143 GLN B N 1
ATOM 3400 C CA . GLN B 1 143 ? 11.711 0.14 5.047 1 70.19 143 GLN B CA 1
ATOM 3401 C C . GLN B 1 143 ? 10.867 -0.893 4.301 1 70.19 143 GLN B C 1
ATOM 3403 O O . GLN B 1 143 ? 9.875 -0.544 3.658 1 70.19 143 GLN B O 1
ATOM 3408 N N . SER B 1 144 ? 11.234 -2.109 4.484 1 72.38 144 SER B N 1
ATOM 3409 C CA . SER B 1 144 ? 10.555 -3.191 3.777 1 72.38 144 SER B CA 1
ATOM 3410 C C . SER B 1 144 ? 9.492 -3.84 4.652 1 72.38 144 SER B C 1
ATOM 3412 O O . SER B 1 144 ? 8.773 -4.742 4.207 1 72.38 144 SER B O 1
ATOM 3414 N N . SER B 1 145 ? 9.289 -3.299 5.793 1 75.38 145 SER B N 1
ATOM 3415 C CA . SER B 1 145 ? 8.328 -3.91 6.707 1 75.38 145 SER B CA 1
ATOM 3416 C C . SER B 1 145 ? 6.934 -3.932 6.102 1 75.38 145 SER B C 1
ATOM 3418 O O . SER B 1 145 ? 6.473 -2.93 5.547 1 75.38 145 SER B O 1
ATOM 3420 N N . PHE B 1 146 ? 6.34 -5.133 6.129 1 78.75 146 PHE B N 1
ATOM 3421 C CA . PHE B 1 146 ? 4.977 -5.438 5.707 1 78.75 146 PHE B CA 1
ATOM 3422 C C . PHE B 1 146 ? 4.879 -5.492 4.188 1 78.75 146 PHE B C 1
ATOM 3424 O O . PHE B 1 146 ? 3.865 -5.93 3.641 1 78.75 146 PHE B O 1
ATOM 3431 N N . ARG B 1 147 ? 5.961 -5.016 3.572 1 78.06 147 ARG B N 1
ATOM 3432 C CA . ARG B 1 147 ? 6.008 -5.168 2.121 1 78.06 147 ARG B CA 1
ATOM 3433 C C . ARG B 1 147 ? 6.445 -6.578 1.735 1 78.06 147 ARG B C 1
ATOM 3435 O O . ARG B 1 147 ? 5.941 -7.145 0.764 1 78.06 147 ARG B O 1
ATOM 3442 N N . TYR B 1 148 ? 7.336 -6.941 2.498 1 75.31 148 TYR B N 1
ATOM 3443 C CA . TYR B 1 148 ? 7.887 -8.273 2.281 1 75.31 148 TYR B CA 1
ATOM 3444 C C . TYR B 1 148 ? 7.91 -9.07 3.58 1 75.31 148 TYR B C 1
ATOM 3446 O O . TYR B 1 148 ? 7.758 -8.508 4.664 1 75.31 148 TYR B O 1
ATOM 3454 N N . THR B 1 149 ? 8.031 -10.391 3.367 1 73.81 149 THR B N 1
ATOM 3455 C CA . THR B 1 149 ? 8.117 -11.234 4.555 1 73.81 149 THR B CA 1
ATOM 3456 C C . THR B 1 149 ? 9.578 -11.43 4.965 1 73.81 149 THR B C 1
ATOM 3458 O O . THR B 1 149 ? 9.859 -11.82 6.102 1 73.81 149 THR B O 1
ATOM 3461 N N . PHE B 1 150 ? 10.469 -11.219 3.975 1 71.88 150 PHE B N 1
ATOM 3462 C CA . PHE B 1 150 ? 11.891 -11.414 4.227 1 71.88 150 PHE B CA 1
ATOM 3463 C C . PHE B 1 150 ? 12.688 -10.188 3.799 1 71.88 150 PHE B C 1
ATOM 3465 O O . PHE B 1 150 ? 12.297 -9.477 2.869 1 71.88 150 PHE B O 1
ATOM 3472 N N . THR B 1 151 ? 13.758 -10.078 4.504 1 67.25 151 THR B N 1
ATOM 3473 C CA . THR B 1 151 ? 14.68 -9.008 4.129 1 67.25 151 THR B CA 1
ATOM 3474 C C . THR B 1 151 ? 15.523 -9.414 2.924 1 67.25 151 THR B C 1
ATOM 3476 O O . THR B 1 151 ? 15.414 -10.547 2.439 1 67.25 151 THR B O 1
ATOM 3479 N N . HIS B 1 152 ? 16.297 -8.5 2.471 1 66.69 152 HIS B N 1
ATOM 3480 C CA . HIS B 1 152 ? 17.203 -8.766 1.357 1 66.69 152 HIS B CA 1
ATOM 3481 C C . HIS B 1 152 ? 18.219 -9.852 1.713 1 66.69 152 HIS B C 1
ATOM 3483 O O . HIS B 1 152 ? 18.75 -10.516 0.826 1 66.69 152 HIS B O 1
ATOM 3489 N N . LYS B 1 153 ? 18.344 -10.117 2.959 1 66.75 153 LYS B N 1
ATOM 3490 C CA . LYS B 1 153 ? 19.312 -11.109 3.434 1 66.75 153 LYS B CA 1
ATOM 3491 C C . LYS B 1 153 ? 18.609 -12.43 3.764 1 66.75 153 LYS B C 1
ATOM 3493 O O . LYS B 1 153 ? 19.172 -13.273 4.461 1 66.75 153 LYS B O 1
ATOM 3498 N N . ASN B 1 154 ? 17.328 -12.391 3.43 1 67 154 ASN B N 1
ATOM 3499 C CA . ASN B 1 154 ? 16.531 -13.602 3.555 1 67 154 ASN B CA 1
ATOM 3500 C C . ASN B 1 154 ? 16.203 -13.914 5.016 1 67 154 ASN B C 1
ATOM 3502 O O . ASN B 1 154 ? 16.062 -15.078 5.395 1 67 154 ASN B O 1
ATOM 3506 N N . ASN B 1 155 ? 16.25 -12.945 5.719 1 71.69 155 ASN B N 1
ATOM 3507 C CA . ASN B 1 155 ? 15.789 -13.078 7.098 1 71.69 155 ASN B CA 1
ATOM 3508 C C . ASN B 1 155 ? 14.32 -12.695 7.238 1 71.69 155 ASN B C 1
ATOM 3510 O O . ASN B 1 155 ? 13.867 -11.734 6.609 1 71.69 155 ASN B O 1
ATOM 3514 N N . ALA B 1 156 ? 13.688 -13.586 8.047 1 74.62 156 ALA B N 1
ATOM 3515 C CA . ALA B 1 156 ? 12.297 -13.219 8.336 1 74.62 156 ALA B CA 1
ATOM 3516 C C . ALA B 1 156 ? 12.227 -11.852 9.008 1 74.62 156 ALA B C 1
ATOM 3518 O O . ALA B 1 156 ? 13.039 -11.531 9.875 1 74.62 156 ALA B O 1
ATOM 3519 N N . ILE B 1 157 ? 11.383 -11.055 8.547 1 73.25 157 ILE B N 1
ATOM 3520 C CA . ILE B 1 157 ? 11.211 -9.727 9.125 1 73.25 157 ILE B CA 1
ATOM 3521 C C . ILE B 1 157 ? 10.461 -9.836 10.453 1 73.25 157 ILE B C 1
ATOM 3523 O O . ILE B 1 157 ? 10.766 -9.109 11.406 1 73.25 157 ILE B O 1
ATOM 3527 N N . PHE B 1 158 ? 9.461 -10.797 10.523 1 76.44 158 PHE B N 1
ATOM 3528 C CA . PHE B 1 158 ? 8.641 -10.984 11.719 1 76.44 158 PHE B CA 1
ATOM 3529 C C . PHE B 1 158 ? 8.758 -12.406 12.242 1 76.44 158 PHE B C 1
ATOM 3531 O O . PHE B 1 158 ? 8.875 -13.359 11.461 1 76.44 158 PHE B O 1
ATOM 3538 N N . ASN B 1 159 ? 8.656 -12.422 13.484 1 77.56 159 ASN B N 1
ATOM 3539 C CA . ASN B 1 159 ? 8.625 -13.742 14.109 1 77.56 159 ASN B CA 1
ATOM 3540 C C . ASN B 1 159 ? 7.23 -14.359 14.031 1 77.56 159 ASN B C 1
ATOM 3542 O O . ASN B 1 159 ? 6.23 -13.641 13.961 1 77.56 159 ASN B O 1
ATOM 3546 N N . HIS B 1 160 ? 7.176 -15.656 14.055 1 76.44 160 HIS B N 1
ATOM 3547 C CA . HIS B 1 160 ? 5.93 -16.406 13.906 1 76.44 160 HIS B CA 1
ATOM 3548 C C . HIS B 1 160 ? 4.93 -16.031 15 1 76.44 160 HIS B C 1
ATOM 3550 O O . HIS B 1 160 ? 3.717 -16.125 14.789 1 76.44 160 HIS B O 1
ATOM 3556 N N . THR B 1 161 ? 5.398 -15.484 16.062 1 75.81 161 THR B N 1
ATOM 3557 C CA . THR B 1 161 ? 4.527 -15.219 17.203 1 75.81 161 THR B CA 1
ATOM 3558 C C . THR B 1 161 ? 4.121 -13.75 17.234 1 75.81 161 THR B C 1
ATOM 3560 O O . THR B 1 161 ? 3.314 -13.344 18.078 1 75.81 161 THR B O 1
ATOM 3563 N N . ASP B 1 162 ? 4.676 -13.094 16.328 1 82.12 162 ASP B N 1
ATOM 3564 C CA . ASP B 1 162 ? 4.395 -11.664 16.391 1 82.12 162 ASP B CA 1
ATOM 3565 C C . ASP B 1 162 ? 2.93 -11.375 16.062 1 82.12 162 ASP B C 1
ATOM 3567 O O . ASP B 1 162 ? 2.387 -11.922 15.094 1 82.12 162 ASP B O 1
ATOM 3571 N N . LYS B 1 163 ? 2.324 -10.617 16.984 1 86.88 163 LYS B N 1
ATOM 3572 C CA . LYS B 1 163 ? 0.935 -10.211 16.812 1 86.88 163 LYS B CA 1
ATOM 3573 C C . LYS B 1 163 ? 0.774 -8.703 17.016 1 86.88 163 LYS B C 1
ATOM 3575 O O . LYS B 1 163 ? 1.544 -8.086 17.75 1 86.88 163 LYS B O 1
ATOM 3580 N N . LEU B 1 164 ? -0.154 -8.133 16.312 1 89.75 164 LEU B N 1
ATOM 3581 C CA . LEU B 1 164 ? -0.479 -6.719 16.453 1 89.75 164 LEU B CA 1
ATOM 3582 C C . LEU B 1 164 ? -1.979 -6.523 16.656 1 89.75 164 LEU B C 1
ATOM 3584 O O . LEU B 1 164 ? -2.785 -7.105 15.922 1 89.75 164 LEU B O 1
ATOM 3588 N N . ASN B 1 165 ? -2.32 -5.797 17.641 1 91.31 165 ASN B N 1
ATOM 3589 C CA . ASN B 1 165 ? -3.705 -5.383 17.844 1 91.31 165 ASN B CA 1
ATOM 3590 C C . ASN B 1 165 ? -4.07 -4.195 16.953 1 91.31 165 ASN B C 1
ATOM 3592 O O . ASN B 1 165 ? -3.779 -3.049 17.297 1 91.31 165 ASN B O 1
ATOM 3596 N N . ILE B 1 166 ? -4.859 -4.434 15.93 1 92.25 166 ILE B N 1
ATOM 3597 C CA . ILE B 1 166 ? -5.105 -3.438 14.898 1 92.25 166 ILE B CA 1
ATOM 3598 C C . ILE B 1 166 ? -5.984 -2.322 15.453 1 92.25 166 ILE B C 1
ATOM 3600 O O . ILE B 1 166 ? -5.918 -1.181 14.992 1 92.25 166 ILE B O 1
ATOM 3604 N N . ILE B 1 167 ? -6.809 -2.592 16.438 1 90.12 167 ILE B N 1
ATOM 3605 C CA . ILE B 1 167 ? -7.613 -1.552 17.078 1 90.12 167 ILE B CA 1
ATOM 3606 C C . ILE B 1 167 ? -6.695 -0.504 17.703 1 90.12 167 ILE B C 1
ATOM 3608 O O . ILE B 1 167 ? -6.875 0.697 17.484 1 90.12 167 ILE B O 1
ATOM 3612 N N . GLU B 1 168 ? -5.75 -0.988 18.406 1 89.38 168 GLU B N 1
ATOM 3613 C CA . GLU B 1 168 ? -4.793 -0.098 19.062 1 89.38 168 GLU B CA 1
ATOM 3614 C C . GLU B 1 168 ? -3.939 0.639 18.031 1 89.38 168 GLU B C 1
ATOM 3616 O O . GLU B 1 168 ? -3.707 1.844 18.156 1 89.38 168 GLU B O 1
ATOM 3621 N N . VAL B 1 169 ? -3.488 -0.072 17.062 1 93.06 169 VAL B N 1
ATOM 3622 C CA . VAL B 1 169 ? -2.66 0.514 16.016 1 93.06 169 VAL B CA 1
ATOM 3623 C C . VAL B 1 169 ? -3.432 1.627 15.312 1 93.06 169 VAL B C 1
ATOM 3625 O O . VAL B 1 169 ? -2.891 2.709 15.07 1 93.06 169 VAL B O 1
ATOM 3628 N N . LYS B 1 170 ? -4.664 1.352 15.008 1 93.88 170 LYS B N 1
ATOM 3629 C CA . LYS B 1 170 ? -5.488 2.32 14.289 1 93.88 170 LYS B CA 1
ATOM 3630 C C . LYS B 1 170 ? -5.727 3.568 15.133 1 93.88 170 LYS B C 1
ATOM 3632 O O . LYS B 1 170 ? -5.742 4.684 14.609 1 93.88 170 LYS B O 1
ATOM 3637 N N . LYS B 1 171 ? -5.938 3.406 16.391 1 91.38 171 LYS B N 1
ATOM 3638 C CA . LYS B 1 171 ? -6.133 4.543 17.281 1 91.38 171 LYS B CA 1
ATOM 3639 C C . LYS B 1 171 ? -4.895 5.43 17.328 1 91.38 171 LYS B C 1
ATOM 3641 O O . LYS B 1 171 ? -4.996 6.652 17.188 1 91.38 171 LYS B O 1
ATOM 3646 N N . ILE B 1 172 ? -3.803 4.82 17.547 1 92.69 172 ILE B N 1
ATOM 3647 C CA . ILE B 1 172 ? -2.551 5.566 17.625 1 92.69 172 ILE B CA 1
ATOM 3648 C C . ILE B 1 172 ? -2.242 6.199 16.266 1 92.69 172 ILE B C 1
ATOM 3650 O O . ILE B 1 172 ? -1.711 7.312 16.188 1 92.69 172 ILE B O 1
ATOM 3654 N N . TYR B 1 173 ? -2.568 5.516 15.234 1 95.06 173 TYR B N 1
ATOM 3655 C CA . TYR B 1 173 ? -2.402 6.043 13.883 1 95.06 173 TYR B CA 1
ATOM 3656 C C . TYR B 1 173 ? -3.232 7.309 13.688 1 95.06 173 TYR B C 1
ATOM 3658 O O . TYR B 1 173 ? -2.725 8.32 13.203 1 95.06 173 TYR B O 1
ATOM 3666 N N . ASP B 1 174 ? -4.441 7.215 14.039 1 93.31 174 ASP B N 1
ATOM 3667 C CA . ASP B 1 174 ? -5.328 8.367 13.875 1 93.31 174 ASP B CA 1
ATOM 3668 C C . ASP B 1 174 ? -4.812 9.57 14.648 1 93.31 174 ASP B C 1
ATOM 3670 O O . ASP B 1 174 ? -4.812 10.695 14.141 1 93.31 174 ASP B O 1
ATOM 3674 N N . ASN B 1 175 ? -4.406 9.328 15.805 1 91.31 175 ASN B N 1
ATOM 3675 C CA . ASN B 1 175 ? -3.857 10.406 16.625 1 91.31 175 ASN B CA 1
ATOM 3676 C C . ASN B 1 175 ? -2.584 10.984 16 1 91.31 175 ASN B C 1
ATOM 3678 O O . ASN B 1 175 ? -2.396 12.203 15.977 1 91.31 175 ASN B O 1
ATOM 3682 N N . SER B 1 176 ? -1.757 10.117 15.555 1 93.81 176 SER B N 1
ATOM 3683 C CA . SER B 1 176 ? -0.488 10.531 14.969 1 93.81 176 SER B CA 1
ATOM 3684 C C . SER B 1 176 ? -0.708 11.352 13.695 1 93.81 176 SER B C 1
ATOM 3686 O O . SER B 1 176 ? -0.055 12.375 13.492 1 93.81 176 SER B O 1
ATOM 3688 N N . LEU B 1 177 ? -1.622 10.859 12.945 1 93.06 177 LEU B N 1
ATOM 3689 C CA . LEU B 1 177 ? -1.889 11.562 11.695 1 93.06 177 LEU B CA 1
ATOM 3690 C C . LEU B 1 177 ? -2.518 12.922 11.953 1 93.06 177 LEU B C 1
ATOM 3692 O O . LEU B 1 177 ? -2.205 13.898 11.273 1 93.06 177 LEU B O 1
ATOM 3696 N N . LYS B 1 178 ? -3.41 12.961 12.891 1 90 178 LYS B N 1
ATOM 3697 C CA . LYS B 1 178 ? -3.994 14.234 13.281 1 90 178 LYS B CA 1
ATOM 3698 C C . LYS B 1 178 ? -2.916 15.219 13.734 1 90 178 LYS B C 1
ATOM 3700 O O . LYS B 1 178 ? -2.941 16.391 13.359 1 90 178 LYS B O 1
ATOM 3705 N N . PHE B 1 179 ? -2.051 14.812 14.5 1 90.44 179 PHE B N 1
ATOM 3706 C CA . PHE B 1 179 ? -0.931 15.617 14.977 1 90.44 179 PHE B CA 1
ATOM 3707 C C . PHE B 1 179 ? -0.114 16.156 13.805 1 90.44 179 PHE B C 1
ATOM 3709 O O . PHE B 1 179 ? 0.133 17.359 13.711 1 90.44 179 PHE B O 1
ATOM 3716 N N . LEU B 1 180 ? 0.219 15.297 12.891 1 92.19 180 LEU B N 1
ATOM 3717 C CA . LEU B 1 180 ? 1.073 15.688 11.773 1 92.19 180 LEU B CA 1
ATOM 3718 C C . LEU B 1 180 ? 0.329 16.609 10.82 1 92.19 180 LEU B C 1
ATOM 3720 O O . LEU B 1 180 ? 0.923 17.531 10.25 1 92.19 180 LEU B O 1
ATOM 3724 N N . THR B 1 181 ? -0.939 16.359 10.664 1 87.88 181 THR B N 1
ATOM 3725 C CA . THR B 1 181 ? -1.748 17.156 9.742 1 87.88 181 THR B CA 1
ATOM 3726 C C . THR B 1 181 ? -1.941 18.562 10.289 1 87.88 181 THR B C 1
ATOM 3728 O O . THR B 1 181 ? -1.989 19.531 9.516 1 87.88 181 THR B O 1
ATOM 3731 N N . PHE B 1 182 ? -1.966 18.703 11.578 1 85.19 182 PHE B N 1
ATOM 3732 C CA . PHE B 1 182 ? -2.326 20 12.148 1 85.19 182 PHE B CA 1
ATOM 3733 C C . PHE B 1 182 ? -1.095 20.703 12.695 1 85.19 182 PHE B C 1
ATOM 3735 O O . PHE B 1 182 ? -1.196 21.828 13.219 1 85.19 182 PHE B O 1
ATOM 3742 N N . THR B 1 183 ? -0.005 20.141 12.531 1 86.44 183 THR B N 1
ATOM 3743 C CA . THR B 1 183 ? 1.225 20.75 13.023 1 86.44 183 THR B CA 1
ATOM 3744 C C . THR B 1 183 ? 1.419 22.141 12.422 1 86.44 183 THR B C 1
ATOM 3746 O O . THR B 1 183 ? 1.716 23.094 13.141 1 86.44 183 THR B O 1
ATOM 3749 N N . ALA B 1 184 ? 1.214 22.203 11.156 1 80.19 184 ALA B N 1
ATOM 3750 C CA . ALA B 1 184 ? 1.37 23.5 10.5 1 80.19 184 ALA B CA 1
ATOM 3751 C C . ALA B 1 184 ? 0.405 24.531 11.078 1 80.19 184 ALA B C 1
ATOM 3753 O O . ALA B 1 184 ? 0.78 25.688 11.305 1 80.19 184 ALA B O 1
ATOM 3754 N N . ASP B 1 185 ? -0.741 24.062 11.32 1 78.81 185 ASP B N 1
ATOM 3755 C CA . ASP B 1 185 ? -1.757 24.969 11.852 1 78.81 185 ASP B CA 1
ATOM 3756 C C . ASP B 1 185 ? -1.38 25.438 13.25 1 78.81 185 ASP B C 1
ATOM 3758 O O . ASP B 1 185 ? -1.623 26.594 13.602 1 78.81 185 ASP B O 1
ATOM 3762 N N . VAL B 1 186 ? -0.845 24.625 13.969 1 80.88 186 VAL B N 1
ATOM 3763 C CA . VAL B 1 186 ? -0.502 24.938 15.352 1 80.88 186 VAL B CA 1
ATOM 3764 C C . VAL B 1 186 ? 0.695 25.875 15.383 1 80.88 186 VAL B C 1
ATOM 3766 O O . VAL B 1 186 ? 0.766 26.766 16.234 1 80.88 186 VAL B O 1
ATOM 3769 N N . ILE B 1 187 ? 1.525 25.797 14.453 1 83.38 187 ILE B N 1
ATOM 3770 C CA . ILE B 1 187 ? 2.764 26.562 14.516 1 83.38 187 ILE B CA 1
ATOM 3771 C C . ILE B 1 187 ? 2.621 27.828 13.68 1 83.38 187 ILE B C 1
ATOM 3773 O O . ILE B 1 187 ? 3.398 28.781 13.836 1 83.38 187 ILE B O 1
ATOM 3777 N N . SER B 1 188 ? 1.646 27.859 12.906 1 86.88 188 SER B N 1
ATOM 3778 C CA . SER B 1 188 ? 1.514 28.938 11.922 1 86.88 188 SER B CA 1
ATOM 3779 C C . SER B 1 188 ? 1.461 30.297 12.602 1 86.88 188 SER B C 1
ATOM 3781 O O . SER B 1 188 ? 2.027 31.266 12.094 1 86.88 188 SER B O 1
ATOM 3783 N N . PRO B 1 189 ? 0.812 30.484 13.734 1 85.88 189 PRO B N 1
ATOM 3784 C CA . PRO B 1 189 ? 0.825 31.797 14.367 1 85.88 189 PRO B CA 1
ATOM 3785 C C . PRO B 1 189 ? 2.238 32.312 14.625 1 85.88 189 PRO B C 1
ATOM 3787 O O . PRO B 1 189 ? 2.496 33.531 14.484 1 85.88 189 PRO B O 1
ATOM 3790 N N . PHE B 1 190 ? 3.023 31.5 14.875 1 86.25 190 PHE B N 1
ATOM 3791 C CA . PHE B 1 190 ? 4.391 31.875 15.203 1 86.25 190 PHE B CA 1
ATOM 3792 C C . PHE B 1 190 ? 5.219 32.062 13.938 1 86.25 190 PHE B C 1
ATOM 3794 O O . PHE B 1 190 ? 6.039 33 13.867 1 86.25 190 PHE B O 1
ATOM 3801 N N . THR B 1 191 ? 4.977 31.188 12.992 1 86.12 191 THR B N 1
ATOM 3802 C CA . THR B 1 191 ? 5.715 31.328 11.742 1 86.12 191 THR B CA 1
ATOM 3803 C C . THR B 1 191 ? 5.219 32.531 10.953 1 86.12 191 THR B C 1
ATOM 3805 O O . THR B 1 191 ? 6.004 33.219 10.273 1 86.12 191 THR B O 1
ATOM 3808 N N . ASN B 1 192 ? 3.992 32.781 11.008 1 87.81 192 ASN B N 1
ATOM 3809 C CA . ASN B 1 192 ? 3.463 34 10.406 1 87.81 192 ASN B CA 1
ATOM 3810 C C . ASN B 1 192 ? 4.082 35.25 11.031 1 87.81 192 ASN B C 1
ATOM 3812 O O . ASN B 1 192 ? 4.344 36.219 10.336 1 87.81 192 ASN B O 1
ATOM 3816 N N . TYR B 1 193 ? 4.168 35.25 12.305 1 89.81 193 TYR B N 1
ATOM 3817 C CA . TYR B 1 193 ? 4.82 36.344 13 1 89.81 193 TYR B CA 1
ATOM 3818 C C . TYR B 1 193 ? 6.258 36.531 12.531 1 89.81 193 TYR B C 1
ATOM 3820 O O . TYR B 1 193 ? 6.707 37.656 12.266 1 89.81 193 TYR B O 1
ATOM 3828 N N . ALA B 1 194 ? 6.859 35.406 12.414 1 85.69 194 ALA B N 1
ATOM 3829 C CA . ALA B 1 194 ? 8.234 35.438 11.922 1 85.69 194 ALA B CA 1
ATOM 3830 C C . ALA B 1 194 ? 8.305 36.062 10.531 1 85.69 194 ALA B C 1
ATOM 3832 O O . ALA B 1 194 ? 9.234 36.812 10.227 1 85.69 194 ALA B O 1
ATOM 3833 N N . ASP B 1 195 ? 7.426 35.719 9.742 1 87.5 195 ASP B N 1
ATOM 3834 C CA . ASP B 1 195 ? 7.371 36.281 8.398 1 87.5 195 ASP B CA 1
ATOM 3835 C C . ASP B 1 195 ? 7.129 37.812 8.453 1 87.5 195 ASP B C 1
ATOM 3837 O O . ASP B 1 195 ? 7.758 38.562 7.715 1 87.5 195 ASP B O 1
ATOM 3841 N N . TYR B 1 196 ? 6.234 38.188 9.297 1 90.81 196 TYR B N 1
ATOM 3842 C CA . TYR B 1 196 ? 5.883 39.625 9.406 1 90.81 196 TYR B CA 1
ATOM 3843 C C . TYR B 1 196 ? 7.082 40.438 9.867 1 90.81 196 TYR B C 1
ATOM 3845 O O . TYR B 1 196 ? 7.375 41.5 9.305 1 90.81 196 TYR B O 1
ATOM 3853 N N . ILE B 1 197 ? 7.785 40 10.828 1 89.81 197 ILE B N 1
ATOM 3854 C CA . ILE B 1 197 ? 8.812 40.812 11.469 1 89.81 197 ILE B CA 1
ATOM 3855 C C . ILE B 1 197 ? 10.047 40.875 10.578 1 89.81 197 ILE B C 1
ATOM 3857 O O . ILE B 1 197 ? 10.93 41.688 10.797 1 89.81 197 ILE B O 1
ATOM 3861 N N . GLU B 1 198 ? 10.086 39.969 9.688 1 86.75 198 GLU B N 1
ATOM 3862 C CA . GLU B 1 198 ? 11.156 40.094 8.703 1 86.75 198 GLU B CA 1
ATOM 3863 C C . GLU B 1 198 ? 11.055 41.438 7.961 1 86.75 198 GLU B C 1
ATOM 3865 O O . GLU B 1 198 ? 12.07 42 7.543 1 86.75 198 GLU B O 1
ATOM 3870 N N . THR B 1 199 ? 9.906 41.906 7.852 1 86.56 199 THR B N 1
ATOM 3871 C CA . THR B 1 199 ? 9.68 43.125 7.09 1 86.56 199 THR B CA 1
ATOM 3872 C C . THR B 1 199 ? 9.5 44.344 8.023 1 86.56 199 THR B C 1
ATOM 3874 O O . THR B 1 199 ? 9.812 45.469 7.664 1 86.56 199 THR B O 1
ATOM 3877 N N . ASP B 1 200 ? 8.938 44.219 9.211 1 89.25 200 ASP B N 1
ATOM 3878 C CA . ASP B 1 200 ? 8.688 45.25 10.188 1 89.25 200 ASP B CA 1
ATOM 3879 C C . ASP B 1 200 ? 9.117 44.812 11.586 1 89.25 200 ASP B C 1
ATOM 3881 O O . ASP B 1 200 ? 8.352 44.188 12.305 1 89.25 200 ASP B O 1
ATOM 3885 N N . LYS B 1 201 ? 10.266 45.25 12.031 1 91.06 201 LYS B N 1
ATOM 3886 C CA . LYS B 1 201 ? 10.828 44.812 13.312 1 91.06 201 LYS B CA 1
ATOM 3887 C C . LYS B 1 201 ? 10.398 45.781 14.438 1 91.06 201 LYS B C 1
ATOM 3889 O O . LYS B 1 201 ? 10.758 45.562 15.594 1 91.06 201 LYS B O 1
ATOM 3894 N N . SER B 1 202 ? 9.602 46.781 14.055 1 89.75 202 SER B N 1
ATOM 3895 C CA . SER B 1 202 ? 9.273 47.844 15.008 1 89.75 202 SER B CA 1
ATOM 3896 C C . SER B 1 202 ? 8.336 47.312 16.094 1 89.75 202 SER B C 1
ATOM 3898 O O . SER B 1 202 ? 8.242 47.906 17.172 1 89.75 202 SER B O 1
ATOM 3900 N N . ILE B 1 203 ? 7.773 46.156 15.867 1 90.56 203 ILE B N 1
ATOM 3901 C CA . ILE B 1 203 ? 6.73 45.75 16.797 1 90.56 203 ILE B CA 1
ATOM 3902 C C . ILE B 1 203 ? 7.277 44.656 17.719 1 90.56 203 ILE B C 1
ATOM 3904 O O . ILE B 1 203 ? 6.566 44.188 18.609 1 90.56 203 ILE B O 1
ATOM 3908 N N . ILE B 1 204 ? 8.492 44.219 17.688 1 91 204 ILE B N 1
ATOM 3909 C CA . ILE B 1 204 ? 9.055 43.062 18.344 1 91 204 ILE B CA 1
ATOM 3910 C C . ILE B 1 204 ? 8.961 43.219 19.859 1 91 204 ILE B C 1
ATOM 3912 O O . ILE B 1 204 ? 8.602 42.281 20.578 1 91 204 ILE B O 1
ATOM 3916 N N . ASN B 1 205 ? 9.211 44.438 20.297 1 90.88 205 ASN B N 1
ATOM 3917 C CA . ASN B 1 205 ? 9.25 44.688 21.734 1 90.88 205 ASN B CA 1
ATOM 3918 C C . ASN B 1 205 ? 7.852 44.781 22.328 1 90.88 205 ASN B C 1
ATOM 3920 O O . ASN B 1 205 ? 7.652 44.5 23.516 1 90.88 205 ASN B O 1
ATOM 3924 N N . ASP B 1 206 ? 6.906 45.125 21.5 1 92.06 206 ASP B N 1
ATOM 3925 C CA . ASP B 1 206 ? 5.562 45.375 22.016 1 92.06 206 ASP B CA 1
ATOM 3926 C C . ASP B 1 206 ? 4.633 44.219 21.719 1 92.06 206 ASP B C 1
ATOM 3928 O O . ASP B 1 206 ? 3.561 44.094 22.312 1 92.06 206 ASP B O 1
ATOM 3932 N N . SER B 1 207 ? 5.051 43.312 20.844 1 92.62 207 SER B N 1
ATOM 3933 C CA . SER B 1 207 ? 4.184 42.188 20.422 1 92.62 207 SER B CA 1
ATOM 3934 C C . SER B 1 207 ? 4.324 41 21.344 1 92.62 207 SER B C 1
ATOM 3936 O O . SER B 1 207 ? 5.246 40.938 22.172 1 92.62 207 SER B O 1
ATOM 3938 N N . LEU B 1 208 ? 3.346 40.094 21.25 1 90.19 208 LEU B N 1
ATOM 3939 C CA . LEU B 1 208 ? 3.361 38.875 22.062 1 90.19 208 LEU B CA 1
ATOM 3940 C C . LEU B 1 208 ? 4.008 37.719 21.312 1 90.19 208 LEU B C 1
ATOM 3942 O O . LEU B 1 208 ? 4.02 36.594 21.812 1 90.19 208 LEU B O 1
ATOM 3946 N N . GLY B 1 209 ? 4.441 38 20.109 1 86.56 209 GLY B N 1
ATOM 3947 C CA . GLY B 1 209 ? 5.285 37.031 19.422 1 86.56 209 GLY B CA 1
ATOM 3948 C C . GLY B 1 209 ? 4.5 36.062 18.562 1 86.56 209 GLY B C 1
ATOM 3949 O O . GLY B 1 209 ? 4.996 35 18.203 1 86.56 209 GLY B O 1
ATOM 3950 N N . PHE B 1 210 ? 3.223 36.281 18.266 1 90.25 210 PHE B N 1
ATOM 3951 C CA . PHE B 1 210 ? 2.426 35.438 17.375 1 90.25 210 PHE B CA 1
ATOM 3952 C C . PHE B 1 210 ? 1.366 36.281 16.656 1 90.25 210 PHE B C 1
ATOM 3954 O O . PHE B 1 210 ? 1.114 37.406 17.016 1 90.25 210 PHE B O 1
ATOM 3961 N N . VAL B 1 211 ? 0.832 35.656 15.562 1 92.06 211 VAL B N 1
ATOM 3962 C CA . VAL B 1 211 ? -0.235 36.281 14.773 1 92.06 211 VAL B CA 1
ATOM 3963 C C . VAL B 1 211 ? -1.541 35.531 15 1 92.06 211 VAL B C 1
ATOM 3965 O O . VAL B 1 211 ? -1.577 34.281 14.914 1 92.06 211 VAL B O 1
ATOM 3968 N N . LEU B 1 212 ? -2.482 36.281 15.328 1 90.81 212 LEU B N 1
ATOM 3969 C CA . LEU B 1 212 ? -3.768 35.656 15.594 1 90.81 212 LEU B CA 1
ATOM 3970 C C . LEU B 1 212 ? -4.492 35.312 14.297 1 90.81 212 LEU B C 1
ATOM 3972 O O . LEU B 1 212 ? -5.055 34.219 14.164 1 90.81 212 LEU B O 1
ATOM 3976 N N . TYR B 1 213 ? -4.504 36.281 13.367 1 90.56 213 TYR B N 1
ATOM 3977 C CA . TYR B 1 213 ? -5.133 36.062 12.07 1 90.56 213 TYR B CA 1
ATOM 3978 C C . TYR B 1 213 ? -4.258 36.594 10.945 1 90.56 213 TYR B C 1
ATOM 3980 O O . TYR B 1 213 ? -3.564 37.594 11.117 1 90.56 213 TYR B O 1
ATOM 3988 N N . VAL B 1 214 ? -4.266 35.875 9.812 1 92.19 214 VAL B N 1
ATOM 3989 C CA . VAL B 1 214 ? -3.641 36.375 8.586 1 92.19 214 VAL B CA 1
ATOM 3990 C C . VAL B 1 214 ? -4.582 36.156 7.406 1 92.19 214 VAL B C 1
ATOM 3992 O O . VAL B 1 214 ? -5.137 35.062 7.234 1 92.19 214 VAL B O 1
ATOM 3995 N N . PHE B 1 215 ? -4.859 37.219 6.691 1 89.06 215 PHE B N 1
ATOM 3996 C CA . PHE B 1 215 ? -5.707 37.125 5.508 1 89.06 215 PHE B CA 1
ATOM 3997 C C . PHE B 1 215 ? -5.129 37.969 4.367 1 89.06 215 PHE B C 1
ATOM 3999 O O . PHE B 1 215 ? -4.23 38.781 4.582 1 89.06 215 PHE B O 1
ATOM 4006 N N . ASP B 1 216 ? -5.609 37.656 3.133 1 90.25 216 ASP B N 1
ATOM 4007 C CA . ASP B 1 216 ? -5.277 38.531 2.012 1 90.25 216 ASP B CA 1
ATOM 4008 C C . ASP B 1 216 ? -5.93 39.906 2.164 1 90.25 216 ASP B C 1
ATOM 4010 O O . ASP B 1 216 ? -6.992 40.031 2.775 1 90.25 216 ASP B O 1
ATOM 4014 N N . ASN B 1 217 ? -5.332 40.875 1.551 1 91.19 217 ASN B N 1
ATOM 4015 C CA . ASN B 1 217 ? -5.766 42.25 1.722 1 91.19 217 ASN B CA 1
ATOM 4016 C C . ASN B 1 217 ? -7.191 42.469 1.224 1 91.19 217 ASN B C 1
ATOM 4018 O O . ASN B 1 217 ? -7.91 43.344 1.729 1 91.19 217 ASN B O 1
ATOM 4022 N N . HIS B 1 218 ? -7.621 41.719 0.302 1 88.94 218 HIS B N 1
ATOM 4023 C CA . HIS B 1 218 ? -8.969 41.906 -0.229 1 88.94 218 HIS B CA 1
ATOM 4024 C C . HIS B 1 218 ? -10.023 41.5 0.794 1 88.94 218 HIS B C 1
ATOM 4026 O O . HIS B 1 218 ? -11.188 41.875 0.673 1 88.94 218 HIS B O 1
ATOM 4032 N N . LYS B 1 219 ? -9.664 40.875 1.779 1 90.88 219 LYS B N 1
ATOM 4033 C CA . LYS B 1 219 ? -10.586 40.469 2.83 1 90.88 219 LYS B CA 1
ATOM 4034 C C . LYS B 1 219 ? -10.477 41.375 4.051 1 90.88 219 LYS B C 1
ATOM 4036 O O . LYS B 1 219 ? -11.016 41.062 5.117 1 90.88 219 LYS B O 1
ATOM 4041 N N . LYS B 1 220 ? -9.773 42.375 3.965 1 91.5 220 LYS B N 1
ATOM 4042 C CA . LYS B 1 220 ? -9.469 43.25 5.09 1 91.5 220 LYS B CA 1
ATOM 4043 C C . LYS B 1 220 ? -10.75 43.812 5.699 1 91.5 220 LYS B C 1
ATOM 4045 O O . LYS B 1 220 ? -10.93 43.781 6.918 1 91.5 220 LYS B O 1
ATOM 4050 N N . ASN B 1 221 ? -11.586 44.25 4.812 1 91.25 221 ASN B N 1
ATOM 4051 C CA . ASN B 1 221 ? -12.828 44.844 5.309 1 91.25 221 ASN B CA 1
ATOM 4052 C C . ASN B 1 221 ? -13.688 43.812 6.031 1 91.25 221 ASN B C 1
ATOM 4054 O O . ASN B 1 221 ? -14.281 44.125 7.07 1 91.25 221 ASN B O 1
ATOM 4058 N N . TRP B 1 222 ? -13.781 42.719 5.523 1 92.56 222 TRP B N 1
ATOM 4059 C CA . TRP B 1 222 ? -14.508 41.625 6.172 1 92.56 222 TRP B CA 1
ATOM 4060 C C . TRP B 1 222 ? -13.906 41.312 7.539 1 92.56 222 TRP B C 1
ATOM 4062 O O . TRP B 1 222 ? -14.633 41.125 8.516 1 92.56 222 TRP B O 1
ATOM 4072 N N . LEU B 1 223 ? -12.625 41.219 7.605 1 91.75 223 LEU B N 1
ATOM 4073 C CA . LEU B 1 223 ? -11.914 40.906 8.844 1 91.75 223 LEU B CA 1
ATOM 4074 C C . LEU B 1 223 ? -12.227 41.969 9.906 1 91.75 223 LEU B C 1
ATOM 4076 O O . LEU B 1 223 ? -12.477 41.625 11.07 1 91.75 223 LEU B O 1
ATOM 4080 N N . ILE B 1 224 ? -12.188 43.156 9.5 1 92.81 224 ILE B N 1
ATOM 4081 C CA . ILE B 1 224 ? -12.469 44.281 10.414 1 92.81 224 ILE B CA 1
ATOM 4082 C C . ILE B 1 224 ? -13.867 44.125 10.992 1 92.81 224 ILE B C 1
ATOM 4084 O O . ILE B 1 224 ? -14.07 44.281 12.195 1 92.81 224 ILE B O 1
ATOM 4088 N N . GLU B 1 225 ? -14.789 43.719 10.18 1 92.38 225 GLU B N 1
ATOM 4089 C CA . GLU B 1 225 ? -16.156 43.5 10.641 1 92.38 225 GLU B CA 1
ATOM 4090 C C . GLU B 1 225 ? -16.234 42.375 11.672 1 92.38 225 GLU B C 1
ATOM 4092 O O . GLU B 1 225 ? -16.922 42.531 12.688 1 92.38 225 GLU B O 1
ATOM 4097 N N . LYS B 1 226 ? -15.523 41.375 11.422 1 92.56 226 LYS B N 1
ATOM 4098 C CA . LYS B 1 226 ? -15.523 40.25 12.344 1 92.56 226 LYS B CA 1
ATOM 4099 C C . LYS B 1 226 ? -14.883 40.625 13.68 1 92.56 226 LYS B C 1
ATOM 4101 O O . LYS B 1 226 ? -15.352 40.219 14.742 1 92.56 226 LYS B O 1
ATOM 4106 N N . LEU B 1 227 ? -13.805 41.344 13.625 1 93.38 227 LEU B N 1
ATOM 4107 C CA . LEU B 1 227 ? -13.109 41.781 14.836 1 93.38 227 LEU B CA 1
ATOM 4108 C C . LEU B 1 227 ? -13.984 42.719 15.648 1 93.38 227 LEU B C 1
ATOM 4110 O O . LEU B 1 227 ? -14 42.656 16.875 1 93.38 227 LEU B O 1
ATOM 4114 N N . ASN B 1 228 ? -14.719 43.531 14.922 1 92.5 228 ASN B N 1
ATOM 4115 C CA . ASN B 1 228 ? -15.641 44.469 15.578 1 92.5 228 ASN B CA 1
ATOM 4116 C C . ASN B 1 228 ? -16.734 43.719 16.344 1 92.5 228 ASN B C 1
ATOM 4118 O O . ASN B 1 228 ? -17.203 44.188 17.375 1 92.5 228 ASN B O 1
ATOM 4122 N N . GLU B 1 229 ? -17.078 42.562 15.859 1 92.88 229 GLU B N 1
ATOM 4123 C CA . GLU B 1 229 ? -18.141 41.781 16.469 1 92.88 229 GLU B CA 1
ATOM 4124 C C . GLU B 1 229 ? -17.609 41 17.688 1 92.88 229 GLU B C 1
ATOM 4126 O O . GLU B 1 229 ? -18.344 40.812 18.656 1 92.88 229 GLU B O 1
ATOM 4131 N N . LYS B 1 230 ? -16.406 40.719 17.641 1 93.75 230 LYS B N 1
ATOM 4132 C CA . LYS B 1 230 ? -15.883 39.75 18.594 1 93.75 230 LYS B CA 1
ATOM 4133 C C . LYS B 1 230 ? -15.156 40.438 19.734 1 93.75 230 LYS B C 1
ATOM 4135 O O . LYS B 1 230 ? -15.141 39.938 20.859 1 93.75 230 LYS B O 1
ATOM 4140 N N . PHE B 1 231 ? -14.539 41.562 19.453 1 93.81 231 PHE B N 1
ATOM 4141 C CA . PHE B 1 231 ? -13.648 42.188 20.422 1 93.81 231 PHE B CA 1
ATOM 4142 C C . PHE B 1 231 ? -14.055 43.625 20.703 1 93.81 231 PHE B C 1
ATOM 4144 O O . PHE B 1 231 ? -14.828 44.219 19.953 1 93.81 231 PHE B O 1
ATOM 4151 N N . LYS B 1 232 ? -13.539 44.125 21.859 1 94.12 232 LYS B N 1
ATOM 4152 C CA . LYS B 1 232 ? -13.805 45.5 22.234 1 94.12 232 LYS B CA 1
ATOM 4153 C C . LYS B 1 232 ? -12.977 46.469 21.391 1 94.12 232 LYS B C 1
ATOM 4155 O O . LYS B 1 232 ? -11.75 46.375 21.312 1 94.12 232 LYS B O 1
ATOM 4160 N N . ILE B 1 233 ? -13.625 47.438 20.734 1 93 233 ILE B N 1
ATOM 4161 C CA . ILE B 1 233 ? -12.961 48.406 19.875 1 93 233 ILE B CA 1
ATOM 4162 C C . ILE B 1 233 ? -12.266 49.438 20.734 1 93 233 ILE B C 1
ATOM 4164 O O . ILE B 1 233 ? -12.867 50 21.672 1 93 233 ILE B O 1
ATOM 4168 N N . ILE B 1 234 ? -10.992 49.594 20.625 1 87.62 234 ILE B N 1
ATOM 4169 C CA . ILE B 1 234 ? -10.234 50.625 21.328 1 87.62 234 ILE B CA 1
ATOM 4170 C C . ILE B 1 234 ? -10.125 51.875 20.453 1 87.62 234 ILE B C 1
ATOM 4172 O O . ILE B 1 234 ? -10.047 51.75 19.219 1 87.62 234 ILE B O 1
ATOM 4176 N N . THR B 1 235 ? -10.164 53.031 21.188 1 68.56 235 THR B N 1
ATOM 4177 C CA . THR B 1 235 ? -10.102 54.344 20.562 1 68.56 235 THR B CA 1
ATOM 4178 C C . THR B 1 235 ? -8.867 54.469 19.672 1 68.56 235 THR B C 1
ATOM 4180 O O . THR B 1 235 ? -7.805 53.938 20 1 68.56 235 THR B O 1
ATOM 4183 N N . GLY B 1 236 ? -8.914 54.312 18.312 1 64.69 236 GLY B N 1
ATOM 4184 C CA . GLY B 1 236 ? -7.883 54.375 17.297 1 64.69 236 GLY B CA 1
ATOM 4185 C C . GLY B 1 236 ? -8.062 53.375 16.172 1 64.69 236 GLY B C 1
ATOM 4186 O O . GLY B 1 236 ? -8.75 52.375 16.359 1 64.69 236 GLY B O 1
ATOM 4187 N N . LYS B 1 237 ? -7.621 53.594 15 1 74.81 237 LYS B N 1
ATOM 4188 C CA . LYS B 1 237 ? -7.883 52.844 13.781 1 74.81 237 LYS B CA 1
ATOM 4189 C C . LYS B 1 237 ? -7.262 51.469 13.852 1 74.81 237 LYS B C 1
ATOM 4191 O O . LYS B 1 237 ? -6.094 51.312 14.211 1 74.81 237 LYS B O 1
ATOM 4196 N N . ASN B 1 238 ? -8.008 50.469 13.82 1 89.44 238 ASN B N 1
ATOM 4197 C CA . ASN B 1 238 ? -7.66 49.062 13.547 1 89.44 238 ASN B CA 1
ATOM 4198 C C . ASN B 1 238 ? -6.977 48.438 14.742 1 89.44 238 ASN B C 1
ATOM 4200 O O . ASN B 1 238 ? -5.953 47.75 14.594 1 89.44 238 ASN B O 1
ATOM 4204 N N . VAL B 1 239 ? -7.383 48.844 16.047 1 94.69 239 VAL B N 1
ATOM 4205 C CA . VAL B 1 239 ? -6.906 48.25 17.281 1 94.69 239 VAL B CA 1
ATOM 4206 C C . VAL B 1 239 ? -8.094 47.719 18.094 1 94.69 239 VAL B C 1
ATOM 4208 O O . VAL B 1 239 ? -9.125 48.406 18.203 1 94.69 239 VAL B O 1
ATOM 4211 N N . TRP B 1 240 ? -8.039 46.531 18.625 1 95.69 240 TRP B N 1
ATOM 4212 C CA . TRP B 1 240 ? -9.055 45.906 19.469 1 95.69 240 TRP B CA 1
ATOM 4213 C C . TRP B 1 240 ? -8.445 45.406 20.766 1 95.69 240 TRP B C 1
ATOM 4215 O O . TRP B 1 240 ? -7.223 45.312 20.891 1 95.69 240 TRP B O 1
ATOM 4225 N N . PHE B 1 241 ? -9.234 45.188 21.734 1 95.25 241 PHE B N 1
ATOM 4226 C CA . PHE B 1 241 ? -8.805 44.594 23 1 95.25 241 PHE B CA 1
ATOM 4227 C C . PHE B 1 241 ? -9.539 43.281 23.25 1 95.25 241 PHE B C 1
ATOM 4229 O O . PHE B 1 241 ? -10.766 43.219 23.219 1 95.25 241 PHE B O 1
ATOM 4236 N N . ASP B 1 242 ? -8.758 42.219 23.469 1 94.31 242 ASP B N 1
ATOM 4237 C CA . ASP B 1 242 ? -9.297 40.938 23.844 1 94.31 242 ASP B CA 1
ATOM 4238 C C . ASP B 1 242 ? -9.422 40.812 25.359 1 94.31 242 ASP B C 1
ATOM 4240 O O . ASP B 1 242 ? -8.438 40.5 26.031 1 94.31 242 ASP B O 1
ATOM 4244 N N . GLU B 1 243 ? -10.594 40.844 25.812 1 92.88 243 GLU B N 1
ATOM 4245 C CA . GLU B 1 243 ? -10.828 40.844 27.25 1 92.88 243 GLU B CA 1
ATOM 4246 C C .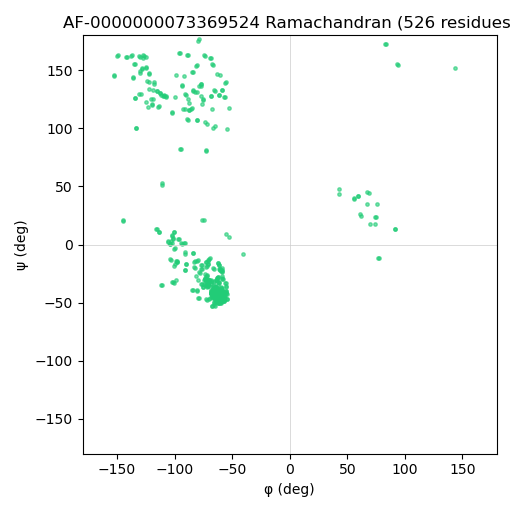 GLU B 1 243 ? -10.539 39.5 27.875 1 92.88 243 GLU B C 1
ATOM 4248 O O . GLU B 1 243 ? -10.141 39.406 29.031 1 92.88 243 GLU B O 1
ATOM 4253 N N . LYS B 1 244 ? -10.812 38.5 27.141 1 92.44 244 LYS B N 1
ATOM 4254 C CA . LYS B 1 244 ? -10.602 37.156 27.641 1 92.44 244 LYS B CA 1
ATOM 4255 C C . LYS B 1 244 ? -9.109 36.875 27.797 1 92.44 244 LYS B C 1
ATOM 4257 O O . LYS B 1 244 ? -8.695 36.312 28.812 1 92.44 244 LYS B O 1
ATOM 4262 N N . GLU B 1 245 ? -8.344 37.281 26.875 1 92.19 245 GLU B N 1
ATOM 4263 C CA . GLU B 1 245 ? -6.914 36.969 26.875 1 92.19 245 GLU B CA 1
ATOM 4264 C C . GLU B 1 245 ? -6.098 38.125 27.438 1 92.19 245 GLU B C 1
ATOM 4266 O O . GLU B 1 245 ? -4.914 37.969 27.734 1 92.19 245 GLU B O 1
ATOM 4271 N N . ASN B 1 246 ? -6.66 39.281 27.547 1 93.31 246 ASN B N 1
ATOM 4272 C CA . ASN B 1 246 ? -6.074 40.438 28.188 1 93.31 246 ASN B CA 1
ATOM 4273 C C . ASN B 1 246 ? -4.891 40.969 27.391 1 93.31 246 ASN B C 1
ATOM 4275 O O . ASN B 1 246 ? -3.807 41.188 27.938 1 93.31 246 ASN B O 1
ATOM 4279 N N . TYR B 1 247 ? -5.051 41.062 26.062 1 93.5 247 TYR B N 1
ATOM 4280 C CA . TYR B 1 247 ? -4.066 41.75 25.219 1 93.5 247 TYR B CA 1
ATOM 4281 C C . TYR B 1 247 ? -4.746 42.531 24.109 1 93.5 247 TYR B C 1
ATOM 4283 O O . TYR B 1 247 ? -5.945 42.375 23.875 1 93.5 247 TYR B O 1
ATOM 4291 N N . PHE B 1 248 ? -3.996 43.5 23.531 1 94.19 248 PHE B N 1
ATOM 4292 C CA . PHE B 1 248 ? -4.484 44.312 22.406 1 94.19 248 PHE B CA 1
ATOM 4293 C C . PHE B 1 248 ? -4.262 43.594 21.078 1 94.19 248 PHE B C 1
ATOM 4295 O O . PHE B 1 248 ? -3.342 42.781 20.953 1 94.19 248 PHE B O 1
ATOM 4302 N N . LEU B 1 249 ? -5.145 43.844 20.156 1 95.38 249 LEU B N 1
ATOM 4303 C CA . LEU B 1 249 ? -5.02 43.312 18.797 1 95.38 249 LEU B CA 1
ATOM 4304 C C . LEU B 1 249 ? -4.801 44.469 17.797 1 95.38 249 LEU B C 1
ATOM 4306 O O . LEU B 1 249 ? -5.621 45.375 17.703 1 95.38 249 LEU B O 1
ATOM 4310 N N . HIS B 1 250 ? -3.688 44.438 17.141 1 95.06 250 HIS B N 1
ATOM 4311 C CA . HIS B 1 250 ? -3.367 45.469 16.141 1 95.06 250 HIS B CA 1
ATOM 4312 C C . HIS B 1 250 ? -3.455 44.906 14.734 1 95.06 250 HIS B C 1
ATOM 4314 O O . HIS B 1 250 ? -2.902 43.812 14.453 1 95.06 250 HIS B O 1
ATOM 4320 N N . LEU B 1 251 ? -4.184 45.531 13.906 1 94.88 251 LEU B N 1
ATOM 4321 C CA . LEU B 1 251 ? -4.227 45.156 12.5 1 94.88 251 LEU B CA 1
ATOM 4322 C C . LEU B 1 251 ? -3.094 45.812 11.727 1 94.88 251 LEU B C 1
ATOM 4324 O O . LEU B 1 251 ? -2.957 47.031 11.742 1 94.88 251 LEU B O 1
ATOM 4328 N N . LYS B 1 252 ? -2.232 45 11.18 1 92.62 252 LYS B N 1
ATOM 4329 C CA . LYS B 1 252 ? -1.097 45.469 10.391 1 92.62 252 LYS B CA 1
ATOM 4330 C C . LYS B 1 252 ? -1.183 44.969 8.953 1 92.62 252 LYS B C 1
ATOM 4332 O O . LYS B 1 252 ? -1.643 43.844 8.703 1 92.62 252 LYS B O 1
ATOM 4337 N N . ASN B 1 253 ? -0.844 45.812 8.016 1 90.19 253 ASN B N 1
ATOM 4338 C CA . ASN B 1 253 ? -0.873 45.438 6.602 1 90.19 253 ASN B CA 1
ATOM 4339 C C . ASN B 1 253 ? 0.534 45.375 6.012 1 90.19 253 ASN B C 1
ATOM 4341 O O . ASN B 1 253 ? 1.342 46.281 6.211 1 90.19 253 ASN B O 1
ATOM 4345 N N . LYS B 1 254 ? 0.759 44.188 5.367 1 87.75 254 LYS B N 1
ATOM 4346 C CA . LYS B 1 254 ? 2.045 44.031 4.691 1 87.75 254 LYS B CA 1
ATOM 4347 C C . LYS B 1 254 ? 1.94 43.062 3.52 1 87.75 254 LYS B C 1
ATOM 4349 O O . LYS B 1 254 ? 1.343 42 3.648 1 87.75 254 LYS B O 1
ATOM 4354 N N . ASP B 1 255 ? 2.729 43.312 2.4 1 82.81 255 ASP B N 1
ATOM 4355 C CA . ASP B 1 255 ? 2.896 42.438 1.245 1 82.81 255 ASP B CA 1
ATOM 4356 C C . ASP B 1 255 ? 1.563 41.844 0.818 1 82.81 255 ASP B C 1
ATOM 4358 O O . ASP B 1 255 ? 1.448 40.625 0.676 1 82.81 255 ASP B O 1
ATOM 4362 N N . LYS B 1 256 ? 0.525 42.562 0.759 1 87.56 256 LYS B N 1
ATOM 4363 C CA . LYS B 1 256 ? -0.8 42.219 0.271 1 87.56 256 LYS B CA 1
ATOM 4364 C C . LYS B 1 256 ? -1.521 41.312 1.271 1 87.56 256 LYS B C 1
ATOM 4366 O O . LYS B 1 256 ? -2.412 40.531 0.894 1 87.56 256 LYS B O 1
ATOM 4371 N N . LYS B 1 257 ? -0.993 41.312 2.514 1 92.62 257 LYS B N 1
ATOM 4372 C CA . LYS B 1 257 ? -1.658 40.562 3.568 1 92.62 257 LYS B CA 1
ATOM 4373 C C . LYS B 1 257 ? -1.97 41.438 4.77 1 92.62 257 LYS B C 1
ATOM 4375 O O . LYS B 1 257 ? -1.35 42.5 4.949 1 92.62 257 LYS B O 1
ATOM 4380 N N . CYS B 1 258 ? -2.965 41.094 5.469 1 93.69 258 CYS B N 1
ATOM 4381 C CA . CYS B 1 258 ? -3.305 41.75 6.73 1 93.69 258 CYS B CA 1
ATOM 4382 C C . CYS B 1 258 ? -3.104 40.812 7.906 1 93.69 258 CYS B C 1
ATOM 4384 O O . CYS B 1 258 ? -3.471 39.625 7.832 1 93.69 258 CYS B O 1
ATOM 4386 N N . TYR B 1 259 ? -2.43 41.25 8.906 1 94.75 259 TYR B N 1
ATOM 4387 C CA . TYR B 1 259 ? -2.084 40.5 10.109 1 94.75 259 TYR B CA 1
ATOM 4388 C C . TYR B 1 259 ? -2.758 41.094 11.336 1 94.75 259 TYR B C 1
ATOM 4390 O O . TYR B 1 259 ? -2.768 42.312 11.516 1 94.75 259 TYR B O 1
ATOM 4398 N N . VAL B 1 260 ? -3.357 40.281 12.133 1 94.75 260 VAL B N 1
ATOM 4399 C CA . VAL B 1 260 ? -3.832 40.688 13.453 1 94.75 260 VAL B CA 1
ATOM 4400 C C . VAL B 1 260 ? -2.861 40.188 14.523 1 94.75 260 VAL B C 1
ATOM 4402 O O . VAL B 1 260 ? -2.775 39 14.797 1 94.75 260 VAL B O 1
ATOM 4405 N N . ILE B 1 261 ? -2.209 41.094 15.172 1 94.88 261 ILE B N 1
ATOM 4406 C CA . ILE B 1 261 ? -1.085 40.75 16.031 1 94.88 261 ILE B CA 1
ATOM 4407 C C . ILE B 1 261 ? -1.379 41.188 17.469 1 94.88 261 ILE B C 1
ATOM 4409 O O . ILE B 1 261 ? -1.63 42.375 17.719 1 94.88 261 ILE B O 1
ATOM 4413 N N . PRO B 1 262 ? -1.382 40.25 18.359 1 94.25 262 PRO B N 1
ATOM 4414 C CA . PRO B 1 262 ? -1.524 40.594 19.766 1 94.25 262 PRO B CA 1
ATOM 4415 C C . PRO B 1 262 ? -0.346 41.406 20.297 1 94.25 262 PRO B C 1
ATOM 4417 O O . PRO B 1 262 ? 0.812 41.062 20.062 1 94.25 262 PRO B O 1
ATOM 4420 N N . MET B 1 263 ? -0.61 42.5 21 1 94.31 263 MET B N 1
ATOM 4421 C CA . MET B 1 263 ? 0.405 43.375 21.547 1 94.31 263 MET B CA 1
ATOM 4422 C C . MET B 1 263 ? 0.082 43.75 22.984 1 94.31 263 MET B C 1
ATOM 4424 O O . MET B 1 263 ? -1.067 43.656 23.422 1 94.31 263 MET B O 1
ATOM 4428 N N . ASN B 1 264 ? 1.099 44.094 23.766 1 92.38 264 ASN B N 1
ATOM 4429 C CA . ASN B 1 264 ? 0.963 44.469 25.156 1 92.38 264 ASN B CA 1
ATOM 4430 C C . ASN B 1 264 ? 0.335 45.844 25.297 1 92.38 264 ASN B C 1
ATOM 4432 O O . ASN B 1 264 ? -0.187 46.188 26.359 1 92.38 264 ASN B O 1
ATOM 4436 N N . LYS B 1 265 ? 0.508 46.656 24.344 1 85.06 265 LYS B N 1
ATOM 4437 C CA . LYS B 1 265 ? -0.017 48.031 24.375 1 85.06 265 LYS B CA 1
ATOM 4438 C C . LYS B 1 265 ? -0.491 48.469 23 1 85.06 265 LYS B C 1
ATOM 4440 O O . LYS B 1 265 ? -0.051 47.938 21.984 1 85.06 265 LYS B O 1
#

Organism: Flavobacterium johnsoniae (strain ATCC 17061 / DSM 2064 / JCM 8514 / BCRC 14874 / CCUG 350202 / NBRC 14942 / NCIMB 11054 / UW101) (NCBI:txid376686)

Radius of gyration: 30.83 Å; Cα contacts (8 Å, |Δi|>4): 726; chains: 2; bounding box: 45×111×56 Å

Solvent-accessible surface area (backbone atoms only — not comparable to full-atom values): 28592 Å² total; per-residue (Å²): 132,73,52,75,62,78,78,72,89,79,65,49,74,67,53,53,56,25,33,44,23,52,69,16,58,52,78,38,71,64,54,48,34,49,17,32,51,32,45,49,31,48,53,55,50,48,32,60,74,69,65,39,56,34,59,53,30,39,40,51,48,52,32,46,51,52,49,33,50,47,50,44,47,51,55,46,37,58,58,37,33,75,71,40,64,77,65,86,56,73,49,70,72,42,76,30,54,67,52,40,49,52,52,38,48,53,32,50,49,46,37,26,58,74,54,67,44,48,79,81,48,40,69,66,48,50,56,40,48,48,36,38,53,52,48,42,59,74,57,46,68,53,72,51,45,48,73,44,55,49,44,100,83,68,38,68,72,50,51,67,80,38,67,43,54,46,66,59,51,50,53,34,45,51,50,28,48,51,46,55,69,41,43,59,67,72,44,37,30,40,52,51,31,53,58,50,40,74,78,49,62,85,47,64,86,45,37,73,61,35,31,78,45,76,46,52,47,89,47,44,67,61,49,52,54,52,46,58,73,74,33,47,75,40,103,54,90,60,31,32,35,38,78,90,78,68,37,28,33,37,61,43,78,54,96,68,26,33,36,32,31,39,17,78,112,134,75,52,74,62,79,79,71,88,79,65,50,73,68,53,54,56,25,32,43,22,53,68,16,58,52,78,39,71,64,54,48,33,51,16,31,51,31,45,48,30,47,52,56,48,48,31,62,74,67,66,41,58,35,60,52,31,38,40,51,48,51,31,47,52,51,48,32,52,48,50,43,48,51,54,45,38,60,58,38,34,76,72,41,65,76,64,87,56,72,50,69,71,42,74,30,54,67,52,42,48,51,52,37,49,52,33,51,49,46,38,26,57,76,53,67,43,47,79,81,48,39,69,67,49,51,55,40,49,48,36,38,51,51,46,43,60,74,57,46,67,52,74,52,44,47,73,43,52,50,44,99,83,68,38,69,72,51,50,68,78,39,67,44,55,45,66,60,51,49,51,35,45,53,49,29,50,51,46,54,70,41,43,60,67,71,45,37,30,39,52,50,31,54,58,50,39,73,78,48,63,86,47,64,87,44,38,72,60,36,32,77,44,78,43,52,48,90,48,45,68,60,49,51,53,52,48,60,72,74,31,48,77,40,98,59,89,60,34,30,36,36,78,89,77,69,37,28,34,36,62,44,78,53,97,68,26,34,36,32,31,39,17,79,111

Nearest PDB structures (foldseek):
  6egc-assembly1_A  TM=2.795E-01  e=4.959E+00  synthetic construct
  6egc-assembly1_A  TM=2.807E-01  e=4.728E+00  synthetic construct

pLDDT: mean 85.54, std 9.55, range [36.34, 96.19]

Foldseek 3Di:
DPPDDDDDPDDDPVRVVVPDDPPVPCPDLVSVLVVLVVVLVVLVVVCVVVVHDNVVCVLVSLLSLLVSLLSLLLVLLVVLCVPLVPDDDPCNVPSFNVSSLVSSVVSVVSLCVVLVCCVVCPPVVVVLSVLSVVLSVVQDGDSCGSVDQADPVRHGPDDPPDDDDVVSSVVSSVSNSVCSVCVCVVCVQQVVLVVVCVPPVPCVVFFPRGWDDKDFLVCVVVVLVVCVVQFDDDPDPQKTADPVVGWIWHWDDDPRMITTTTGRD/DPPDDDDDPDDDPVRVVVPDDPPVPCPDLVSVLVVLVVVLVVLVVVCVVVVHDNVVCVLVSLLSLLVSLLSLLLVLLVVLCVPLVPDDDPCNVVSFNVSSLVSNVVSVVSLCVVLVCCVVCPPVVVVLSVLSVVLSVVQDGDSCGSVDQADPVRHGPDDPPDDDDVVSSVVSSVSNSVCSVCVCVVCVQQVVLVVVCVPPVPCVVFFPRGWPDKDFLVCVVVVLVVCVVQFDDDDDPQKTADPVVGWIWHWDDDPRMITTTTGRD